Protein AF-A0A7C1B7V6-F1 (afdb_monomer)

Nearest PDB structures (foldseek):
  8ja7-assembly1_A  TM=8.606E-01  e=2.775E-08  Mycobacterium tuberculosis H37Rv
  4jbw-assembly1_F  TM=8.591E-01  e=6.954E-07  Escherichia coli K-12
  2r6g-assembly1_F  TM=8.334E-01  e=4.954E-07  Escherichia coli K-12
  8ja7-assembly1_B  TM=7.993E-01  e=1.719E-04  Mycobacterium tuberculosis H37Rv
  8y5f-assembly1_C  TM=7.591E-01  e=3.201E-03  Escherichia coli

Secondary structure (DSSP, 8-state):
-HHHHHHHHHHHHHHHHIIIIIIHHHHHHHHHTTEE-SSS-EE-TTHHHHHHHS-HHHHHHHHHHHHHHHHHHHHHHHHHHHHHHHHTT-HHHHHHHHHHHHHHHHS-HHHHHHHHHHHHTTBTTBSGGGGGT----TTT-HHHHHHHHHHHHHHHHHHHHHHHHHHHHTTS-HHHHHHHHHTT--HHHHIIIIIHHHHHHHHHHHHHHHHHHHHT--HHHHHHHTT-SEEEEEE-SS-EEETT--HHHHHHHHHHT-S-HHHHHHHHHHHHHHHHHHHHHHHHTTSSS--HHHHHHHHHHHHHSGGGHHHHHHHHHHHHH-TTHHHHHHHHHHHHHHHHHHHH-HHHH--HHHHHHHHHHHHHHHT----------S---THHHHHHHHHHHHHHHHHHHHHHHHHHHHHB---S----SSS-SSB-SHHHHHHHHTS-HHHHHHHHHHHHHHHHHHHHHHHHHHHHHHHH---HHHHHHHHHHHHHHHS-SHHHHHHHHHHHHHTT-TTSSHHHHHHHHHHHHHHHHHHHHHHHTTS-THHHHHHHHTT--HHHHIIIIIHHHTHHHHHHHHHHHHHHHH--

pLDDT: mean 88.02, std 8.91, range [40.81, 97.75]

Foldseek 3Di:
DVVVVLLCVLQVLLVVLCCPQFVVLLVLLVVLLQWKWQPDTDGNGCVLVVVLLVFPLNLLQALLLLVLLLLLLVLLLVLLLLQLLVLVPDVVLVVVLLVLLCLLVVDFPLLQLLLLLLQQAFPQQQHVVVVVPGRHHQQADLVSVSVSLSVSSSSSSNNVLNVLLNVQVVPDDVVVVVVVVVVVDDSVLCSPQPRCLSCVVVSLVSSLVSSLVSSQDDSSSCSNALQTYFDPSQPTPPDGGTSSNHLLSVLVVVVVVSTISNSSSSSLNVSLVLSVLSVVLVVLLVDPQSLSLLQSLLVLLCSFVPPCSPVLSVQSNVCSVPVVSLVVSLVVVVVQLVVQCVVVNPSRSHGSSSVSSVSSVSSVVSSDPDPSPRDRDPDDDCPSVPSSVVSSVCSNCSSVSSVQSVVQVQQEPDPTSRDPDSHHPRGHNVSVVCCCPPVVVVVVVVLLQVLLQLLLVCLCVSQVSVLLSLLVDDDPVSVVVLVSLVSSLSSDHSSSVSSLCVVCVVVVNNPDSVSLSSNLNSNLNNVLSVQLNVVVNVPDCVLVVVCVVVVNDPVNCCVVPVCVVSVVSSNVSSVVSSSSSNSD

Mean predicted aligned error: 7.02 Å

Radius of gyration: 26.06 Å; Cα contacts (8 Å, |Δi|>4): 719; chains: 1; bounding box: 77×65×74 Å

Structure (mmCIF, N/CA/C/O backbone):
data_AF-A0A7C1B7V6-F1
#
_entry.id   AF-A0A7C1B7V6-F1
#
loop_
_atom_site.group_PDB
_atom_site.id
_atom_site.type_symbol
_atom_site.label_atom_id
_atom_site.label_alt_id
_atom_site.label_comp_id
_atom_site.label_asym_id
_atom_site.label_entity_id
_atom_site.label_seq_id
_atom_site.pdbx_PDB_ins_code
_atom_site.Cartn_x
_atom_site.Cartn_y
_atom_site.Cartn_z
_atom_site.occupancy
_atom_site.B_iso_or_equiv
_atom_site.auth_seq_id
_atom_site.auth_comp_id
_atom_site.auth_asym_id
_atom_site.auth_atom_id
_atom_site.pdbx_PDB_model_num
ATOM 1 N N . MET A 1 1 ? -42.565 -13.582 -7.895 1.00 40.81 1 MET A N 1
ATOM 2 C CA . MET A 1 1 ? -41.407 -13.402 -8.807 1.00 40.81 1 MET A CA 1
ATOM 3 C C . MET A 1 1 ? -40.914 -11.949 -8.893 1.00 40.81 1 MET A C 1
ATOM 5 O O . MET A 1 1 ? -39.704 -11.749 -8.882 1.00 40.81 1 MET A O 1
ATOM 9 N N . GLU A 1 2 ? -41.780 -10.927 -8.878 1.00 42.66 2 GLU A N 1
ATOM 10 C CA . GLU A 1 2 ? -41.386 -9.495 -8.905 1.00 42.66 2 GLU A CA 1
ATOM 11 C C . GLU A 1 2 ? -40.444 -9.044 -7.775 1.00 42.66 2 GLU A C 1
ATOM 13 O O . GLU A 1 2 ? -39.434 -8.391 -8.035 1.00 42.66 2 GLU A O 1
ATOM 18 N N . LYS A 1 3 ? -40.696 -9.463 -6.523 1.00 52.75 3 LYS A N 1
ATOM 19 C CA . LYS A 1 3 ? -39.820 -9.141 -5.375 1.00 52.75 3 LYS A CA 1
ATOM 20 C C . LYS A 1 3 ? -38.386 -9.678 -5.520 1.00 52.75 3 LYS A C 1
ATOM 22 O O . LYS A 1 3 ? -37.500 -9.154 -4.849 1.00 52.75 3 LYS A O 1
ATOM 27 N N . MET A 1 4 ? -38.145 -10.701 -6.352 1.00 52.94 4 MET A N 1
ATOM 28 C CA . MET A 1 4 ? -36.788 -11.184 -6.661 1.00 52.94 4 MET A CA 1
ATOM 29 C C . MET A 1 4 ? -36.161 -10.430 -7.838 1.00 52.94 4 MET A C 1
ATOM 31 O O . MET A 1 4 ? -34.996 -10.056 -7.740 1.00 52.94 4 MET A O 1
ATOM 35 N N . ARG A 1 5 ? -36.938 -10.126 -8.890 1.00 59.66 5 ARG A N 1
ATOM 36 C CA . ARG A 1 5 ? -36.483 -9.324 -10.044 1.00 59.66 5 ARG A CA 1
ATOM 37 C C . ARG A 1 5 ? -36.014 -7.921 -9.641 1.00 59.66 5 ARG A C 1
ATOM 39 O O . ARG A 1 5 ? -34.960 -7.477 -10.081 1.00 59.66 5 ARG A O 1
ATOM 46 N N . GLY A 1 6 ? -36.737 -7.250 -8.741 1.00 66.25 6 GLY A N 1
ATOM 47 C CA . GLY A 1 6 ? -36.325 -5.931 -8.242 1.00 66.25 6 GLY A CA 1
ATOM 48 C C . GLY A 1 6 ? -35.009 -5.961 -7.453 1.00 66.25 6 GLY A C 1
ATOM 49 O O . GLY A 1 6 ? -34.230 -5.019 -7.517 1.00 66.25 6 GLY A O 1
ATOM 50 N N . LYS A 1 7 ? -34.719 -7.062 -6.744 1.00 75.19 7 LYS A N 1
ATOM 51 C CA . LYS A 1 7 ? -33.463 -7.223 -5.989 1.00 75.19 7 LYS A CA 1
ATOM 52 C C . LYS A 1 7 ? -32.272 -7.495 -6.906 1.00 75.19 7 LYS A C 1
ATOM 54 O O . LYS A 1 7 ? -31.196 -6.965 -6.654 1.00 75.19 7 LYS A O 1
ATOM 59 N N . SER A 1 8 ? -32.457 -8.298 -7.957 1.00 71.38 8 SER A N 1
ATOM 60 C CA . SER A 1 8 ? -31.387 -8.584 -8.919 1.00 71.38 8 SER A CA 1
ATOM 61 C C . SER A 1 8 ? -30.987 -7.342 -9.714 1.00 71.38 8 SER A C 1
ATOM 63 O O . SER A 1 8 ? -29.798 -7.120 -9.907 1.00 71.38 8 SER A O 1
ATOM 65 N N . LEU A 1 9 ? -31.948 -6.491 -10.091 1.00 82.50 9 LEU A N 1
ATOM 66 C CA . LEU A 1 9 ? -31.687 -5.237 -10.812 1.00 82.50 9 LEU A CA 1
ATOM 67 C C . LEU A 1 9 ? -30.809 -4.255 -10.017 1.00 82.50 9 LEU A C 1
ATOM 69 O O . LEU A 1 9 ? -29.924 -3.634 -10.590 1.00 82.50 9 LEU 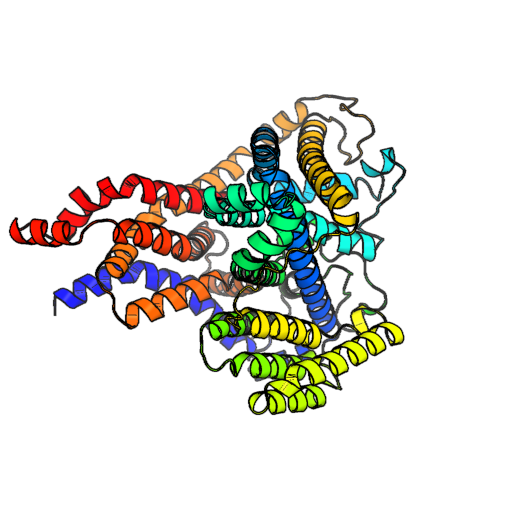A O 1
ATOM 73 N N . MET A 1 10 ? -30.996 -4.151 -8.697 1.00 85.50 10 MET A N 1
ATOM 74 C CA . MET A 1 10 ? -30.201 -3.248 -7.842 1.00 85.50 10 MET A CA 1
ATOM 75 C C . MET A 1 10 ? -28.754 -3.718 -7.631 1.00 85.50 10 MET A C 1
ATOM 77 O O . MET A 1 10 ? -27.879 -2.915 -7.312 1.00 85.50 10 MET A O 1
ATOM 81 N N . LEU A 1 11 ? -28.507 -5.021 -7.773 1.00 88.38 11 LEU A N 1
ATOM 82 C CA . LEU A 1 11 ? -27.180 -5.620 -7.632 1.00 88.38 11 LEU A CA 1
ATOM 83 C C . LEU A 1 11 ? -26.416 -5.656 -8.967 1.00 88.38 11 LEU A C 1
ATOM 85 O O . LEU A 1 11 ? -25.187 -5.696 -8.986 1.00 88.38 11 LEU A O 1
ATOM 89 N N . MET A 1 12 ? -27.151 -5.670 -10.081 1.00 88.56 12 MET A N 1
ATOM 90 C CA . MET A 1 12 ? -26.630 -5.956 -11.414 1.00 88.56 12 MET A CA 1
ATOM 91 C C . MET A 1 12 ? -25.509 -5.004 -11.861 1.00 88.56 12 MET A C 1
ATOM 93 O O . MET A 1 12 ? -24.486 -5.531 -12.285 1.00 88.56 12 MET A O 1
ATOM 97 N N . PRO A 1 13 ? -25.597 -3.664 -11.720 1.00 91.44 13 PRO A N 1
ATOM 98 C CA . PRO A 1 13 ? -24.518 -2.771 -12.154 1.00 91.44 13 PRO A CA 1
ATOM 99 C C . PRO A 1 13 ? -23.196 -3.041 -11.430 1.00 91.44 13 PRO A C 1
ATOM 101 O O . PRO A 1 13 ? -22.153 -3.169 -12.067 1.00 91.44 13 PRO A O 1
ATOM 104 N N . THR A 1 14 ? -23.251 -3.209 -10.105 1.00 91.25 14 THR A N 1
ATOM 105 C CA . THR A 1 14 ? -22.077 -3.515 -9.279 1.00 91.25 14 THR A CA 1
ATOM 106 C C . THR A 1 14 ? -21.464 -4.851 -9.676 1.00 91.25 14 THR A C 1
ATOM 108 O O . THR A 1 14 ? -20.255 -4.943 -9.865 1.00 91.25 14 THR A O 1
ATOM 111 N N . VAL A 1 15 ? -22.292 -5.888 -9.844 1.00 89.38 15 VAL A N 1
ATOM 112 C CA . VAL A 1 15 ? -21.814 -7.223 -10.224 1.00 89.38 15 VAL A CA 1
ATOM 113 C C . VAL A 1 15 ? -21.242 -7.225 -11.632 1.00 89.38 15 VAL A C 1
ATOM 115 O O . VAL A 1 15 ? -20.181 -7.799 -11.824 1.00 89.38 15 VAL A O 1
ATOM 118 N N . ILE A 1 16 ? -21.889 -6.577 -12.602 1.00 90.50 16 ILE A N 1
ATOM 119 C CA . ILE A 1 16 ? -21.366 -6.481 -13.970 1.00 90.50 16 ILE A CA 1
ATOM 120 C C . ILE A 1 16 ? -19.988 -5.840 -13.943 1.00 90.50 16 ILE A C 1
ATOM 122 O O . ILE A 1 16 ? -19.049 -6.450 -14.436 1.00 90.50 16 ILE A O 1
ATOM 126 N N . LEU A 1 17 ? -19.849 -4.675 -13.309 1.00 89.06 17 LEU A N 1
ATOM 127 C CA . LEU A 1 17 ? -18.590 -3.938 -13.311 1.00 89.06 17 LEU A CA 1
ATOM 128 C C . LEU A 1 17 ? -17.463 -4.727 -12.622 1.00 89.06 17 LEU A C 1
ATOM 130 O O . LEU A 1 17 ? -16.358 -4.850 -13.152 1.00 89.06 17 LEU A O 1
ATOM 134 N N . MET A 1 18 ? -17.776 -5.364 -11.490 1.00 87.19 18 MET A N 1
ATOM 135 C CA . MET A 1 18 ? -16.855 -6.276 -10.812 1.00 87.19 18 MET A CA 1
ATOM 136 C C . MET A 1 18 ? -16.482 -7.499 -11.651 1.00 87.19 18 MET A C 1
ATOM 138 O O . MET A 1 18 ? -15.346 -7.963 -11.588 1.00 87.19 18 MET A O 1
ATOM 142 N N . MET A 1 19 ? -17.418 -8.060 -12.413 1.00 85.25 19 MET A N 1
ATOM 143 C CA . MET A 1 19 ? -17.137 -9.218 -13.255 1.00 85.25 19 MET A CA 1
ATOM 144 C C . MET A 1 19 ? -16.286 -8.802 -14.454 1.00 85.25 19 MET A C 1
ATOM 146 O O . MET A 1 19 ? -15.281 -9.452 -14.709 1.00 85.25 19 MET A O 1
ATOM 150 N N . THR A 1 20 ? -16.614 -7.707 -15.142 1.00 83.25 20 THR A N 1
ATOM 151 C CA . THR A 1 20 ? -15.932 -7.285 -16.376 1.00 83.25 20 THR A CA 1
ATOM 152 C C . THR A 1 20 ? -14.511 -6.790 -16.153 1.00 83.25 20 THR A C 1
ATOM 154 O O . THR A 1 20 ? -13.635 -7.094 -16.951 1.00 83.25 20 THR A O 1
ATOM 157 N N . VAL A 1 21 ? -14.265 -6.032 -15.086 1.00 83.44 21 VAL A N 1
ATOM 158 C CA . VAL A 1 21 ? -12.947 -5.420 -14.827 1.00 83.44 21 VAL A CA 1
ATOM 159 C C . VAL A 1 21 ? -12.184 -6.172 -13.742 1.00 83.44 21 VAL A C 1
ATOM 161 O O . VAL A 1 21 ? -10.962 -6.124 -13.678 1.00 83.44 21 VAL A O 1
ATOM 164 N N . GLY A 1 22 ? -12.902 -6.887 -12.882 1.00 80.94 22 GLY A N 1
ATOM 165 C CA . GLY A 1 22 ? -12.311 -7.662 -11.808 1.00 80.94 22 GLY A CA 1
ATOM 166 C C . GLY A 1 22 ? -12.028 -9.107 -12.191 1.00 80.94 22 GLY A C 1
ATOM 167 O O . GLY A 1 22 ? -10.886 -9.544 -12.146 1.00 80.94 22 GLY A O 1
ATOM 168 N N . LEU A 1 23 ? -13.068 -9.873 -12.531 1.00 84.19 23 LEU A N 1
ATOM 169 C CA . LEU A 1 23 ? -12.944 -11.324 -12.712 1.00 84.19 23 LEU A CA 1
ATOM 170 C C . LEU A 1 23 ? -12.511 -11.729 -14.128 1.00 84.19 23 LEU A C 1
ATOM 172 O O . LEU A 1 23 ? -11.671 -12.612 -14.276 1.00 84.19 23 LEU A O 1
ATOM 176 N N . VAL A 1 24 ? -13.065 -11.102 -15.166 1.00 87.50 24 VAL A N 1
ATOM 177 C CA . VAL A 1 24 ? -12.792 -11.443 -16.572 1.00 87.50 24 VAL A CA 1
ATOM 178 C C . VAL A 1 24 ? -11.307 -11.320 -16.929 1.00 87.50 24 VAL A C 1
ATOM 180 O O . VAL A 1 24 ? -10.798 -12.280 -17.499 1.00 87.50 24 VAL A O 1
ATOM 183 N N . PRO A 1 25 ? -10.565 -10.254 -16.566 1.00 86.38 25 PRO A N 1
ATOM 184 C CA . PRO A 1 25 ? -9.141 -10.158 -16.896 1.00 86.38 25 PRO A CA 1
ATOM 185 C C . PRO A 1 25 ? -8.311 -11.229 -16.190 1.00 86.38 25 PRO A C 1
ATOM 187 O O . PRO A 1 25 ? -7.342 -11.730 -16.750 1.00 86.38 25 PRO A O 1
ATOM 190 N N . ILE A 1 26 ? -8.714 -11.624 -14.978 1.00 86.56 26 ILE A N 1
ATOM 191 C CA . ILE A 1 26 ? -8.073 -12.712 -14.236 1.00 86.56 26 ILE A CA 1
ATOM 192 C C . ILE A 1 26 ? -8.304 -14.040 -14.950 1.00 86.56 26 ILE A C 1
ATOM 194 O O . ILE A 1 26 ? -7.359 -14.794 -15.145 1.00 86.56 26 ILE A O 1
ATOM 198 N N . VAL A 1 27 ? -9.543 -14.332 -15.352 1.00 89.44 27 VAL A N 1
ATOM 199 C CA . VAL A 1 27 ? -9.861 -15.559 -16.094 1.00 89.44 27 VAL A CA 1
ATOM 200 C C . VAL A 1 27 ? -9.148 -15.564 -17.443 1.00 89.44 27 VAL A C 1
ATOM 202 O O . VAL A 1 27 ? -8.557 -16.572 -17.806 1.00 89.44 27 VAL A O 1
ATOM 205 N N . TYR A 1 28 ? -9.147 -14.436 -18.153 1.00 88.31 28 TYR A N 1
ATOM 206 C CA . TYR A 1 28 ? -8.440 -14.275 -19.418 1.00 88.31 28 TYR A CA 1
ATOM 207 C C . TYR A 1 28 ? -6.938 -14.528 -19.253 1.00 88.31 28 TYR A C 1
ATOM 209 O O . TYR A 1 28 ? -6.380 -15.354 -19.967 1.00 88.31 28 TYR A O 1
ATOM 217 N N . SER A 1 29 ? -6.300 -13.910 -18.255 1.00 89.19 29 SER A N 1
ATOM 218 C CA . SER A 1 29 ? -4.885 -14.141 -17.943 1.00 89.19 29 SER A CA 1
ATOM 219 C C . SER A 1 29 ? -4.616 -15.581 -17.510 1.00 89.19 29 SER A C 1
ATOM 221 O O . SER A 1 29 ? -3.620 -16.173 -17.905 1.00 89.19 29 SER A O 1
ATOM 223 N N . PHE A 1 30 ? -5.522 -16.185 -16.743 1.00 91.88 30 PHE A N 1
ATOM 224 C CA . PHE A 1 30 ? -5.413 -17.586 -16.357 1.00 91.88 30 PHE A CA 1
ATOM 225 C C . PHE A 1 30 ? -5.508 -18.523 -17.556 1.00 91.88 30 PHE A C 1
ATOM 227 O O . PHE A 1 30 ? -4.820 -19.528 -17.579 1.00 91.88 30 PHE A O 1
ATOM 234 N N . VAL A 1 31 ? -6.332 -18.221 -18.557 1.00 92.25 31 VAL A N 1
ATOM 235 C CA . VAL A 1 31 ? -6.357 -19.009 -19.794 1.00 92.25 31 VAL A CA 1
ATOM 236 C C . VAL A 1 31 ? -5.070 -18.777 -20.578 1.00 92.25 31 VAL A C 1
ATOM 238 O O . VAL A 1 31 ? -4.407 -19.742 -20.946 1.00 92.25 31 VAL A O 1
ATOM 241 N N . LEU A 1 32 ? -4.686 -17.515 -20.778 1.00 90.81 32 LEU A N 1
ATOM 242 C CA . LEU A 1 32 ? -3.518 -17.130 -21.567 1.00 90.81 32 LEU A CA 1
ATOM 243 C C . LEU A 1 32 ? -2.210 -17.676 -20.982 1.00 90.81 32 LEU A C 1
ATOM 245 O O . LEU A 1 32 ? -1.297 -17.993 -21.734 1.00 90.81 32 LEU A O 1
ATOM 249 N N . SER A 1 33 ? -2.133 -17.881 -19.664 1.00 93.25 33 SER A N 1
ATOM 250 C CA . SER A 1 33 ? -0.953 -18.453 -19.009 1.00 93.25 33 SER A CA 1
ATOM 251 C C . SER A 1 33 ? -0.624 -19.889 -19.423 1.00 93.25 33 SER A C 1
ATOM 253 O O . SER A 1 33 ? 0.495 -20.334 -19.166 1.00 93.25 33 SER A O 1
ATOM 255 N N . PHE A 1 34 ? -1.548 -20.605 -20.073 1.00 95.00 34 PHE A N 1
ATOM 256 C CA . PHE A 1 34 ? -1.308 -21.937 -20.642 1.00 95.00 34 PHE A CA 1
ATOM 257 C C . PHE A 1 34 ? -0.896 -21.919 -22.120 1.00 95.00 34 PHE A C 1
ATOM 259 O O . PHE A 1 34 ? -0.623 -22.977 -22.694 1.00 95.00 34 PHE A O 1
ATOM 266 N N . PHE A 1 35 ? -0.871 -20.745 -22.749 1.00 92.81 35 PHE A N 1
ATOM 267 C CA . PHE A 1 35 ? -0.452 -20.559 -24.134 1.00 92.81 35 PHE A CA 1
ATOM 268 C C . PHE A 1 35 ? 0.901 -19.847 -24.178 1.00 92.81 35 PHE A C 1
ATOM 270 O O . PHE A 1 35 ? 1.282 -19.201 -23.214 1.00 92.81 35 PHE A O 1
ATOM 277 N N . GLY A 1 36 ? 1.656 -20.011 -25.255 1.00 89.75 36 GLY A N 1
ATOM 278 C CA . GLY A 1 36 ? 2.884 -19.269 -25.537 1.00 89.75 36 GLY A CA 1
ATOM 279 C C . GLY A 1 36 ? 2.716 -18.419 -26.792 1.00 89.75 36 GLY A C 1
ATOM 280 O O . GLY A 1 36 ? 1.859 -18.715 -27.631 1.00 89.75 36 GLY A O 1
ATOM 281 N N . GLY A 1 37 ? 3.552 -17.393 -26.921 1.00 82.50 37 GLY A N 1
ATOM 282 C CA . GLY A 1 37 ? 3.522 -16.428 -28.018 1.00 82.50 37 GLY A CA 1
ATOM 283 C C . GLY A 1 37 ? 2.639 -15.200 -27.764 1.00 82.50 37 GLY A C 1
ATOM 284 O O . GLY A 1 37 ? 1.957 -15.068 -26.742 1.00 82.50 37 GLY A O 1
ATOM 285 N N . TYR A 1 38 ? 2.688 -14.258 -28.707 1.00 74.00 38 TYR A N 1
ATOM 286 C CA . TYR A 1 38 ? 1.918 -13.011 -28.675 1.00 74.00 38 TYR A CA 1
ATOM 287 C C . TYR A 1 38 ? 0.788 -13.016 -29.715 1.00 74.00 38 TYR A C 1
ATOM 289 O O . TYR A 1 38 ? -0.382 -12.990 -29.344 1.00 74.00 38 TYR A O 1
ATOM 297 N N . GLU A 1 39 ? 1.120 -13.123 -31.007 1.00 75.12 39 GLU A N 1
ATOM 298 C CA . GLU A 1 39 ? 0.119 -13.142 -32.091 1.00 75.12 39 GLU A CA 1
ATOM 299 C C . GLU A 1 39 ? -0.414 -14.551 -32.385 1.00 75.12 39 GLU A C 1
ATOM 301 O O . GLU A 1 39 ? -1.617 -14.749 -32.540 1.00 75.12 39 GLU A O 1
ATOM 306 N N . ASN A 1 40 ? 0.477 -15.546 -32.419 1.00 80.75 40 ASN A N 1
ATOM 307 C CA . ASN A 1 40 ? 0.133 -16.943 -32.675 1.00 80.75 40 ASN A CA 1
ATOM 308 C C . ASN A 1 40 ? 0.212 -17.745 -31.377 1.00 80.75 40 ASN A C 1
ATOM 310 O O . ASN A 1 40 ? 1.283 -18.209 -30.984 1.00 80.75 40 ASN A O 1
ATOM 314 N N . LEU A 1 41 ? -0.937 -17.886 -30.715 1.00 85.06 41 LEU A N 1
ATOM 315 C CA . LEU A 1 41 ? -1.047 -18.592 -29.442 1.00 85.06 41 LEU A CA 1
ATOM 316 C C . LEU A 1 41 ? -0.937 -20.107 -29.638 1.00 85.06 41 LEU A C 1
ATOM 318 O O . LEU A 1 41 ? -1.806 -20.729 -30.246 1.00 85.06 41 LEU A O 1
ATOM 322 N N . ASN A 1 42 ? 0.094 -20.710 -29.047 1.00 90.69 42 ASN A N 1
ATOM 323 C CA . ASN A 1 42 ? 0.287 -22.161 -29.026 1.00 90.69 42 ASN A CA 1
ATOM 324 C C . ASN A 1 42 ? 0.074 -22.701 -27.614 1.00 90.69 42 ASN A C 1
ATOM 326 O O . ASN A 1 42 ? 0.609 -22.146 -26.663 1.00 90.69 42 ASN A O 1
ATOM 330 N N . PHE A 1 43 ? -0.681 -23.788 -27.446 1.00 95.06 43 PHE A N 1
ATOM 331 C CA . PHE A 1 43 ? -0.882 -24.379 -26.120 1.00 95.06 43 PHE A CA 1
ATOM 332 C C . PHE A 1 43 ? 0.414 -25.032 -25.614 1.00 95.06 43 PHE A C 1
ATOM 334 O O . PHE A 1 43 ? 0.890 -26.005 -26.197 1.00 95.06 43 PHE A O 1
ATOM 341 N N . VAL A 1 44 ? 0.962 -24.516 -24.512 1.00 95.12 44 VAL A N 1
ATOM 342 C CA . VAL A 1 44 ? 2.211 -24.990 -23.879 1.00 95.12 44 VAL A CA 1
ATOM 343 C C . VAL A 1 44 ? 1.976 -25.621 -22.499 1.00 95.12 44 VAL A C 1
ATOM 345 O O . VAL A 1 44 ? 2.915 -26.053 -21.826 1.00 95.12 44 VAL A O 1
ATOM 348 N N . GLY A 1 45 ? 0.719 -25.698 -22.050 1.00 95.06 45 GLY A N 1
ATOM 349 C CA . GLY A 1 45 ? 0.351 -26.282 -20.763 1.00 95.06 45 GLY A CA 1
ATOM 350 C C . GLY A 1 45 ? 0.990 -25.534 -19.589 1.00 95.06 45 GLY A C 1
ATOM 351 O O . GLY A 1 45 ? 0.900 -24.317 -19.494 1.00 95.06 45 GLY A O 1
ATOM 352 N N . LEU A 1 46 ? 1.641 -26.256 -18.671 1.00 95.44 46 LEU A N 1
ATOM 353 C CA . LEU A 1 46 ? 2.282 -25.660 -17.487 1.00 95.44 46 LEU A CA 1
ATOM 354 C C . LEU A 1 46 ? 3.707 -25.143 -17.741 1.00 95.44 46 LEU A C 1
ATOM 356 O O . LEU A 1 46 ? 4.376 -24.728 -16.792 1.00 95.44 46 LEU A O 1
ATOM 360 N N . ARG A 1 47 ? 4.185 -25.163 -18.993 1.00 94.56 47 ARG A N 1
ATOM 361 C CA . ARG A 1 47 ? 5.573 -24.821 -19.323 1.00 94.56 47 ARG A CA 1
ATOM 362 C C . ARG A 1 47 ? 5.948 -23.407 -18.876 1.00 94.56 47 ARG A C 1
ATOM 364 O O . ARG A 1 47 ? 6.976 -23.260 -18.231 1.00 94.56 47 ARG A O 1
ATOM 371 N N . ASN A 1 48 ? 5.066 -22.425 -19.070 1.00 93.69 48 ASN A N 1
ATOM 372 C CA . ASN A 1 48 ? 5.282 -21.047 -18.615 1.00 93.69 48 ASN A CA 1
ATOM 373 C C . ASN A 1 48 ? 5.551 -20.945 -17.106 1.00 93.69 48 ASN A C 1
ATOM 375 O O . ASN A 1 48 ? 6.393 -20.164 -16.676 1.00 93.69 48 ASN A O 1
ATOM 379 N N . TYR A 1 49 ? 4.855 -21.737 -16.285 1.00 93.81 49 TYR A N 1
ATOM 380 C CA . TYR A 1 49 ? 5.073 -21.745 -14.838 1.00 93.81 49 TYR A CA 1
ATOM 381 C C . TYR A 1 49 ? 6.408 -22.394 -14.474 1.00 93.81 49 TYR A C 1
ATOM 383 O O . TYR A 1 49 ? 7.134 -21.856 -13.642 1.00 93.81 49 TYR A O 1
ATOM 391 N N . LEU A 1 50 ? 6.742 -23.525 -15.102 1.00 92.50 50 LEU A N 1
ATOM 392 C CA . LEU A 1 50 ? 8.032 -24.194 -14.903 1.00 92.50 50 LEU A CA 1
ATOM 393 C C . LEU A 1 50 ? 9.188 -23.273 -15.305 1.00 92.50 50 LEU A C 1
ATOM 395 O O . LEU A 1 50 ? 10.106 -23.073 -14.515 1.00 92.50 50 LEU A O 1
ATOM 399 N N . ASP A 1 51 ? 9.074 -22.624 -16.465 1.00 91.00 51 ASP A N 1
ATOM 400 C CA . ASP A 1 51 ? 10.063 -21.676 -16.968 1.00 91.00 51 ASP A CA 1
ATOM 401 C C . ASP A 1 51 ? 10.246 -20.469 -16.052 1.00 91.00 51 ASP A C 1
ATOM 403 O O . ASP A 1 51 ? 11.340 -19.916 -16.049 1.00 91.00 51 ASP A O 1
ATOM 407 N N . LEU A 1 52 ? 9.216 -20.044 -15.307 1.00 91.12 52 LEU A N 1
ATOM 408 C CA . LEU A 1 52 ? 9.322 -18.987 -14.294 1.00 91.12 52 LEU A CA 1
ATOM 409 C C . LEU A 1 52 ? 10.021 -19.480 -13.023 1.00 91.12 52 LEU A C 1
ATOM 411 O O . LEU A 1 52 ? 10.837 -18.756 -12.466 1.00 91.12 52 LEU A O 1
ATOM 415 N N . PHE A 1 53 ? 9.725 -20.692 -12.547 1.00 90.81 53 PHE A N 1
ATOM 416 C CA . PHE A 1 53 ? 10.389 -21.243 -11.358 1.00 90.81 53 PHE A CA 1
ATOM 417 C C . PHE A 1 53 ? 11.861 -21.604 -11.602 1.00 90.81 53 PHE A C 1
ATOM 419 O O . PHE A 1 53 ? 12.655 -21.557 -10.664 1.00 90.81 53 PHE A O 1
ATOM 426 N N . GLU A 1 54 ? 12.221 -21.934 -12.842 1.00 90.06 54 GLU A N 1
ATOM 427 C CA . GLU A 1 54 ? 13.606 -22.133 -13.288 1.00 90.06 54 GLU A CA 1
ATOM 428 C C . GLU A 1 54 ? 14.341 -20.804 -13.549 1.00 90.06 54 GLU A C 1
ATOM 430 O O . GLU A 1 54 ? 15.568 -20.776 -13.626 1.00 90.06 54 GLU A O 1
ATOM 435 N N . ASP A 1 55 ? 13.610 -19.691 -13.656 1.00 90.75 55 ASP A N 1
ATOM 436 C CA . ASP A 1 55 ? 14.171 -18.369 -13.908 1.00 90.75 55 ASP A CA 1
ATOM 437 C C . ASP A 1 55 ? 14.734 -17.754 -12.618 1.00 90.75 55 ASP A C 1
ATOM 439 O O . ASP A 1 55 ? 14.008 -17.280 -11.736 1.00 90.75 55 ASP A O 1
ATOM 443 N N . GLU A 1 56 ? 16.063 -17.740 -12.506 1.00 90.12 56 GLU A N 1
ATOM 444 C CA . GLU A 1 56 ? 16.761 -17.101 -11.387 1.00 90.12 56 GLU A CA 1
ATOM 445 C C . GLU A 1 56 ? 16.382 -15.617 -11.256 1.00 90.12 56 GLU A C 1
ATOM 447 O O . GLU A 1 56 ? 16.289 -15.105 -10.137 1.00 90.12 56 GLU A O 1
ATOM 452 N N . GLY A 1 57 ? 16.105 -14.930 -12.372 1.00 91.44 57 GLY A N 1
ATOM 453 C CA . GLY A 1 57 ? 15.734 -13.519 -12.368 1.00 91.44 57 GLY A CA 1
ATOM 454 C C . GLY A 1 57 ? 14.409 -13.306 -11.642 1.00 91.44 57 GLY A C 1
ATOM 455 O O . GLY A 1 57 ? 14.319 -12.519 -10.694 1.00 91.44 57 GLY A O 1
ATOM 456 N N . PHE A 1 58 ? 13.415 -14.120 -11.997 1.00 91.69 58 PHE A N 1
ATOM 457 C CA . PHE A 1 58 ? 12.119 -14.149 -11.326 1.00 91.69 58 PHE A CA 1
ATOM 458 C C . PHE A 1 58 ? 12.255 -14.481 -9.828 1.00 91.69 58 PHE A C 1
ATOM 460 O O . PHE A 1 58 ? 11.670 -13.796 -8.981 1.00 91.69 58 PHE A O 1
ATOM 467 N N . MET A 1 59 ? 13.067 -15.484 -9.468 1.00 91.44 59 MET A N 1
ATOM 468 C CA . MET A 1 59 ? 13.312 -15.855 -8.066 1.00 91.44 59 MET A CA 1
ATOM 469 C C . MET A 1 59 ? 13.959 -14.721 -7.260 1.00 91.44 59 MET A C 1
ATOM 471 O O . MET A 1 59 ? 13.550 -14.465 -6.120 1.00 91.44 59 MET A O 1
ATOM 475 N N . PHE A 1 60 ? 14.936 -14.005 -7.827 1.00 92.44 60 PHE A N 1
ATOM 476 C CA . PHE A 1 60 ? 15.522 -12.833 -7.176 1.00 92.44 60 PHE A CA 1
ATOM 477 C C . PHE A 1 60 ? 14.500 -11.716 -7.000 1.00 92.44 60 PHE A C 1
ATOM 479 O O . PHE A 1 60 ? 14.359 -11.202 -5.888 1.00 92.44 60 PHE A O 1
ATOM 486 N N . SER A 1 61 ? 13.746 -11.377 -8.045 1.00 93.44 61 SER A N 1
ATOM 487 C CA . SER A 1 61 ? 12.708 -10.349 -7.969 1.00 93.44 61 SER A CA 1
ATOM 488 C C . SER A 1 61 ? 11.627 -10.685 -6.944 1.00 93.44 61 SER A C 1
ATOM 490 O O . SER A 1 61 ? 11.186 -9.804 -6.198 1.00 93.44 61 SER A O 1
ATOM 492 N N . PHE A 1 62 ? 11.254 -11.959 -6.808 1.00 93.38 62 PHE A N 1
ATOM 493 C CA . PHE A 1 62 ? 10.355 -12.414 -5.749 1.00 93.38 62 PHE A CA 1
ATOM 494 C C . PHE A 1 62 ? 10.940 -12.196 -4.349 1.00 93.38 62 PHE A C 1
ATOM 496 O O . PHE A 1 62 ? 10.271 -11.622 -3.485 1.00 93.38 62 PHE A O 1
ATOM 503 N N . ARG A 1 63 ? 12.205 -12.573 -4.122 1.00 94.12 63 ARG A N 1
ATOM 504 C CA . ARG A 1 63 ? 12.892 -12.355 -2.835 1.00 94.12 63 ARG A CA 1
ATOM 505 C C . ARG A 1 63 ? 13.022 -10.873 -2.490 1.00 94.12 63 ARG A C 1
ATOM 507 O O . ARG A 1 63 ? 12.757 -10.506 -1.347 1.00 94.12 63 ARG A O 1
ATOM 514 N N . ILE A 1 64 ? 13.370 -10.028 -3.463 1.00 95.25 64 ILE A N 1
ATOM 515 C CA . ILE A 1 64 ? 13.456 -8.568 -3.299 1.00 95.25 64 ILE A CA 1
ATOM 516 C C . ILE A 1 64 ? 12.086 -8.002 -2.915 1.00 95.25 64 ILE A C 1
ATOM 518 O O . ILE A 1 64 ? 11.992 -7.255 -1.946 1.00 95.25 64 ILE A O 1
ATOM 522 N N . THR A 1 65 ? 11.019 -8.407 -3.609 1.00 95.19 65 THR A N 1
ATOM 523 C CA . THR A 1 65 ? 9.639 -7.970 -3.316 1.00 95.19 65 THR A CA 1
ATOM 524 C C . THR A 1 65 ? 9.226 -8.329 -1.895 1.00 95.19 65 THR A C 1
ATOM 526 O O . THR A 1 65 ? 8.694 -7.495 -1.168 1.00 95.19 65 THR A O 1
ATOM 529 N N . PHE A 1 66 ? 9.505 -9.562 -1.468 1.00 95.19 66 PHE A N 1
ATOM 530 C CA . PHE A 1 66 ? 9.143 -10.027 -0.133 1.00 95.19 66 PHE A CA 1
ATOM 531 C C . PHE A 1 66 ? 9.968 -9.331 0.957 1.00 95.19 66 PHE A C 1
ATOM 533 O O . PHE A 1 66 ? 9.413 -8.903 1.967 1.00 95.19 66 PHE A O 1
ATOM 540 N N . ALA A 1 67 ? 11.280 -9.175 0.749 1.00 95.19 67 ALA A N 1
ATOM 541 C CA . ALA A 1 67 ? 12.153 -8.447 1.667 1.00 95.19 67 ALA A CA 1
ATOM 542 C C . ALA A 1 67 ? 11.710 -6.984 1.807 1.00 95.19 67 ALA A C 1
ATOM 544 O O . ALA A 1 67 ? 11.630 -6.466 2.922 1.00 95.19 67 ALA A O 1
ATOM 545 N N . TRP A 1 68 ? 11.369 -6.346 0.685 1.00 96.56 68 TRP A N 1
ATOM 546 C CA . TRP A 1 68 ? 10.865 -4.978 0.652 1.00 96.56 68 TRP A CA 1
ATOM 547 C C . TRP A 1 68 ? 9.547 -4.864 1.418 1.00 96.56 68 TRP A C 1
ATOM 549 O O . TRP A 1 68 ? 9.441 -4.036 2.319 1.00 96.56 68 TRP A O 1
ATOM 559 N N . ALA A 1 69 ? 8.584 -5.752 1.148 1.00 96.31 69 ALA A N 1
ATOM 560 C CA . ALA A 1 69 ? 7.276 -5.739 1.794 1.00 96.31 69 ALA A CA 1
ATOM 561 C C . ALA A 1 69 ? 7.344 -5.984 3.308 1.00 96.31 69 ALA A C 1
ATOM 563 O O . ALA A 1 69 ? 6.684 -5.278 4.070 1.00 96.31 69 ALA A O 1
ATOM 564 N N . VAL A 1 70 ? 8.161 -6.943 3.767 1.00 95.56 70 VAL A N 1
ATOM 565 C CA . VAL A 1 70 ? 8.359 -7.192 5.207 1.00 95.56 70 VAL A CA 1
ATOM 566 C C . VAL A 1 70 ? 8.997 -5.979 5.880 1.00 95.56 70 VAL A C 1
ATOM 568 O O . VAL A 1 70 ? 8.526 -5.552 6.938 1.00 95.56 70 VAL A O 1
ATOM 571 N N . LEU A 1 71 ? 10.060 -5.420 5.293 1.00 96.62 71 LEU A N 1
ATOM 572 C CA . LEU A 1 71 ? 10.786 -4.305 5.897 1.00 96.62 71 LEU A CA 1
ATOM 573 C C . LEU A 1 71 ? 9.927 -3.038 5.935 1.00 96.62 71 LEU A C 1
ATOM 575 O O . LEU A 1 71 ? 9.837 -2.399 6.982 1.00 96.62 71 LEU A O 1
ATOM 579 N N . HIS A 1 72 ? 9.245 -2.721 4.835 1.00 97.75 72 HIS A N 1
ATOM 580 C CA . HIS A 1 72 ? 8.315 -1.598 4.737 1.00 97.75 72 HIS A CA 1
ATOM 581 C C . HIS A 1 72 ? 7.169 -1.706 5.753 1.00 97.75 72 HIS A C 1
ATOM 583 O O . HIS A 1 72 ? 6.967 -0.779 6.541 1.00 97.75 72 HIS A O 1
ATOM 589 N N . ALA A 1 73 ? 6.469 -2.846 5.817 1.00 97.00 73 ALA A N 1
ATOM 590 C CA . ALA A 1 73 ? 5.359 -3.029 6.754 1.00 97.00 73 ALA A CA 1
ATOM 591 C C . ALA A 1 73 ? 5.835 -2.960 8.214 1.00 97.00 73 ALA A C 1
ATOM 593 O O . ALA A 1 73 ? 5.210 -2.318 9.058 1.00 97.00 73 ALA A O 1
ATOM 594 N N . THR A 1 74 ? 6.987 -3.566 8.519 1.00 96.44 74 THR A N 1
ATOM 595 C CA . THR A 1 74 ? 7.570 -3.528 9.868 1.00 96.44 74 THR A CA 1
ATOM 596 C C . THR A 1 74 ? 7.942 -2.102 10.274 1.00 96.44 74 THR A C 1
ATOM 598 O O . THR A 1 74 ? 7.572 -1.661 11.362 1.00 96.44 74 THR A O 1
ATOM 601 N N . LEU A 1 75 ? 8.641 -1.359 9.410 1.00 97.31 75 LEU A N 1
ATOM 602 C CA . LEU A 1 75 ? 9.043 0.020 9.693 1.00 97.31 75 LEU A CA 1
ATOM 603 C C . LEU A 1 75 ? 7.835 0.947 9.842 1.00 97.31 75 LEU A C 1
ATOM 605 O O . LEU A 1 75 ? 7.806 1.746 10.779 1.00 97.31 75 LEU A O 1
ATOM 609 N N . THR A 1 76 ? 6.817 0.791 8.993 1.00 97.44 76 THR A N 1
ATOM 610 C CA . THR A 1 76 ? 5.571 1.566 9.075 1.00 97.44 76 THR A CA 1
ATOM 611 C C . THR A 1 76 ? 4.897 1.376 10.431 1.00 97.44 76 THR A C 1
ATOM 613 O O . THR A 1 76 ? 4.546 2.360 11.085 1.00 97.44 76 THR A O 1
ATOM 616 N N . ILE A 1 77 ? 4.792 0.136 10.919 1.00 96.88 77 ILE A N 1
ATOM 617 C CA . ILE A 1 77 ? 4.206 -0.162 12.233 1.00 96.88 77 ILE A CA 1
ATOM 618 C C . ILE A 1 77 ? 5.049 0.416 13.372 1.00 96.88 77 ILE A C 1
ATOM 620 O O . ILE A 1 77 ? 4.501 1.062 14.265 1.00 96.88 77 ILE A O 1
ATOM 624 N N . LEU A 1 78 ? 6.371 0.219 13.351 1.00 95.62 78 LEU A N 1
ATOM 625 C CA . LEU A 1 78 ? 7.261 0.696 14.416 1.00 95.62 78 LEU A CA 1
ATOM 626 C C . LEU A 1 78 ? 7.243 2.223 14.543 1.00 95.62 78 LEU A C 1
ATOM 628 O O . LEU A 1 78 ? 7.088 2.750 15.648 1.00 95.62 78 LEU A O 1
ATOM 632 N N . LEU A 1 79 ? 7.352 2.934 13.421 1.00 95.94 79 LEU A N 1
ATOM 633 C CA . LEU A 1 79 ? 7.289 4.393 13.402 1.00 95.94 79 LEU A CA 1
ATOM 634 C C . LEU A 1 79 ? 5.895 4.896 13.789 1.00 95.94 79 LEU A C 1
ATOM 636 O O . LEU A 1 79 ? 5.793 5.835 14.577 1.00 95.94 79 LEU A O 1
ATOM 640 N N . SER A 1 80 ? 4.827 4.238 13.328 1.00 96.12 80 SER A N 1
ATOM 641 C CA . SER A 1 80 ? 3.457 4.626 13.682 1.00 96.12 80 SER A CA 1
ATOM 642 C C . SER A 1 80 ? 3.162 4.444 15.169 1.00 96.12 80 SER A C 1
ATOM 644 O O . SER A 1 80 ? 2.526 5.304 15.778 1.00 96.12 80 SER A O 1
ATOM 646 N N . LEU A 1 81 ? 3.651 3.363 15.788 1.00 95.00 81 LEU A N 1
ATOM 647 C CA . LEU A 1 81 ? 3.550 3.149 17.236 1.00 95.00 81 LEU A CA 1
ATOM 648 C C . LEU A 1 81 ? 4.337 4.200 18.019 1.00 95.00 81 LEU A C 1
ATOM 650 O O . LEU A 1 81 ? 3.840 4.714 19.019 1.00 95.00 81 LEU A O 1
ATOM 654 N N . SER A 1 82 ? 5.538 4.543 17.549 1.00 94.00 82 SER A N 1
ATOM 655 C CA . SER A 1 82 ? 6.367 5.586 18.154 1.00 94.00 82 SER A CA 1
ATOM 656 C C . SER A 1 82 ? 5.684 6.958 18.110 1.00 94.00 82 SER A C 1
ATOM 658 O O . SER A 1 82 ? 5.593 7.642 19.129 1.00 94.00 82 SER A O 1
ATOM 660 N N . LEU A 1 83 ? 5.133 7.338 16.951 1.00 94.62 83 LEU A N 1
ATOM 661 C CA . LEU A 1 83 ? 4.378 8.580 16.781 1.00 94.62 83 LEU A CA 1
ATOM 662 C C . LEU A 1 83 ? 3.105 8.585 17.631 1.00 94.62 83 LEU A C 1
ATOM 664 O O . LEU A 1 83 ? 2.853 9.559 18.336 1.00 94.62 83 LEU A O 1
ATOM 668 N N . THR A 1 84 ? 2.352 7.482 17.643 1.00 94.31 84 THR A N 1
ATOM 669 C CA . THR A 1 84 ? 1.149 7.340 18.479 1.00 94.31 84 THR A CA 1
ATOM 670 C C . THR A 1 84 ? 1.486 7.529 19.959 1.00 94.31 84 THR A C 1
ATOM 672 O O . THR A 1 84 ? 0.806 8.285 20.646 1.00 94.31 84 THR A O 1
ATOM 675 N N . PHE A 1 85 ? 2.572 6.917 20.445 1.00 93.06 85 PHE A N 1
ATOM 676 C CA . PHE A 1 85 ? 3.039 7.109 21.818 1.00 93.06 85 PHE A CA 1
ATOM 677 C C . PHE A 1 85 ? 3.375 8.574 22.126 1.00 93.06 85 PHE A C 1
ATOM 679 O O . PHE A 1 85 ? 3.003 9.071 23.186 1.00 93.06 85 PHE A O 1
ATOM 686 N N . THR A 1 86 ? 4.048 9.287 21.217 1.00 92.12 86 THR A N 1
ATOM 687 C CA . THR A 1 86 ? 4.320 10.723 21.394 1.00 92.12 86 THR A CA 1
ATOM 688 C C . THR A 1 86 ? 3.032 11.541 21.449 1.00 92.12 86 THR A C 1
ATOM 690 O O . THR A 1 86 ? 2.880 12.389 22.327 1.00 92.12 86 THR A O 1
ATOM 693 N N . MET A 1 87 ? 2.092 11.271 20.541 1.00 91.88 87 MET A N 1
ATOM 694 C CA . MET A 1 87 ? 0.822 11.996 20.427 1.00 91.88 87 MET A CA 1
ATOM 695 C C . MET A 1 87 ? -0.109 11.775 21.627 1.00 91.88 87 MET A C 1
ATOM 697 O O . MET A 1 87 ? -0.994 12.589 21.860 1.00 91.88 87 MET A O 1
ATOM 701 N N . MET A 1 88 ? 0.091 10.715 22.413 1.00 90.06 88 MET A N 1
ATOM 702 C CA . MET A 1 88 ? -0.660 10.479 23.651 1.00 90.06 88 MET A CA 1
ATOM 703 C C . MET A 1 88 ? -0.257 11.395 24.811 1.00 90.06 88 MET A C 1
ATOM 705 O O . MET A 1 88 ? -1.022 11.532 25.762 1.00 90.06 88 MET A O 1
ATOM 709 N N . LYS A 1 89 ? 0.954 11.963 24.782 1.00 86.50 89 LYS A N 1
ATOM 710 C CA . LYS A 1 89 ? 1.517 12.689 25.930 1.00 86.50 89 LYS A CA 1
ATOM 711 C C . LYS A 1 89 ? 0.921 14.080 26.103 1.00 86.50 89 LYS A C 1
ATOM 713 O O . LYS A 1 89 ? 0.742 14.530 27.228 1.00 86.50 89 LYS A O 1
ATOM 718 N N . ASP A 1 90 ? 0.662 14.765 24.991 1.00 86.69 90 ASP A N 1
ATOM 719 C CA . ASP A 1 90 ? 0.232 16.160 24.982 1.00 86.69 90 ASP A CA 1
ATOM 720 C C . ASP A 1 90 ? -0.662 16.459 23.769 1.00 86.69 90 ASP A C 1
ATOM 722 O O . ASP A 1 90 ? -0.329 16.140 22.626 1.00 86.69 90 ASP A O 1
ATOM 726 N N . GLU A 1 91 ? -1.798 17.113 24.019 1.00 88.75 91 GLU A N 1
ATOM 727 C CA . GLU A 1 91 ? -2.796 17.440 22.994 1.00 88.75 91 GLU A CA 1
ATOM 728 C C . GLU A 1 91 ? -2.326 18.514 21.998 1.00 88.75 91 GLU A C 1
ATOM 730 O O . GLU A 1 91 ? -2.715 18.487 20.828 1.00 88.75 91 GLU A O 1
ATOM 735 N N . LYS A 1 92 ? -1.477 19.469 22.407 1.00 90.88 92 LYS A N 1
ATOM 736 C CA . LYS A 1 92 ? -0.915 20.469 21.480 1.00 90.88 92 LYS A CA 1
ATOM 737 C C . LYS A 1 92 ? 0.077 19.804 20.529 1.00 90.88 92 LYS A C 1
ATOM 739 O O . LYS A 1 92 ? 0.007 20.040 19.324 1.00 90.88 92 LYS A O 1
ATOM 744 N N . LEU A 1 93 ? 0.949 18.942 21.052 1.00 89.12 93 LEU A N 1
ATOM 745 C CA . LEU A 1 93 ? 1.881 18.143 20.258 1.00 89.12 93 LEU A CA 1
ATOM 746 C C . LEU A 1 93 ? 1.134 17.189 19.320 1.00 89.12 93 LEU A C 1
ATOM 748 O O . LEU A 1 93 ? 1.489 17.084 18.150 1.00 89.12 93 LEU A O 1
ATOM 752 N N . CYS A 1 94 ? 0.063 16.555 19.805 1.00 92.50 94 CYS A N 1
ATOM 753 C CA . CYS A 1 94 ? -0.832 15.732 18.998 1.00 92.50 94 CYS A CA 1
ATOM 754 C C . CYS A 1 94 ? -1.388 16.514 17.804 1.00 92.50 94 CYS A C 1
ATOM 756 O O . CYS A 1 94 ? -1.233 16.073 16.667 1.00 92.50 94 CYS A O 1
ATOM 758 N N . ARG A 1 95 ? -1.956 17.708 18.033 1.00 92.12 95 ARG A N 1
ATOM 759 C CA . ARG A 1 95 ? -2.463 18.571 16.952 1.00 92.12 95 ARG A CA 1
ATOM 760 C C . ARG A 1 95 ? -1.375 18.979 15.961 1.00 92.12 95 ARG A C 1
ATOM 762 O O . ARG A 1 95 ? -1.620 18.943 14.761 1.00 92.12 95 ARG A O 1
ATOM 769 N N . ALA A 1 96 ? -0.183 19.333 16.440 1.00 91.69 96 ALA A N 1
ATOM 770 C CA . ALA A 1 96 ? 0.930 19.704 15.570 1.00 91.69 96 ALA A CA 1
ATOM 771 C C . ALA A 1 96 ? 1.375 18.529 14.682 1.00 91.69 96 ALA A C 1
ATOM 773 O O . ALA A 1 96 ? 1.420 18.663 13.460 1.00 91.69 96 ALA A O 1
ATOM 774 N N . LEU A 1 97 ? 1.651 17.362 15.277 1.00 93.44 97 LEU A N 1
ATOM 775 C CA . LEU A 1 97 ? 2.072 16.168 14.538 1.00 93.44 97 LEU A CA 1
ATOM 776 C C . LEU A 1 97 ? 0.986 15.683 13.577 1.00 93.44 97 LEU A C 1
ATOM 778 O O . LEU A 1 97 ? 1.307 15.288 12.462 1.00 93.44 97 LEU A O 1
ATOM 782 N N . TYR A 1 98 ? -0.288 15.772 13.967 1.00 91.75 98 TYR A N 1
ATOM 783 C CA . TYR A 1 98 ? -1.418 15.429 13.106 1.00 91.75 98 TYR A CA 1
ATOM 784 C C . TYR A 1 98 ? -1.391 16.214 11.785 1.00 91.75 98 TYR A C 1
ATOM 786 O O . TYR A 1 98 ? -1.548 15.622 10.720 1.00 91.75 98 TYR A O 1
ATOM 794 N N . THR A 1 99 ? -1.102 17.519 11.828 1.00 91.06 99 THR A N 1
ATOM 795 C CA . THR A 1 99 ? -0.955 18.345 10.619 1.00 91.06 99 THR A CA 1
ATOM 796 C C . THR A 1 99 ? 0.189 17.856 9.728 1.00 91.06 99 THR A C 1
ATOM 798 O O . THR A 1 99 ? -0.007 17.676 8.528 1.00 91.06 99 THR A O 1
ATOM 801 N N . PHE A 1 100 ? 1.367 17.573 10.298 1.00 92.88 100 PHE A N 1
ATOM 802 C CA . PHE A 1 100 ? 2.517 17.069 9.531 1.00 92.88 100 PHE A CA 1
ATOM 803 C C . PHE A 1 100 ? 2.295 15.674 8.940 1.00 92.88 100 PHE A C 1
ATOM 805 O O . PHE A 1 100 ? 2.852 15.364 7.888 1.00 92.88 100 PHE A O 1
ATOM 812 N N . ILE A 1 101 ? 1.486 14.843 9.599 1.00 91.69 101 ILE A N 1
ATOM 813 C CA . ILE A 1 101 ? 1.127 13.502 9.133 1.00 91.69 101 ILE A CA 1
ATOM 814 C C . ILE A 1 101 ? 0.191 13.563 7.924 1.00 91.69 101 ILE A C 1
ATOM 816 O O . ILE A 1 101 ? 0.286 12.715 7.046 1.00 91.69 101 ILE A O 1
ATOM 820 N N . LEU A 1 102 ? -0.714 14.539 7.846 1.00 88.00 102 LEU A N 1
ATOM 821 C CA . LEU A 1 102 ? -1.679 14.599 6.743 1.00 88.00 102 LEU A CA 1
ATOM 822 C C . LEU A 1 102 ? -1.090 15.130 5.432 1.00 88.00 102 LEU A C 1
ATOM 824 O O . LEU A 1 102 ? -1.569 14.762 4.362 1.00 88.00 102 LEU A O 1
ATOM 828 N N . ILE A 1 103 ? -0.046 15.956 5.497 1.00 86.56 103 ILE A N 1
ATOM 829 C CA . ILE A 1 103 ? 0.597 16.546 4.313 1.00 86.56 103 ILE A CA 1
ATOM 830 C C . ILE A 1 103 ? 1.062 15.493 3.283 1.00 86.56 103 ILE A C 1
ATOM 832 O O . ILE A 1 103 ? 0.712 15.662 2.114 1.00 86.56 103 ILE A O 1
ATOM 836 N N . PRO A 1 104 ? 1.783 14.408 3.653 1.00 81.31 104 PRO A N 1
ATOM 837 C CA . PRO A 1 104 ? 2.173 13.353 2.713 1.00 81.31 104 PRO A CA 1
ATOM 838 C C . PRO A 1 104 ? 1.014 12.789 1.885 1.00 81.31 104 PRO A C 1
ATOM 840 O O . PRO A 1 104 ? 1.209 12.411 0.737 1.00 81.31 104 PRO A O 1
ATOM 843 N N . TRP A 1 105 ? -0.193 12.739 2.457 1.00 77.69 105 TRP A N 1
ATOM 844 C CA . TRP A 1 105 ? -1.380 12.223 1.776 1.00 77.69 105 TRP A CA 1
ATOM 845 C C . TRP A 1 105 ? -2.013 13.243 0.819 1.00 77.69 105 TRP A C 1
ATOM 847 O O . TRP A 1 105 ? -2.685 12.857 -0.134 1.00 77.69 105 TRP A O 1
ATOM 857 N N . GLY A 1 106 ? -1.785 14.539 1.050 1.00 79.06 106 GLY A N 1
ATOM 858 C CA . GLY A 1 106 ? -2.262 15.612 0.179 1.00 79.06 106 GLY A CA 1
ATOM 859 C C . GLY A 1 106 ? -1.434 15.798 -1.096 1.00 79.06 106 GLY A C 1
ATOM 860 O O . GLY A 1 106 ? -1.950 16.342 -2.069 1.00 79.06 106 GLY A O 1
ATOM 861 N N . ILE A 1 107 ? -0.172 15.355 -1.112 1.00 84.88 107 ILE A N 1
ATOM 862 C CA . ILE A 1 107 ? 0.705 15.444 -2.287 1.00 84.88 107 ILE A CA 1
ATOM 863 C C . ILE A 1 107 ? 0.635 14.116 -3.058 1.00 84.88 107 ILE A C 1
ATOM 865 O O . ILE A 1 107 ? 1.054 13.088 -2.518 1.00 84.88 107 ILE A O 1
ATOM 869 N N . PRO A 1 108 ? 0.168 14.107 -4.322 1.00 86.31 108 PRO A N 1
ATOM 870 C CA . PRO A 1 108 ? 0.097 12.889 -5.121 1.00 86.31 108 PRO A CA 1
ATOM 871 C C . PRO A 1 108 ? 1.436 12.145 -5.185 1.00 86.31 108 PRO A C 1
ATOM 873 O O . PRO A 1 108 ? 2.506 12.757 -5.254 1.00 86.31 108 PRO A O 1
ATOM 876 N N . MET A 1 109 ? 1.397 10.810 -5.185 1.00 87.75 109 MET A N 1
ATOM 877 C CA . MET A 1 109 ? 2.618 9.999 -5.089 1.00 87.75 109 MET A CA 1
ATOM 878 C C . MET A 1 109 ? 3.582 10.222 -6.264 1.00 87.75 109 MET A C 1
ATOM 880 O O . MET A 1 109 ? 4.793 10.250 -6.059 1.00 87.75 109 MET A O 1
ATOM 884 N N . TYR A 1 110 ? 3.048 10.448 -7.470 1.00 86.88 110 TYR A N 1
ATOM 885 C CA . TYR A 1 110 ? 3.829 10.718 -8.680 1.00 86.88 110 TYR A CA 1
ATOM 886 C C . TYR A 1 110 ? 4.555 12.070 -8.641 1.00 86.88 110 TYR A C 1
ATOM 888 O O . TYR A 1 110 ? 5.468 12.294 -9.426 1.00 86.88 110 TYR A O 1
ATOM 896 N N . ILE A 1 111 ? 4.183 12.955 -7.711 1.00 89.56 111 ILE A N 1
ATOM 897 C CA . ILE A 1 111 ? 4.917 14.182 -7.390 1.00 89.56 111 ILE A CA 1
ATOM 898 C C . ILE A 1 111 ? 5.905 13.885 -6.258 1.00 89.56 111 ILE A C 1
ATOM 900 O O . ILE A 1 111 ? 7.108 14.100 -6.407 1.00 89.56 111 ILE A O 1
ATOM 904 N N . SER A 1 112 ? 5.412 13.324 -5.149 1.00 91.50 112 SER A N 1
ATOM 905 C CA . SER A 1 112 ? 6.191 13.042 -3.937 1.00 91.50 112 SER A CA 1
ATOM 906 C C . SER A 1 112 ? 7.449 12.206 -4.193 1.00 91.50 112 SER A C 1
ATOM 908 O O . SER A 1 112 ? 8.517 12.525 -3.672 1.00 91.50 112 SER A O 1
ATOM 910 N N . VAL A 1 113 ? 7.351 11.136 -4.988 1.00 94.19 113 VAL A N 1
ATOM 911 C CA . VAL A 1 113 ? 8.462 10.194 -5.196 1.00 94.19 113 VAL A CA 1
ATOM 912 C C . VAL A 1 113 ? 9.605 10.814 -6.017 1.00 94.19 113 VAL A C 1
ATOM 914 O O . VAL A 1 113 ? 10.744 10.760 -5.546 1.00 94.19 113 VAL A O 1
ATOM 917 N N . PRO A 1 114 ? 9.370 11.465 -7.177 1.00 92.50 114 PRO A N 1
ATOM 918 C CA . PRO A 1 114 ? 10.425 12.194 -7.882 1.00 92.50 114 PRO A CA 1
ATOM 919 C C . PRO A 1 114 ? 11.096 13.292 -7.053 1.00 92.50 114 PRO A C 1
ATOM 921 O O . PRO A 1 114 ? 12.310 13.459 -7.149 1.00 92.50 114 PRO A O 1
ATOM 924 N N . ILE A 1 115 ? 10.355 14.003 -6.196 1.00 92.56 115 ILE A N 1
ATOM 925 C CA . ILE A 1 115 ? 10.954 14.996 -5.288 1.00 92.56 115 ILE A CA 1
ATOM 926 C C . ILE A 1 115 ? 11.877 14.316 -4.284 1.00 92.56 115 ILE A C 1
ATOM 928 O O . ILE A 1 115 ? 12.999 14.767 -4.075 1.00 92.56 115 ILE A O 1
ATOM 932 N N . TRP A 1 116 ? 11.441 13.209 -3.682 1.00 94.25 116 TRP A N 1
ATOM 933 C CA . TRP A 1 116 ? 12.298 12.422 -2.801 1.00 94.25 116 TRP A CA 1
ATOM 934 C C . TRP A 1 116 ? 13.551 11.924 -3.514 1.00 94.25 116 TRP A C 1
ATOM 936 O O . TRP A 1 116 ? 14.649 12.004 -2.961 1.00 94.25 116 TRP A O 1
ATOM 946 N N . ARG A 1 117 ? 13.413 11.475 -4.764 1.00 92.75 117 ARG A N 1
ATOM 947 C CA . ARG A 1 117 ? 14.554 11.123 -5.608 1.00 92.75 117 ARG A CA 1
ATOM 948 C C . ARG A 1 117 ? 15.473 12.330 -5.805 1.00 92.75 117 ARG A C 1
ATOM 950 O O . ARG A 1 117 ? 16.670 12.179 -5.606 1.00 92.75 117 ARG A O 1
ATOM 957 N N . ALA A 1 118 ? 14.958 13.521 -6.099 1.00 90.94 118 ALA A N 1
ATOM 958 C CA . ALA A 1 118 ? 15.766 14.738 -6.212 1.00 90.94 118 ALA A CA 1
ATOM 959 C C . ALA A 1 118 ? 16.486 15.097 -4.896 1.00 90.94 118 ALA A C 1
ATOM 961 O O . ALA A 1 118 ? 17.664 15.438 -4.908 1.00 90.94 118 ALA A O 1
ATOM 962 N N . ILE A 1 119 ? 15.819 14.954 -3.747 1.00 91.62 119 ILE A N 1
ATOM 963 C CA . ILE A 1 119 ? 16.399 15.222 -2.421 1.00 91.62 119 ILE A CA 1
ATOM 964 C C . ILE A 1 119 ? 17.546 14.260 -2.101 1.00 91.62 119 ILE A C 1
ATOM 966 O O . ILE A 1 119 ? 18.556 14.678 -1.538 1.00 91.62 119 ILE A O 1
ATOM 970 N N . ILE A 1 120 ? 17.381 12.974 -2.425 1.00 92.44 120 ILE A N 1
ATOM 971 C CA . ILE A 1 120 ? 18.319 11.913 -2.040 1.00 92.44 120 ILE A CA 1
ATOM 972 C C . ILE A 1 120 ? 19.431 11.750 -3.080 1.00 92.44 120 ILE A C 1
ATOM 974 O O . ILE A 1 120 ? 20.605 11.729 -2.718 1.00 92.44 120 ILE A O 1
ATOM 978 N N . HIS A 1 121 ? 19.063 11.629 -4.357 1.00 90.81 121 HIS A N 1
ATOM 979 C CA . HIS A 1 121 ? 19.966 11.385 -5.482 1.00 90.81 121 HIS A CA 1
ATOM 980 C C . HIS A 1 121 ? 20.507 12.670 -6.108 1.00 90.81 121 HIS A C 1
ATOM 982 O O . HIS A 1 121 ? 21.678 12.698 -6.475 1.00 90.81 121 HIS A O 1
ATOM 988 N N . GLY A 1 122 ? 19.680 13.711 -6.233 1.00 88.06 122 GLY A N 1
ATOM 989 C CA . GLY A 1 122 ? 20.029 14.929 -6.969 1.00 88.06 122 GLY A CA 1
ATOM 990 C C . GLY A 1 122 ? 20.566 14.619 -8.368 1.00 88.06 122 GLY A C 1
ATOM 991 O O . GLY A 1 122 ? 19.999 13.787 -9.080 1.00 88.06 122 GLY A O 1
ATOM 992 N N . GLU A 1 123 ? 21.694 15.227 -8.730 1.00 85.44 123 GLU A N 1
ATOM 993 C CA . GLU A 1 123 ? 22.443 14.902 -9.950 1.00 85.44 123 GLU A CA 1
ATOM 994 C C . GLU A 1 123 ? 23.586 13.924 -9.647 1.00 85.44 123 GLU A C 1
ATOM 996 O O . GLU A 1 123 ? 24.714 14.312 -9.352 1.00 85.44 123 GLU A O 1
ATOM 1001 N N . GLY A 1 124 ? 23.309 12.616 -9.670 1.00 78.38 124 GLY A N 1
ATOM 1002 C CA . GLY A 1 124 ? 24.370 11.609 -9.517 1.00 78.38 124 GLY A CA 1
ATOM 1003 C C . GLY A 1 124 ? 25.004 11.542 -8.117 1.00 78.38 124 GLY A C 1
ATOM 1004 O O . GLY A 1 124 ? 26.110 11.017 -7.957 1.00 78.38 124 GLY A O 1
ATOM 1005 N N . GLY A 1 125 ? 24.304 12.029 -7.093 1.00 81.69 125 GLY A N 1
ATOM 1006 C CA . GLY A 1 125 ? 24.733 12.086 -5.693 1.00 81.69 125 GLY A CA 1
ATOM 1007 C C . GLY A 1 125 ? 25.003 13.496 -5.173 1.00 81.69 125 GLY A C 1
ATOM 1008 O O . GLY A 1 125 ? 25.170 13.661 -3.965 1.00 81.69 125 GLY A O 1
ATOM 1009 N N . GLU A 1 126 ? 25.014 14.494 -6.055 1.00 83.81 126 GLU A N 1
ATOM 1010 C CA . GLU A 1 126 ? 25.031 15.910 -5.690 1.00 83.81 126 GLU A CA 1
ATOM 1011 C C . GLU A 1 126 ? 23.602 16.344 -5.332 1.00 83.81 126 GLU A C 1
ATOM 1013 O O . GLU A 1 126 ? 22.834 16.807 -6.174 1.00 83.81 126 GLU A O 1
ATOM 1018 N N . SER A 1 127 ? 23.205 16.083 -4.084 1.00 86.62 127 SER A N 1
ATOM 1019 C CA . SER A 1 127 ? 21.832 16.249 -3.591 1.00 86.62 127 SER A CA 1
ATOM 1020 C C . SER A 1 127 ? 21.766 17.119 -2.334 1.00 86.62 127 SER A C 1
ATOM 1022 O O . SER A 1 127 ? 22.784 17.601 -1.843 1.00 86.62 127 SER A O 1
ATOM 1024 N N . VAL A 1 128 ? 20.572 17.294 -1.756 1.00 84.81 128 VAL A N 1
ATOM 1025 C CA . VAL A 1 128 ? 20.401 18.006 -0.470 1.00 84.81 128 VAL A CA 1
ATOM 1026 C C . VAL A 1 128 ? 21.247 17.357 0.630 1.00 84.81 128 VAL A C 1
ATOM 1028 O O . VAL A 1 128 ? 21.760 18.039 1.513 1.00 84.81 128 VAL A O 1
ATOM 1031 N N . LEU A 1 129 ? 21.440 16.036 0.557 1.00 85.31 129 LEU A N 1
ATOM 1032 C CA . LEU A 1 129 ? 22.268 15.290 1.502 1.00 85.31 129 LEU A CA 1
ATOM 1033 C C . LEU A 1 129 ? 23.759 15.653 1.395 1.00 85.31 129 LEU A C 1
ATOM 1035 O O . LEU A 1 129 ? 24.486 15.526 2.381 1.00 85.31 129 LEU A O 1
ATOM 1039 N N . HIS A 1 130 ? 24.213 16.170 0.250 1.00 82.31 130 HIS A N 1
ATOM 1040 C CA . HIS A 1 130 ? 25.586 16.644 0.091 1.00 82.31 130 HIS A CA 1
ATOM 1041 C C . HIS A 1 130 ? 25.886 17.828 1.025 1.00 82.31 130 HIS A C 1
ATOM 1043 O O . HIS A 1 130 ? 26.981 17.910 1.576 1.00 82.31 130 HIS A O 1
ATOM 1049 N N . LEU A 1 131 ? 24.892 18.686 1.303 1.00 76.94 131 LEU A N 1
ATOM 1050 C CA . LEU A 1 131 ? 25.024 19.830 2.220 1.00 76.94 131 LEU A CA 1
ATOM 1051 C C . LEU A 1 131 ? 25.366 19.413 3.659 1.00 76.94 131 LEU A C 1
ATOM 1053 O O . LEU A 1 131 ? 25.933 20.199 4.412 1.00 76.94 131 LEU A O 1
ATOM 1057 N N . ILE A 1 132 ? 25.026 18.178 4.038 1.00 82.69 132 ILE A N 1
ATOM 1058 C CA . ILE A 1 132 ? 25.325 17.581 5.347 1.00 82.69 132 ILE A CA 1
ATOM 1059 C C . ILE A 1 132 ? 26.421 16.502 5.263 1.00 82.69 132 ILE A C 1
ATOM 1061 O O . ILE A 1 132 ? 26.590 15.721 6.197 1.00 82.69 132 ILE A O 1
ATOM 1065 N N . GLY A 1 133 ? 27.169 16.448 4.154 1.00 82.50 133 GLY A N 1
ATOM 1066 C CA . GLY A 1 133 ? 28.337 15.579 3.972 1.00 82.50 133 GLY A CA 1
ATOM 1067 C C . GLY A 1 133 ? 28.047 14.166 3.453 1.00 82.50 133 GLY A C 1
ATOM 1068 O O . GLY A 1 133 ? 28.956 13.337 3.410 1.00 82.50 133 GLY A O 1
ATOM 1069 N N . PHE A 1 134 ? 26.814 13.860 3.038 1.00 85.81 134 PHE A N 1
ATOM 1070 C CA . PHE A 1 134 ? 26.443 12.542 2.515 1.00 85.81 134 PHE A CA 1
ATOM 1071 C C . PHE A 1 134 ? 26.240 12.576 0.996 1.00 85.81 134 PHE A C 1
ATOM 1073 O O . PHE A 1 134 ? 25.283 13.159 0.498 1.00 85.81 134 PHE A O 1
ATOM 1080 N N . LYS A 1 135 ? 27.087 11.864 0.245 1.00 88.19 135 LYS A N 1
ATOM 1081 C CA . LYS A 1 135 ? 26.909 11.660 -1.202 1.00 88.19 135 LYS A CA 1
ATOM 1082 C C . LYS A 1 135 ? 26.183 10.348 -1.466 1.00 88.19 135 LYS A C 1
ATOM 1084 O O . LYS A 1 135 ? 26.769 9.288 -1.251 1.00 88.19 135 LYS A O 1
ATOM 1089 N N . VAL A 1 136 ? 24.932 10.395 -1.927 1.00 89.88 136 VAL A N 1
ATOM 1090 C CA . VAL A 1 136 ? 24.094 9.203 -2.163 1.00 89.88 136 VAL A CA 1
ATOM 1091 C C . VAL A 1 136 ? 23.704 9.086 -3.631 1.00 89.88 136 VAL A C 1
ATOM 1093 O O . VAL A 1 136 ? 22.850 9.815 -4.119 1.00 89.88 136 VAL A O 1
ATOM 1096 N N . ASN A 1 137 ? 24.277 8.113 -4.340 1.00 91.31 137 ASN A N 1
ATOM 1097 C CA . ASN A 1 137 ? 23.896 7.824 -5.717 1.00 91.31 137 ASN A CA 1
ATOM 1098 C C . ASN A 1 137 ? 23.043 6.545 -5.785 1.00 91.31 137 ASN A C 1
ATOM 1100 O O . ASN A 1 137 ? 23.548 5.430 -5.681 1.00 91.31 137 ASN A O 1
ATOM 1104 N N . LEU A 1 138 ? 21.732 6.721 -5.970 1.00 92.62 138 LEU A N 1
ATOM 1105 C CA . LEU A 1 138 ? 20.768 5.621 -6.053 1.00 92.62 138 LEU A CA 1
ATOM 1106 C C . LEU A 1 138 ? 20.920 4.747 -7.306 1.00 92.62 138 LEU A C 1
ATOM 1108 O O . LEU A 1 138 ? 20.329 3.674 -7.337 1.00 92.62 138 LEU A O 1
ATOM 1112 N N . LEU A 1 139 ? 21.673 5.192 -8.318 1.00 90.31 139 LEU A N 1
ATOM 1113 C CA . LEU A 1 139 ? 21.920 4.453 -9.559 1.00 90.31 139 LEU A CA 1
ATOM 1114 C C . LEU A 1 139 ? 23.176 3.583 -9.495 1.00 90.31 139 LEU A C 1
ATOM 1116 O O . LEU A 1 139 ? 23.385 2.779 -10.395 1.00 90.31 139 LEU A O 1
ATOM 1120 N N . THR A 1 140 ? 24.013 3.742 -8.466 1.00 91.94 140 THR A N 1
ATOM 1121 C CA . THR A 1 140 ? 25.265 2.982 -8.321 1.00 91.94 140 THR A CA 1
ATOM 1122 C C . THR A 1 140 ? 25.382 2.234 -6.997 1.00 91.94 140 THR A C 1
ATOM 1124 O O . THR A 1 140 ? 26.169 1.297 -6.919 1.00 91.94 140 THR A O 1
ATOM 1127 N N . ASP A 1 141 ? 24.601 2.592 -5.970 1.00 93.12 141 ASP A N 1
ATOM 1128 C CA . ASP A 1 141 ? 24.610 1.927 -4.661 1.00 93.12 141 ASP A CA 1
ATOM 1129 C C . ASP A 1 141 ? 23.341 1.068 -4.444 1.00 93.12 141 ASP A C 1
ATOM 1131 O O . ASP A 1 141 ? 22.266 1.607 -4.144 1.00 93.12 141 ASP A O 1
ATOM 1135 N N . PRO A 1 142 ? 23.446 -0.274 -4.554 1.00 93.38 142 PRO A N 1
ATOM 1136 C CA . PRO A 1 142 ? 22.350 -1.216 -4.326 1.00 93.38 142 PRO A CA 1
ATOM 1137 C C . PRO A 1 142 ? 21.630 -1.076 -2.990 1.00 93.38 142 PRO A C 1
ATOM 1139 O O . PRO A 1 142 ? 20.399 -1.158 -2.949 1.00 93.38 142 PRO A O 1
ATOM 1142 N N . ILE A 1 143 ? 22.383 -0.877 -1.907 1.00 92.62 143 ILE A N 1
ATOM 1143 C CA . ILE A 1 143 ? 21.844 -0.866 -0.547 1.00 92.62 143 ILE A CA 1
ATOM 1144 C C . ILE A 1 143 ? 21.091 0.437 -0.329 1.00 92.62 143 ILE A C 1
ATOM 1146 O O . ILE A 1 143 ? 19.950 0.420 0.130 1.00 92.62 143 ILE A O 1
ATOM 1150 N N . ARG A 1 144 ? 21.695 1.570 -0.702 1.00 93.62 144 ARG A N 1
ATOM 1151 C CA . ARG A 1 144 ? 21.052 2.881 -0.557 1.00 93.62 144 ARG A CA 1
ATOM 1152 C C . ARG A 1 144 ? 19.837 3.014 -1.463 1.00 93.62 144 ARG A C 1
ATOM 1154 O O . ARG A 1 144 ? 18.843 3.575 -1.021 1.00 93.62 144 ARG A O 1
ATOM 1161 N N . SER A 1 145 ? 19.882 2.447 -2.670 1.00 95.38 145 SER A N 1
ATOM 1162 C CA . SER A 1 145 ? 18.719 2.318 -3.556 1.00 95.38 145 SER A CA 1
ATOM 1163 C C . SER A 1 145 ? 17.566 1.586 -2.862 1.00 95.38 145 SER A C 1
ATOM 1165 O O . SER A 1 145 ? 16.471 2.136 -2.724 1.00 95.38 145 SER A O 1
ATOM 1167 N N . PHE A 1 146 ? 17.827 0.389 -2.326 1.00 96.06 146 PHE A N 1
ATOM 1168 C CA . PHE A 1 146 ? 16.811 -0.402 -1.635 1.00 96.06 146 PHE A CA 1
ATOM 1169 C C . PHE A 1 146 ? 16.263 0.313 -0.396 1.00 96.06 146 PHE A C 1
ATOM 1171 O O . PHE A 1 146 ? 15.052 0.485 -0.266 1.00 96.06 146 PHE A O 1
ATOM 1178 N N . VAL A 1 147 ? 17.140 0.811 0.478 1.00 95.88 147 VAL A N 1
ATOM 1179 C CA . VAL A 1 147 ? 16.747 1.526 1.700 1.00 95.88 147 VAL A CA 1
ATOM 1180 C C . VAL A 1 147 ? 15.950 2.793 1.378 1.00 95.88 147 VAL A C 1
ATOM 1182 O O . VAL A 1 147 ? 14.930 3.033 2.019 1.00 95.88 147 VAL A O 1
ATOM 1185 N N . ALA A 1 148 ? 16.349 3.574 0.370 1.00 95.81 148 ALA A N 1
ATOM 1186 C CA . ALA A 1 148 ? 15.625 4.780 -0.026 1.00 95.81 148 ALA A CA 1
ATOM 1187 C C . ALA A 1 148 ? 14.186 4.461 -0.450 1.00 95.81 148 ALA A C 1
ATOM 1189 O O . ALA A 1 148 ? 13.258 5.090 0.053 1.00 95.81 148 ALA A O 1
ATOM 1190 N N . THR A 1 149 ? 13.976 3.444 -1.297 1.00 97.06 149 THR A N 1
ATOM 1191 C CA . THR A 1 149 ? 12.614 3.057 -1.718 1.00 97.06 149 THR A CA 1
ATOM 1192 C C . THR A 1 149 ? 11.740 2.624 -0.541 1.00 97.06 149 THR A C 1
ATOM 1194 O O . THR A 1 149 ? 10.569 2.996 -0.474 1.00 97.06 149 THR A O 1
ATOM 1197 N N . VAL A 1 150 ? 12.305 1.887 0.421 1.00 97.75 150 VAL A N 1
ATOM 1198 C CA . VAL A 1 150 ? 11.595 1.465 1.636 1.00 97.75 150 VAL A CA 1
ATOM 1199 C C . VAL A 1 150 ? 11.215 2.671 2.494 1.00 97.75 150 VAL A C 1
ATOM 1201 O O . VAL A 1 150 ? 10.077 2.751 2.955 1.00 97.75 150 VAL A O 1
ATOM 1204 N N . LEU A 1 151 ? 12.133 3.619 2.703 1.00 96.62 151 LEU A N 1
ATOM 1205 C CA . LEU A 1 151 ? 11.882 4.812 3.518 1.00 96.62 151 LEU A CA 1
ATOM 1206 C C . LEU A 1 151 ? 10.834 5.733 2.884 1.00 96.62 151 LEU A C 1
ATOM 1208 O O . LEU A 1 151 ? 9.927 6.177 3.587 1.00 96.62 151 LEU A O 1
ATOM 1212 N N . ILE A 1 152 ? 10.907 5.963 1.569 1.00 95.94 152 ILE A N 1
ATOM 1213 C CA . ILE A 1 152 ? 9.910 6.754 0.830 1.00 95.94 152 ILE A CA 1
ATOM 1214 C C . ILE A 1 152 ? 8.536 6.081 0.920 1.00 95.94 152 ILE A C 1
ATOM 1216 O O . ILE A 1 152 ? 7.549 6.727 1.274 1.00 95.94 152 ILE A O 1
ATOM 1220 N N . GLY A 1 153 ? 8.468 4.769 0.670 1.00 95.31 153 GLY A N 1
ATOM 1221 C CA . GLY A 1 153 ? 7.222 4.013 0.795 1.00 95.31 153 GLY A CA 1
ATOM 1222 C C . GLY A 1 153 ? 6.659 4.044 2.217 1.00 95.31 153 GLY A C 1
ATOM 1223 O O . GLY A 1 153 ? 5.445 4.152 2.403 1.00 95.31 153 GLY A O 1
ATOM 1224 N N . THR A 1 154 ? 7.529 3.973 3.229 1.00 96.12 154 THR A N 1
ATOM 1225 C CA . THR A 1 154 ? 7.140 4.041 4.645 1.00 96.12 154 THR A CA 1
ATOM 1226 C C . THR A 1 154 ? 6.533 5.406 4.951 1.00 96.12 154 THR A C 1
ATOM 1228 O O . THR A 1 154 ? 5.436 5.471 5.499 1.00 96.12 154 THR A O 1
ATOM 1231 N N . TRP A 1 155 ? 7.187 6.494 4.531 1.00 95.00 155 TRP A N 1
ATOM 1232 C CA . TRP A 1 155 ? 6.702 7.866 4.710 1.00 95.00 155 TRP A CA 1
ATOM 1233 C C . TRP A 1 155 ? 5.308 8.083 4.105 1.00 95.00 155 TRP A C 1
ATOM 1235 O O . TRP A 1 155 ? 4.437 8.636 4.774 1.00 95.00 155 TRP A O 1
ATOM 1245 N N . LEU A 1 156 ? 5.061 7.561 2.898 1.00 93.00 156 LEU A N 1
ATOM 1246 C CA . LEU A 1 156 ? 3.742 7.613 2.250 1.00 93.00 156 LEU A CA 1
ATOM 1247 C C . LEU A 1 156 ? 2.663 6.805 2.996 1.00 93.00 156 LEU A C 1
ATOM 1249 O O . LEU A 1 156 ? 1.480 7.121 2.892 1.00 93.00 156 LEU A O 1
ATOM 1253 N N . SER A 1 157 ? 3.051 5.771 3.749 1.00 92.94 157 SER A N 1
ATOM 1254 C CA . SER A 1 157 ? 2.120 4.856 4.435 1.00 92.94 157 SER A CA 1
ATOM 1255 C C . SER A 1 157 ? 1.815 5.258 5.883 1.00 92.94 157 SER A C 1
ATOM 1257 O O . SER A 1 157 ? 0.753 4.913 6.407 1.00 92.94 157 SER A O 1
ATOM 1259 N N . LEU A 1 158 ? 2.702 6.033 6.524 1.00 93.75 158 LEU A N 1
ATOM 1260 C CA . LEU A 1 158 ? 2.538 6.517 7.901 1.00 93.75 158 LEU A CA 1
ATOM 1261 C C . LEU A 1 158 ? 1.163 7.138 8.210 1.00 93.75 158 LEU A C 1
ATOM 1263 O O . LEU A 1 158 ? 0.630 6.833 9.282 1.00 93.75 158 LEU A O 1
ATOM 1267 N N . PRO A 1 159 ? 0.556 7.976 7.341 1.00 92.88 159 PRO A N 1
ATOM 1268 C CA . PRO A 1 159 ? -0.659 8.694 7.710 1.00 92.88 159 PRO A CA 1
ATOM 1269 C C . PRO A 1 159 ? -1.821 7.774 8.058 1.00 92.88 159 PRO A C 1
ATOM 1271 O O . PRO A 1 159 ? -2.437 7.919 9.113 1.00 92.88 159 PRO A O 1
ATOM 1274 N N . MET A 1 160 ? -2.077 6.769 7.223 1.00 90.38 160 MET A N 1
ATOM 1275 C CA . MET A 1 160 ? -3.174 5.831 7.445 1.00 90.38 160 MET A CA 1
ATOM 1276 C C . MET A 1 160 ? -2.970 5.017 8.731 1.00 90.38 160 MET A C 1
ATOM 1278 O O . MET A 1 160 ? -3.903 4.862 9.525 1.00 90.38 160 MET A O 1
ATOM 1282 N N . THR A 1 161 ? -1.749 4.531 8.961 1.00 94.75 161 THR A N 1
ATOM 1283 C CA . THR A 1 161 ? -1.438 3.653 10.095 1.00 94.75 161 THR A CA 1
ATOM 1284 C C . THR A 1 161 ? -1.459 4.403 11.428 1.00 94.75 161 THR A C 1
ATOM 1286 O O . THR A 1 161 ? -2.066 3.915 12.385 1.00 94.75 161 THR A O 1
ATOM 1289 N N . VAL A 1 162 ? -0.921 5.629 11.491 1.00 95.25 162 VAL A N 1
ATOM 1290 C CA . VAL A 1 162 ? -1.003 6.466 12.701 1.00 95.25 162 VAL A CA 1
ATOM 1291 C C . VAL A 1 162 ? -2.447 6.848 13.026 1.00 95.25 162 VAL A C 1
ATOM 1293 O O . VAL A 1 162 ? -2.836 6.782 14.190 1.00 95.25 162 VAL A O 1
ATOM 1296 N N . LEU A 1 163 ? -3.270 7.204 12.034 1.00 91.38 163 LEU A N 1
ATOM 1297 C CA . LEU A 1 163 ? -4.667 7.585 12.275 1.00 91.38 163 LEU A CA 1
ATOM 1298 C C . LEU A 1 163 ? -5.489 6.442 12.876 1.00 91.38 163 LEU A C 1
ATOM 1300 O O . LEU A 1 163 ? -6.240 6.653 13.831 1.00 91.38 163 LEU A O 1
ATOM 1304 N N . ILE A 1 164 ? -5.320 5.223 12.361 1.00 92.25 164 ILE A N 1
ATOM 1305 C CA . ILE A 1 164 ? -6.013 4.039 12.885 1.00 92.25 164 ILE A CA 1
ATOM 1306 C C . ILE A 1 164 ? -5.541 3.721 14.305 1.00 92.25 164 ILE A C 1
ATOM 1308 O O . ILE A 1 164 ? -6.356 3.416 15.182 1.00 92.25 164 ILE A O 1
ATOM 1312 N N . PHE A 1 165 ? -4.242 3.843 14.569 1.00 94.88 165 PHE A N 1
ATOM 1313 C CA . PHE A 1 165 ? -3.692 3.654 15.906 1.00 94.88 165 PHE A CA 1
ATOM 1314 C C . PHE A 1 165 ? -4.193 4.710 16.893 1.00 94.88 165 PHE A C 1
ATOM 1316 O O . PHE A 1 165 ? -4.716 4.348 17.945 1.00 94.88 165 PHE A O 1
ATOM 1323 N N . LEU A 1 166 ? -4.154 5.991 16.534 1.00 92.94 166 LEU A N 1
ATOM 1324 C CA . LEU A 1 166 ? -4.660 7.084 17.361 1.00 92.94 166 LEU A CA 1
ATOM 1325 C C . LEU A 1 166 ? -6.164 6.947 17.636 1.00 92.94 166 LEU A C 1
ATOM 1327 O O . LEU A 1 166 ? -6.598 7.106 18.777 1.00 92.94 166 LEU A O 1
ATOM 1331 N N . SER A 1 167 ? -6.957 6.590 16.620 1.00 88.75 167 SER A N 1
ATOM 1332 C CA . SER A 1 167 ? -8.387 6.306 16.787 1.00 88.75 167 SER A CA 1
ATOM 1333 C C . SER A 1 167 ? -8.629 5.142 17.746 1.00 88.75 167 SER A C 1
ATOM 1335 O O . SER A 1 167 ? -9.601 5.165 18.494 1.00 88.75 167 SER A O 1
ATOM 1337 N N . SER A 1 168 ? -7.754 4.135 17.742 1.00 90.69 168 SER A N 1
ATOM 1338 C CA . SER A 1 168 ? -7.851 2.991 18.652 1.00 90.69 168 SER A CA 1
ATOM 1339 C C . SER A 1 168 ? -7.538 3.390 20.093 1.00 90.69 168 SER A C 1
ATOM 1341 O O . SER A 1 168 ? -8.264 3.002 21.004 1.00 90.69 168 SER A O 1
ATOM 1343 N N . VAL A 1 169 ? -6.489 4.194 20.304 1.00 91.19 169 VAL A N 1
ATOM 1344 C CA . VAL A 1 169 ? -6.104 4.684 21.637 1.00 91.19 169 VAL A CA 1
ATOM 1345 C C . VAL A 1 169 ? -7.197 5.558 22.247 1.00 91.19 169 VAL A C 1
ATOM 1347 O O . VAL A 1 169 ? -7.508 5.411 23.426 1.00 91.19 169 VAL A O 1
ATOM 1350 N N . ARG A 1 170 ? -7.823 6.430 21.448 1.00 89.50 170 ARG A N 1
ATOM 1351 C CA . ARG A 1 170 ? -8.890 7.338 21.908 1.00 89.50 170 ARG A CA 1
ATOM 1352 C C . ARG A 1 170 ? -10.154 6.622 22.398 1.00 89.50 170 ARG A C 1
ATOM 1354 O O . ARG A 1 170 ? -10.943 7.232 23.109 1.00 89.50 170 ARG A O 1
ATOM 1361 N N . ASN A 1 171 ? -10.334 5.342 22.070 1.00 88.25 171 ASN A N 1
ATOM 1362 C CA . ASN A 1 171 ? -11.448 4.533 22.574 1.00 88.25 171 ASN A CA 1
ATOM 1363 C C . ASN A 1 171 ? -11.216 3.990 24.000 1.00 88.25 171 ASN A C 1
ATOM 1365 O O . ASN A 1 171 ? -12.132 3.417 24.594 1.00 88.25 171 ASN A O 1
ATOM 1369 N N . ILE A 1 172 ? -10.009 4.131 24.561 1.00 89.00 172 ILE A N 1
ATOM 1370 C CA . ILE A 1 172 ? -9.698 3.693 25.928 1.00 89.00 172 ILE A CA 1
ATOM 1371 C C . ILE A 1 172 ? -10.332 4.672 26.925 1.00 89.00 172 ILE A C 1
ATOM 1373 O O . ILE A 1 172 ? -10.142 5.883 26.828 1.00 89.00 172 ILE A O 1
ATOM 1377 N N . ARG A 1 173 ? -11.079 4.152 27.910 1.00 86.62 173 ARG A N 1
ATOM 1378 C CA . ARG A 1 173 ? -11.743 4.980 28.932 1.00 86.62 173 ARG A CA 1
ATOM 1379 C C . ARG A 1 173 ? -10.714 5.771 29.743 1.00 86.62 173 ARG A C 1
ATOM 1381 O O . ARG A 1 173 ? -9.815 5.178 30.338 1.00 86.62 173 ARG A O 1
ATOM 1388 N N . VAL A 1 174 ? -10.912 7.088 29.829 1.00 87.06 174 VAL A N 1
ATOM 1389 C CA . VAL A 1 174 ? -10.032 8.018 30.562 1.00 87.06 174 VAL A CA 1
ATOM 1390 C C . VAL A 1 174 ? -9.856 7.603 32.027 1.00 87.06 174 VAL A C 1
ATOM 1392 O O . VAL A 1 174 ? -8.738 7.622 32.529 1.00 87.06 174 VAL A O 1
ATOM 1395 N N . SER A 1 175 ? -10.912 7.096 32.671 1.00 91.69 175 SER A N 1
ATOM 1396 C CA . SER A 1 175 ? -10.869 6.640 34.067 1.00 91.69 175 SER A CA 1
ATOM 1397 C C . SER A 1 175 ? -9.842 5.531 34.334 1.00 91.69 175 SER A C 1
ATOM 1399 O O . SER A 1 175 ? -9.272 5.468 35.418 1.00 91.69 175 SER A O 1
ATOM 1401 N N . ILE A 1 176 ? -9.571 4.660 33.353 1.00 88.88 176 ILE A N 1
ATOM 1402 C CA . ILE A 1 176 ? -8.550 3.606 33.476 1.00 88.88 176 ILE A CA 1
ATOM 1403 C C . ILE A 1 176 ? -7.151 4.232 33.458 1.00 88.88 176 ILE A C 1
ATOM 1405 O O . ILE A 1 176 ? -6.278 3.828 34.222 1.00 88.88 176 ILE A O 1
ATOM 1409 N N . LEU A 1 177 ? -6.942 5.232 32.597 1.00 88.50 177 LEU A N 1
ATOM 1410 C CA . LEU A 1 177 ? -5.672 5.948 32.493 1.00 88.50 177 LEU A CA 1
ATOM 1411 C C . LEU A 1 177 ? -5.386 6.741 33.773 1.00 88.50 177 LEU A C 1
ATOM 1413 O O . LEU A 1 177 ? -4.260 6.715 34.262 1.00 88.50 177 LEU A O 1
ATOM 1417 N N . GLU A 1 178 ? -6.399 7.404 34.332 1.00 89.12 178 GLU A N 1
ATOM 1418 C CA . GLU A 1 178 ? -6.298 8.136 35.599 1.00 89.12 178 GLU A CA 1
ATOM 1419 C C . GLU A 1 178 ? -6.012 7.203 36.778 1.00 89.12 178 GLU A C 1
ATOM 1421 O O . GLU A 1 178 ? -5.112 7.493 37.560 1.00 89.12 178 GLU A O 1
ATOM 1426 N N . ALA A 1 179 ? -6.689 6.051 36.864 1.00 90.00 179 ALA A N 1
ATOM 1427 C CA . ALA A 1 179 ? -6.413 5.041 37.887 1.00 90.00 179 ALA A CA 1
ATOM 1428 C C . ALA A 1 179 ? -4.960 4.542 37.829 1.00 90.00 179 ALA A C 1
ATOM 1430 O O . ALA A 1 179 ? -4.262 4.555 38.837 1.00 90.00 179 ALA A O 1
ATOM 1431 N N . MET A 1 180 ? -4.454 4.207 36.637 1.00 88.69 180 MET A N 1
ATOM 1432 C CA . MET A 1 180 ? -3.055 3.795 36.483 1.00 88.69 180 MET A CA 1
ATOM 1433 C C . MET A 1 180 ? -2.064 4.907 36.853 1.00 88.69 180 MET A C 1
ATOM 1435 O O . MET A 1 180 ? -1.012 4.621 37.425 1.00 88.69 180 MET A O 1
ATOM 1439 N N . LYS A 1 181 ? -2.375 6.170 36.533 1.00 88.00 181 LYS A N 1
ATOM 1440 C CA . LYS A 1 181 ? -1.544 7.317 36.931 1.00 88.00 181 LYS A CA 1
ATOM 1441 C C . LYS A 1 181 ? -1.560 7.529 38.448 1.00 88.00 181 LYS A C 1
ATOM 1443 O O . LYS A 1 181 ? -0.509 7.829 39.007 1.00 88.00 181 LYS A O 1
ATOM 1448 N N . MET A 1 182 ? -2.703 7.320 39.109 1.00 89.12 182 MET A N 1
ATOM 1449 C CA . MET A 1 182 ? -2.808 7.319 40.575 1.00 89.12 182 MET A CA 1
ATOM 1450 C C . MET A 1 182 ? -1.972 6.193 41.209 1.00 89.12 182 MET A C 1
ATOM 1452 O O . MET A 1 182 ? -1.325 6.425 42.226 1.00 89.12 182 MET A O 1
ATOM 1456 N N . ASP A 1 183 ? -1.873 5.033 40.551 1.00 86.62 183 ASP A N 1
ATOM 1457 C CA . ASP A 1 183 ? -0.990 3.918 40.943 1.00 86.62 183 ASP A CA 1
ATOM 1458 C C . ASP A 1 183 ? 0.507 4.156 40.617 1.00 86.62 183 ASP A C 1
ATOM 1460 O O . ASP A 1 183 ? 1.348 3.271 40.801 1.00 86.62 183 ASP A O 1
ATOM 1464 N N . GLY A 1 184 ? 0.871 5.341 40.112 1.00 84.69 184 GLY A N 1
ATOM 1465 C CA . GLY A 1 184 ? 2.251 5.724 39.799 1.00 84.69 184 GLY A CA 1
ATOM 1466 C C . GLY A 1 184 ? 2.772 5.232 38.443 1.00 84.69 184 GLY A C 1
ATOM 1467 O O . GLY A 1 184 ? 3.979 5.280 38.191 1.00 84.69 184 GLY A O 1
ATOM 1468 N N . ALA A 1 185 ? 1.903 4.755 37.545 1.00 85.81 185 ALA A N 1
ATOM 1469 C CA . ALA A 1 185 ? 2.310 4.378 36.196 1.00 85.81 185 ALA A CA 1
ATOM 1470 C C . ALA A 1 185 ? 2.645 5.620 35.352 1.00 85.81 185 ALA A C 1
ATOM 1472 O O . ALA A 1 185 ? 1.829 6.526 35.188 1.00 85.81 185 ALA A O 1
ATOM 1473 N N . ASN A 1 186 ? 3.836 5.633 34.749 1.00 85.94 186 ASN A N 1
ATOM 1474 C CA . ASN A 1 186 ? 4.196 6.641 33.751 1.00 85.94 186 ASN A CA 1
ATOM 1475 C C . ASN A 1 186 ? 3.622 6.293 32.361 1.00 85.94 186 ASN A C 1
ATOM 1477 O O . ASN A 1 186 ? 3.180 5.167 32.115 1.00 85.94 186 ASN A O 1
ATOM 1481 N N . ASP A 1 187 ? 3.683 7.238 31.417 1.00 86.88 187 ASP A N 1
ATOM 1482 C CA . ASP A 1 187 ? 3.110 7.052 30.075 1.00 86.88 187 ASP A CA 1
ATOM 1483 C C . ASP A 1 187 ? 3.686 5.837 29.336 1.00 86.88 187 ASP A C 1
ATOM 1485 O O . ASP A 1 187 ? 2.972 5.180 28.583 1.00 86.88 187 ASP A O 1
ATOM 1489 N N . TRP A 1 188 ? 4.964 5.499 29.546 1.00 86.19 188 TRP A N 1
ATOM 1490 C CA . TRP A 1 188 ? 5.573 4.320 28.924 1.00 86.19 188 TRP A CA 1
ATOM 1491 C C . TRP A 1 188 ? 5.017 3.013 29.491 1.00 86.19 188 TRP A C 1
ATOM 1493 O O . TRP A 1 188 ? 4.758 2.076 28.737 1.00 86.19 188 TRP A O 1
ATOM 1503 N N . VAL A 1 189 ? 4.815 2.942 30.808 1.00 85.88 189 VAL A N 1
ATOM 1504 C CA . VAL A 1 189 ? 4.177 1.795 31.460 1.00 85.88 189 VAL A CA 1
ATOM 1505 C C . VAL A 1 189 ? 2.752 1.636 30.934 1.00 85.88 189 VAL A C 1
ATOM 1507 O O . VAL A 1 189 ? 2.384 0.543 30.507 1.00 85.88 189 VAL A O 1
ATOM 1510 N N . ILE A 1 190 ? 1.984 2.725 30.874 1.00 88.75 190 ILE A N 1
ATOM 1511 C CA . ILE A 1 190 ? 0.635 2.728 30.295 1.00 88.75 190 ILE A CA 1
ATOM 1512 C C . ILE A 1 190 ? 0.688 2.256 28.836 1.00 88.75 190 ILE A C 1
ATOM 1514 O O . ILE A 1 190 ? -0.034 1.339 28.447 1.00 88.75 190 ILE A O 1
ATOM 1518 N N . PHE A 1 191 ? 1.593 2.804 28.025 1.00 89.69 191 PHE A N 1
ATOM 1519 C CA . PHE A 1 191 ? 1.713 2.430 26.621 1.00 89.69 191 PHE A CA 1
ATOM 1520 C C . PHE A 1 191 ? 2.060 0.946 26.443 1.00 89.69 191 PHE A C 1
ATOM 1522 O O . PHE A 1 191 ? 1.413 0.227 25.684 1.00 89.69 191 PHE A O 1
ATOM 1529 N N . ARG A 1 192 ? 3.061 0.450 27.175 1.00 86.62 192 ARG A N 1
ATOM 1530 C CA . ARG A 1 192 ? 3.572 -0.915 27.023 1.00 86.62 192 ARG A CA 1
ATOM 1531 C C . ARG A 1 192 ? 2.625 -1.982 27.563 1.00 86.62 192 ARG A C 1
ATOM 1533 O O . ARG A 1 192 ? 2.562 -3.058 26.962 1.00 86.62 192 ARG A O 1
ATOM 1540 N N . TYR A 1 193 ? 1.959 -1.712 28.687 1.00 85.62 193 TYR A N 1
ATOM 1541 C CA . TYR A 1 193 ? 1.186 -2.706 29.439 1.00 85.62 193 TYR A CA 1
ATOM 1542 C C . TYR A 1 193 ? -0.328 -2.564 29.292 1.00 85.62 193 TYR A C 1
ATOM 1544 O O . TYR A 1 193 ? -1.017 -3.568 29.434 1.00 85.62 193 TYR A O 1
ATOM 1552 N N . LEU A 1 194 ? -0.849 -1.380 28.960 1.00 87.81 194 LEU A N 1
ATOM 1553 C CA . LEU A 1 194 ? -2.271 -1.187 28.663 1.00 87.81 194 LEU A CA 1
ATOM 1554 C C . LEU A 1 194 ? -2.499 -1.053 27.155 1.00 87.81 194 LEU A C 1
ATOM 1556 O O . LEU A 1 194 ? -3.221 -1.853 26.563 1.00 87.81 194 LEU A O 1
ATOM 1560 N N . VAL A 1 195 ? -1.855 -0.077 26.515 1.00 90.38 195 VAL A N 1
ATOM 1561 C CA . VAL A 1 195 ? -2.177 0.297 25.129 1.00 90.38 195 VAL A CA 1
ATOM 1562 C C . VAL A 1 195 ? -1.751 -0.766 24.121 1.00 90.38 195 VAL A C 1
ATOM 1564 O O . VAL A 1 195 ? -2.590 -1.243 23.363 1.00 90.38 195 VAL A O 1
ATOM 1567 N N . LEU A 1 196 ? -0.484 -1.195 24.118 1.00 90.19 196 LEU A N 1
ATOM 1568 C CA . LEU A 1 196 ? 0.001 -2.203 23.166 1.00 90.19 196 LEU A CA 1
ATOM 1569 C C . LEU A 1 196 ? -0.778 -3.532 23.254 1.00 90.19 196 LEU A C 1
ATOM 1571 O O . LEU A 1 196 ? -1.122 -4.067 22.199 1.00 90.19 196 LEU A O 1
ATOM 1575 N N . PRO A 1 197 ? -1.105 -4.075 24.447 1.00 87.44 197 PRO A N 1
ATOM 1576 C CA . PRO A 1 197 ? -1.941 -5.271 24.546 1.00 87.44 197 PRO A CA 1
ATOM 1577 C C . PRO A 1 197 ? -3.367 -5.072 24.029 1.00 87.44 197 PRO A C 1
ATOM 1579 O O . PRO A 1 197 ? -3.864 -5.951 23.328 1.00 87.44 197 PRO A O 1
ATOM 1582 N N . LEU A 1 198 ? -4.006 -3.932 24.320 1.00 86.69 198 LEU A N 1
ATOM 1583 C CA . LEU A 1 198 ? -5.347 -3.617 23.807 1.00 86.69 198 LEU A CA 1
ATOM 1584 C C . LEU A 1 198 ? -5.352 -3.393 22.289 1.00 86.69 198 LEU A C 1
ATOM 1586 O O . LEU A 1 198 ? -6.325 -3.716 21.617 1.00 86.69 198 LEU A O 1
ATOM 1590 N N . MET A 1 199 ? -4.256 -2.874 21.737 1.00 89.81 199 MET A N 1
ATOM 1591 C CA . MET A 1 199 ? -4.106 -2.606 20.308 1.00 89.81 199 MET A CA 1
ATOM 1592 C C . MET A 1 199 ? -3.532 -3.777 19.511 1.00 89.81 199 MET A C 1
ATOM 1594 O O . MET A 1 199 ? -3.401 -3.649 18.296 1.00 89.81 199 MET A O 1
ATOM 1598 N N . LYS A 1 200 ? -3.182 -4.907 20.141 1.00 87.06 200 LYS A N 1
ATOM 1599 C CA . LYS A 1 200 ? -2.462 -6.013 19.481 1.00 87.06 200 LYS A CA 1
ATOM 1600 C C . LYS A 1 200 ? -3.135 -6.475 18.179 1.00 87.06 200 LYS A C 1
ATOM 1602 O O . LYS A 1 200 ? -2.443 -6.745 17.200 1.00 87.06 200 LYS A O 1
ATOM 1607 N N . ASP A 1 201 ? -4.468 -6.504 18.156 1.00 84.00 201 ASP A N 1
ATOM 1608 C CA . ASP A 1 201 ? -5.246 -6.966 17.006 1.00 84.00 201 ASP A CA 1
ATOM 1609 C C . ASP A 1 201 ? -5.263 -5.916 15.888 1.00 84.00 201 ASP A C 1
ATOM 1611 O O . ASP A 1 201 ? -5.136 -6.268 14.718 1.00 84.00 201 ASP A O 1
ATOM 1615 N N . ASN A 1 202 ? -5.313 -4.626 16.237 1.00 88.94 202 ASN A N 1
ATOM 1616 C CA . ASN A 1 202 ? -5.208 -3.528 15.271 1.00 88.94 202 ASN A CA 1
ATOM 1617 C C . ASN A 1 202 ? -3.784 -3.407 14.712 1.00 88.94 202 ASN A C 1
ATOM 1619 O O . ASN A 1 202 ? -3.615 -3.143 13.526 1.00 88.94 202 ASN A O 1
ATOM 1623 N N . ILE A 1 203 ? -2.757 -3.655 15.531 1.00 92.94 203 ILE A N 1
ATOM 1624 C CA . ILE A 1 203 ? -1.355 -3.699 15.091 1.00 92.94 203 ILE A CA 1
ATOM 1625 C C . ILE A 1 203 ? -1.155 -4.835 14.090 1.00 92.94 203 ILE A C 1
ATOM 1627 O O . ILE A 1 203 ? -0.599 -4.614 13.016 1.00 92.94 203 ILE A O 1
ATOM 1631 N N . LEU A 1 204 ? -1.636 -6.040 14.416 1.00 89.62 204 LEU A N 1
ATOM 1632 C CA . LEU A 1 204 ? -1.556 -7.183 13.512 1.00 89.62 204 LEU A CA 1
ATOM 1633 C C . LEU A 1 204 ? -2.336 -6.923 12.218 1.00 89.62 204 LEU A C 1
ATOM 1635 O O . LEU A 1 204 ? -1.832 -7.207 11.135 1.00 89.62 204 LEU A O 1
ATOM 1639 N N . LEU A 1 205 ? -3.544 -6.368 12.326 1.00 88.00 205 LEU A N 1
ATOM 1640 C CA . LEU A 1 205 ? -4.370 -6.017 11.177 1.00 88.00 205 LEU A CA 1
ATOM 1641 C C . LEU A 1 205 ? -3.641 -5.047 10.240 1.00 88.00 205 LEU A C 1
ATOM 1643 O O . LEU A 1 205 ? -3.564 -5.315 9.044 1.00 88.00 205 LEU A O 1
ATOM 1647 N N . MET A 1 206 ? -3.078 -3.962 10.777 1.00 92.75 206 MET A N 1
ATOM 1648 C CA . MET A 1 206 ? -2.369 -2.972 9.965 1.00 92.75 206 MET A CA 1
ATOM 1649 C C . MET A 1 206 ? -1.082 -3.532 9.369 1.00 92.75 206 MET A C 1
ATOM 1651 O O . MET A 1 206 ? -0.829 -3.302 8.194 1.00 92.75 206 MET A O 1
ATOM 1655 N N . PHE A 1 207 ? -0.331 -4.356 10.109 1.00 94.56 207 PHE A N 1
ATOM 1656 C CA . PHE A 1 207 ? 0.847 -5.029 9.559 1.00 94.56 207 PHE A CA 1
ATOM 1657 C C . PHE A 1 207 ? 0.492 -5.887 8.337 1.00 94.56 207 PHE A C 1
ATOM 1659 O O . PHE A 1 207 ? 1.180 -5.833 7.324 1.00 94.56 207 PHE A O 1
ATOM 1666 N N . ILE A 1 208 ? -0.593 -6.666 8.414 1.00 90.31 208 ILE A N 1
ATOM 1667 C CA . ILE A 1 208 ? -1.047 -7.519 7.307 1.00 90.31 208 ILE A CA 1
ATOM 1668 C C . ILE A 1 208 ? -1.491 -6.673 6.112 1.00 90.31 208 ILE A C 1
ATOM 1670 O O . ILE A 1 208 ? -1.148 -7.000 4.977 1.00 90.31 208 ILE A O 1
ATOM 1674 N N . ILE A 1 209 ? -2.260 -5.608 6.356 1.00 89.44 209 ILE A N 1
ATOM 1675 C CA . ILE A 1 209 ? -2.745 -4.714 5.298 1.00 89.44 209 ILE A CA 1
ATOM 1676 C C . ILE A 1 209 ? -1.568 -4.043 4.588 1.00 89.44 209 ILE A C 1
ATOM 1678 O O . ILE A 1 209 ? -1.513 -4.086 3.359 1.00 89.44 209 ILE A O 1
ATOM 1682 N N . ASP A 1 210 ? -0.627 -3.473 5.342 1.00 93.50 210 ASP A N 1
ATOM 1683 C CA . ASP A 1 210 ? 0.556 -2.817 4.785 1.00 93.50 210 ASP A CA 1
ATOM 1684 C C . ASP A 1 210 ? 1.425 -3.832 4.040 1.00 93.50 210 ASP A C 1
ATOM 1686 O O . ASP A 1 210 ? 1.797 -3.591 2.900 1.00 93.50 210 ASP A O 1
ATOM 1690 N N . PHE A 1 211 ? 1.640 -5.028 4.593 1.00 94.19 211 PHE A N 1
ATOM 1691 C CA . PHE A 1 211 ? 2.379 -6.093 3.913 1.00 94.19 211 PHE A CA 1
ATOM 1692 C C . PHE A 1 211 ? 1.755 -6.490 2.562 1.00 94.19 211 PHE A C 1
ATOM 1694 O O . PHE A 1 211 ? 2.463 -6.591 1.561 1.00 94.19 211 PHE A O 1
ATOM 1701 N N . ILE A 1 212 ? 0.430 -6.680 2.503 1.00 90.31 212 ILE A N 1
ATOM 1702 C CA . ILE A 1 212 ? -0.280 -7.020 1.258 1.00 90.31 212 ILE A CA 1
ATOM 1703 C C . ILE A 1 212 ? -0.176 -5.884 0.235 1.00 90.31 212 ILE A C 1
ATOM 1705 O O . ILE A 1 212 ? 0.065 -6.151 -0.943 1.00 90.31 212 ILE A O 1
ATOM 1709 N N . LYS A 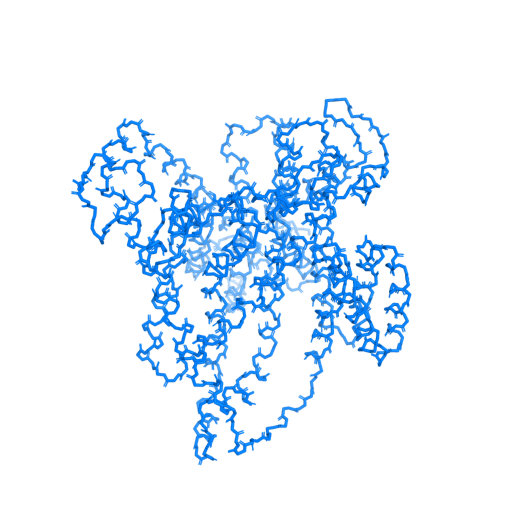1 213 ? -0.354 -4.628 0.666 1.00 89.81 213 LYS A N 1
ATOM 1710 C CA . LYS A 1 213 ? -0.187 -3.459 -0.210 1.00 89.81 213 LYS A CA 1
ATOM 1711 C C . LYS A 1 213 ? 1.235 -3.397 -0.761 1.00 89.81 213 LYS A C 1
ATOM 1713 O O . LYS A 1 213 ? 1.412 -3.215 -1.960 1.00 89.81 213 LYS A O 1
ATOM 1718 N N . SER A 1 214 ? 2.221 -3.654 0.087 1.00 93.12 214 SER A N 1
ATOM 1719 C CA . SER A 1 214 ? 3.634 -3.554 -0.255 1.00 93.12 214 SER A CA 1
ATOM 1720 C C . SER A 1 214 ? 4.129 -4.652 -1.184 1.00 93.12 214 SER A C 1
ATOM 1722 O O . SER A 1 214 ? 4.990 -4.395 -2.018 1.00 93.12 214 SER A O 1
ATOM 1724 N N . LEU A 1 215 ? 3.545 -5.853 -1.126 1.00 90.75 215 LEU A N 1
ATOM 1725 C CA . LEU A 1 215 ? 3.792 -6.878 -2.145 1.00 90.75 215 LEU A CA 1
ATOM 1726 C C . LEU A 1 215 ? 3.400 -6.389 -3.546 1.00 90.75 215 LEU A C 1
ATOM 1728 O O . LEU A 1 215 ? 4.030 -6.764 -4.529 1.00 90.75 215 LEU A O 1
ATOM 1732 N N . ARG A 1 216 ? 2.359 -5.557 -3.639 1.00 87.00 216 ARG A N 1
ATOM 1733 C CA . ARG A 1 216 ? 1.799 -5.061 -4.900 1.00 87.00 216 ARG A CA 1
ATOM 1734 C C . ARG A 1 216 ? 2.355 -3.698 -5.319 1.00 87.00 216 ARG A C 1
ATOM 1736 O O . ARG A 1 216 ? 1.926 -3.178 -6.350 1.00 87.00 216 ARG A O 1
ATOM 1743 N N . GLU A 1 217 ? 3.259 -3.120 -4.532 1.00 91.50 217 GLU A N 1
ATOM 1744 C CA . GLU A 1 217 ? 3.794 -1.787 -4.781 1.00 91.50 217 GLU A CA 1
ATOM 1745 C C . GLU A 1 217 ? 4.690 -1.785 -6.025 1.00 91.50 217 GLU A C 1
ATOM 1747 O O . GLU A 1 217 ? 5.575 -2.627 -6.193 1.00 91.50 217 GLU A O 1
ATOM 1752 N N . PHE A 1 218 ? 4.452 -0.811 -6.899 1.00 92.31 218 PHE A N 1
ATOM 1753 C CA . PHE A 1 218 ? 5.190 -0.635 -8.148 1.00 92.31 218 PHE A CA 1
ATOM 1754 C C . PHE A 1 218 ? 5.657 0.807 -8.293 1.00 92.31 218 PHE A C 1
ATOM 1756 O O . PHE A 1 218 ? 6.842 1.046 -8.505 1.00 92.31 218 PHE A O 1
ATOM 1763 N N . ASN A 1 219 ? 4.738 1.759 -8.133 1.00 91.62 219 ASN A N 1
ATOM 1764 C CA . ASN A 1 219 ? 4.949 3.173 -8.416 1.00 91.62 219 ASN A CA 1
ATOM 1765 C C . ASN A 1 219 ? 6.108 3.755 -7.604 1.00 91.62 219 ASN A C 1
ATOM 1767 O O . ASN A 1 219 ? 7.004 4.372 -8.176 1.00 91.62 219 ASN A O 1
ATOM 1771 N N . VAL A 1 220 ? 6.137 3.520 -6.287 1.00 94.50 220 VAL A N 1
ATOM 1772 C CA . VAL A 1 220 ? 7.196 4.061 -5.418 1.00 94.50 220 VAL A CA 1
ATOM 1773 C C . VAL A 1 220 ? 8.569 3.574 -5.866 1.00 94.50 220 VAL A C 1
ATOM 1775 O O . VAL A 1 220 ? 9.514 4.354 -5.969 1.00 94.50 220 VAL A O 1
ATOM 1778 N N . ILE A 1 221 ? 8.688 2.284 -6.159 1.00 95.69 221 ILE A N 1
ATOM 1779 C CA . ILE A 1 221 ? 9.968 1.661 -6.490 1.00 95.69 221 ILE A CA 1
ATOM 1780 C C . ILE A 1 221 ? 10.395 2.060 -7.909 1.00 95.69 221 ILE A C 1
ATOM 1782 O O . ILE A 1 221 ? 11.525 2.503 -8.121 1.00 95.69 221 ILE A O 1
ATOM 1786 N N . PHE A 1 222 ? 9.476 1.983 -8.873 1.00 94.75 222 PHE A N 1
ATOM 1787 C CA . PHE A 1 222 ? 9.738 2.304 -10.272 1.00 94.75 222 PHE A CA 1
ATOM 1788 C C . PHE A 1 222 ? 10.122 3.775 -10.470 1.00 94.75 222 PHE A C 1
ATOM 1790 O O . PHE A 1 222 ? 11.099 4.057 -11.160 1.00 94.75 222 PHE A O 1
ATOM 1797 N N . MET A 1 223 ? 9.424 4.710 -9.817 1.00 94.25 223 MET A N 1
ATOM 1798 C CA . MET A 1 223 ? 9.707 6.147 -9.932 1.00 94.25 223 MET A CA 1
ATOM 1799 C C . MET A 1 223 ? 10.963 6.585 -9.167 1.00 94.25 223 MET A C 1
ATOM 1801 O O . MET A 1 223 ? 11.548 7.620 -9.486 1.00 94.25 223 MET A O 1
ATOM 1805 N N . THR A 1 224 ? 11.401 5.816 -8.165 1.00 95.19 224 THR A N 1
ATOM 1806 C CA . THR A 1 224 ? 12.639 6.123 -7.433 1.00 95.19 224 THR A CA 1
ATOM 1807 C C . THR A 1 224 ? 13.871 5.643 -8.202 1.00 95.19 224 THR A C 1
ATOM 1809 O O . THR A 1 224 ? 14.845 6.387 -8.335 1.00 95.19 224 THR A O 1
ATOM 1812 N N . THR A 1 225 ? 13.856 4.394 -8.680 1.00 95.31 225 THR A N 1
ATOM 1813 C CA . THR A 1 225 ? 15.059 3.713 -9.197 1.00 95.31 225 THR A CA 1
ATOM 1814 C C . THR A 1 225 ? 14.836 2.858 -10.442 1.00 95.31 225 THR A C 1
ATOM 1816 O O . THR A 1 225 ? 15.816 2.361 -10.992 1.00 95.31 225 THR A O 1
ATOM 1819 N N . SER A 1 226 ? 13.593 2.637 -10.877 1.00 93.38 226 SER A N 1
ATOM 1820 C CA . SER A 1 226 ? 13.254 1.829 -12.067 1.00 93.38 226 SER A CA 1
ATOM 1821 C C . SER A 1 226 ? 13.858 0.409 -12.062 1.00 93.38 226 SER A C 1
ATOM 1823 O O . SER A 1 226 ? 14.186 -0.166 -13.101 1.00 93.38 226 SER A O 1
ATOM 1825 N N . GLY A 1 227 ? 14.017 -0.171 -10.867 1.00 91.75 227 GLY A N 1
ATOM 1826 C CA . GLY A 1 227 ? 14.637 -1.484 -10.641 1.00 91.75 227 GLY A CA 1
ATOM 1827 C C . GLY A 1 227 ? 16.040 -1.425 -10.024 1.00 91.75 227 GLY A C 1
ATOM 1828 O O . GLY A 1 227 ? 16.529 -2.446 -9.533 1.00 91.75 227 GLY A O 1
ATOM 1829 N N . GLY A 1 228 ? 16.638 -0.231 -9.948 1.00 90.56 228 GLY A N 1
ATOM 1830 C CA . GLY A 1 228 ? 17.884 0.038 -9.227 1.00 90.56 228 GLY A CA 1
ATOM 1831 C C . GLY A 1 228 ? 19.134 -0.495 -9.914 1.00 90.56 228 GLY A C 1
ATOM 1832 O O . GLY A 1 228 ? 19.044 -1.148 -10.953 1.00 90.56 228 GLY A O 1
ATOM 1833 N N . PRO A 1 229 ? 20.315 -0.208 -9.341 1.00 93.38 229 PRO A N 1
ATOM 1834 C CA . PRO A 1 229 ? 21.578 -0.690 -9.872 1.00 93.38 229 PRO A CA 1
ATOM 1835 C C . PRO A 1 229 ? 21.584 -2.220 -9.926 1.00 93.38 229 PRO A C 1
ATOM 1837 O O . PRO A 1 229 ? 21.088 -2.860 -8.985 1.00 93.38 229 PRO A O 1
ATOM 1840 N N . PRO A 1 230 ? 22.183 -2.805 -10.978 1.00 89.44 230 PRO A N 1
ATOM 1841 C CA . PRO A 1 230 ? 22.442 -4.233 -11.049 1.00 89.44 230 PRO A CA 1
ATOM 1842 C C . PRO A 1 230 ? 23.139 -4.733 -9.786 1.00 89.44 230 PRO A C 1
ATOM 1844 O O . PRO A 1 230 ? 24.065 -4.105 -9.268 1.00 89.44 230 PRO A O 1
ATOM 1847 N N . ILE A 1 231 ? 22.708 -5.890 -9.299 1.00 88.12 231 ILE A N 1
ATOM 1848 C CA . ILE A 1 231 ? 23.433 -6.627 -8.264 1.00 88.12 231 ILE A CA 1
ATOM 1849 C C . ILE A 1 231 ? 24.248 -7.728 -8.936 1.00 88.12 231 ILE A C 1
ATOM 1851 O O . ILE A 1 231 ? 23.779 -8.366 -9.871 1.00 88.12 231 ILE A O 1
ATOM 1855 N N . LEU A 1 232 ? 25.456 -7.998 -8.433 1.00 83.00 232 LEU A N 1
ATOM 1856 C CA . LEU A 1 232 ? 26.342 -9.045 -8.970 1.00 83.00 232 LEU A CA 1
ATOM 1857 C C . LEU A 1 232 ? 25.647 -10.408 -9.093 1.00 83.00 232 LEU A C 1
ATOM 1859 O O . LEU A 1 232 ? 25.854 -11.136 -10.054 1.00 83.00 232 LEU A O 1
ATOM 1863 N N . SER A 1 233 ? 24.793 -10.753 -8.128 1.00 82.00 233 SER A N 1
ATOM 1864 C CA . SER A 1 233 ? 24.041 -12.008 -8.161 1.00 82.00 233 SER A CA 1
ATOM 1865 C C . SER A 1 233 ? 22.870 -12.012 -9.145 1.00 82.00 233 SER A C 1
ATOM 1867 O O . SER A 1 233 ? 22.340 -13.086 -9.392 1.00 82.00 233 SER A O 1
ATOM 1869 N N . GLY A 1 234 ? 22.448 -10.841 -9.626 1.00 81.62 234 GLY A N 1
ATOM 1870 C CA . GLY A 1 234 ? 21.275 -10.632 -10.474 1.00 81.62 234 GLY A CA 1
ATOM 1871 C C . GLY A 1 234 ? 21.580 -10.597 -11.968 1.00 81.62 234 GLY A C 1
ATOM 1872 O O . GLY A 1 234 ? 20.661 -10.389 -12.749 1.00 81.62 234 GLY A O 1
ATOM 1873 N N . PHE A 1 235 ? 22.832 -10.813 -12.380 1.00 82.38 235 PHE A N 1
ATOM 1874 C CA . PHE A 1 235 ? 23.141 -11.150 -13.768 1.00 82.38 235 PHE A CA 1
ATOM 1875 C C . PHE A 1 235 ? 22.684 -12.586 -14.018 1.00 82.38 235 PHE A C 1
ATOM 1877 O O . PHE A 1 235 ? 23.328 -13.535 -13.568 1.00 82.38 235 PHE A O 1
ATOM 1884 N N . THR A 1 236 ? 21.535 -12.728 -14.671 1.00 83.44 236 THR A N 1
ATOM 1885 C CA . THR A 1 236 ? 20.957 -14.027 -15.024 1.00 83.44 236 THR A CA 1
ATOM 1886 C C . THR A 1 236 ? 21.010 -14.227 -16.532 1.00 83.44 236 THR A C 1
ATOM 1888 O O . THR A 1 236 ? 21.300 -13.292 -17.275 1.00 83.44 236 THR A O 1
ATOM 1891 N N . GLU A 1 237 ? 20.738 -15.446 -16.995 1.00 76.19 237 GLU A N 1
ATOM 1892 C CA . GLU A 1 237 ? 20.760 -15.766 -18.429 1.00 76.19 237 GLU A CA 1
ATOM 1893 C C . GLU A 1 237 ? 19.716 -14.981 -19.233 1.00 76.19 237 GLU A C 1
ATOM 1895 O O . GLU A 1 237 ? 19.891 -14.781 -20.431 1.00 76.19 237 GLU A O 1
ATOM 1900 N N . ARG A 1 238 ? 18.633 -14.542 -18.579 1.00 76.31 238 ARG A N 1
ATOM 1901 C CA . ARG A 1 238 ? 17.469 -13.929 -19.231 1.00 76.31 238 ARG A CA 1
ATOM 1902 C C . ARG A 1 238 ? 17.316 -12.440 -18.942 1.00 76.31 238 ARG A C 1
ATOM 1904 O O . ARG A 1 238 ? 16.821 -11.713 -19.792 1.00 76.31 238 ARG A O 1
ATOM 1911 N N . GLU A 1 239 ? 17.729 -11.975 -17.764 1.00 81.75 239 GLU A N 1
ATOM 1912 C CA . GLU A 1 239 ? 17.585 -10.566 -17.387 1.00 81.75 239 GLU A CA 1
ATOM 1913 C C . GLU A 1 239 ? 18.657 -10.108 -16.387 1.00 81.75 239 GLU A C 1
ATOM 1915 O O . GLU A 1 239 ? 19.242 -10.900 -15.640 1.00 81.75 239 GLU A O 1
ATOM 1920 N N . ILE A 1 240 ? 18.879 -8.794 -16.327 1.00 87.31 240 ILE A N 1
ATOM 1921 C CA . ILE A 1 240 ? 19.675 -8.149 -15.285 1.00 87.31 240 ILE A CA 1
ATOM 1922 C C . ILE A 1 240 ? 18.738 -7.638 -14.185 1.00 87.31 240 ILE A C 1
ATOM 1924 O O . ILE A 1 240 ? 18.054 -6.618 -14.322 1.00 87.31 240 ILE A O 1
ATOM 1928 N N . VAL A 1 241 ? 18.757 -8.336 -13.053 1.00 92.19 241 VAL A N 1
ATOM 1929 C CA . VAL A 1 241 ? 18.024 -7.962 -11.844 1.00 92.19 241 VAL A CA 1
ATOM 1930 C C . VAL A 1 241 ? 18.841 -6.953 -11.043 1.00 92.19 241 VAL A C 1
ATOM 1932 O O . VAL A 1 241 ? 19.979 -7.208 -10.639 1.00 92.19 241 VAL A O 1
ATOM 1935 N N . GLY A 1 242 ? 18.244 -5.790 -10.796 1.00 93.81 242 GLY A N 1
ATOM 1936 C CA . GLY A 1 242 ? 18.783 -4.769 -9.903 1.00 93.81 242 GLY A CA 1
ATOM 1937 C C . GLY A 1 242 ? 18.288 -4.918 -8.467 1.00 93.81 242 GLY A C 1
ATOM 1938 O O . GLY A 1 242 ? 17.360 -5.673 -8.177 1.00 93.81 242 GLY A O 1
ATOM 1939 N N . SER A 1 243 ? 18.883 -4.162 -7.544 1.00 93.56 243 SER A N 1
ATOM 1940 C CA . SER A 1 243 ? 18.595 -4.268 -6.104 1.00 93.56 243 SER A CA 1
ATOM 1941 C C . SER A 1 243 ? 17.156 -3.943 -5.709 1.00 93.56 243 SER A C 1
ATOM 1943 O O . SER A 1 243 ? 16.717 -4.331 -4.630 1.00 93.56 243 SER A O 1
ATOM 1945 N N . THR A 1 244 ? 16.422 -3.239 -6.571 1.00 95.56 244 THR A N 1
ATOM 1946 C CA . THR A 1 244 ? 15.023 -2.846 -6.363 1.00 95.56 244 THR A CA 1
ATOM 1947 C C . THR A 1 244 ? 14.108 -3.376 -7.465 1.00 95.56 244 THR A C 1
ATOM 1949 O O . THR A 1 244 ? 12.986 -2.908 -7.610 1.00 95.56 244 THR A O 1
ATOM 1952 N N . THR A 1 245 ? 14.547 -4.371 -8.242 1.00 95.38 245 THR A N 1
ATOM 1953 C CA . THR A 1 245 ? 13.720 -4.997 -9.284 1.00 95.38 245 THR A CA 1
ATOM 1954 C C . THR A 1 245 ? 12.711 -5.942 -8.631 1.00 95.38 245 THR A C 1
ATOM 1956 O O . THR A 1 245 ? 12.935 -7.147 -8.531 1.00 95.38 245 THR A O 1
ATOM 1959 N N . THR A 1 246 ? 11.609 -5.388 -8.120 1.00 94.94 246 THR A N 1
ATOM 1960 C CA . THR A 1 246 ? 10.485 -6.164 -7.578 1.00 94.94 246 THR A CA 1
ATOM 1961 C C . THR A 1 246 ? 9.731 -6.897 -8.683 1.00 94.94 246 THR A C 1
ATOM 1963 O O . THR A 1 246 ? 9.895 -6.601 -9.864 1.00 94.94 246 THR A O 1
ATOM 1966 N N . LEU A 1 247 ? 8.862 -7.837 -8.313 1.00 91.94 247 LEU A N 1
ATOM 1967 C CA . LEU A 1 247 ? 8.047 -8.603 -9.252 1.00 91.94 247 LEU A CA 1
ATOM 1968 C C . LEU A 1 247 ? 7.185 -7.709 -10.137 1.00 91.94 247 LEU A C 1
ATOM 1970 O O . LEU A 1 247 ? 7.023 -8.010 -11.311 1.00 91.94 247 LEU A O 1
ATOM 1974 N N . GLY A 1 248 ? 6.665 -6.597 -9.610 1.00 90.38 248 GLY A N 1
ATOM 1975 C CA . GLY A 1 248 ? 5.935 -5.630 -10.431 1.00 90.38 248 GLY A CA 1
ATOM 1976 C C . GLY A 1 248 ? 6.801 -5.053 -11.556 1.00 90.38 248 GLY A C 1
ATOM 1977 O O . GLY A 1 248 ? 6.333 -4.939 -12.683 1.00 90.38 248 GLY A O 1
ATOM 1978 N N . ILE A 1 249 ? 8.068 -4.739 -11.265 1.00 92.56 249 ILE A N 1
ATOM 1979 C CA . ILE A 1 249 ? 9.025 -4.207 -12.247 1.00 92.56 249 ILE A CA 1
ATOM 1980 C C . ILE A 1 249 ? 9.482 -5.294 -13.218 1.00 92.56 249 ILE A C 1
ATOM 1982 O O . ILE A 1 249 ? 9.536 -5.038 -14.415 1.00 92.56 249 ILE A O 1
ATOM 1986 N N . PHE A 1 250 ? 9.754 -6.499 -12.721 1.00 91.12 250 PHE A N 1
ATOM 1987 C CA . PHE A 1 250 ? 10.089 -7.661 -13.546 1.00 91.12 250 PHE A CA 1
ATOM 1988 C C . PHE A 1 250 ? 8.991 -7.934 -14.585 1.00 91.12 250 PHE A C 1
ATOM 1990 O O . PHE A 1 250 ? 9.248 -7.985 -15.782 1.00 91.12 250 PHE A O 1
ATOM 1997 N N . VAL A 1 251 ? 7.732 -8.004 -14.138 1.00 88.94 251 VAL A N 1
ATOM 1998 C CA . VAL A 1 251 ? 6.576 -8.207 -15.022 1.00 88.94 251 VAL A CA 1
ATOM 1999 C C . VAL A 1 251 ? 6.413 -7.051 -16.011 1.00 88.94 251 VAL A C 1
ATOM 2001 O O . VAL A 1 251 ? 6.108 -7.296 -17.173 1.00 88.94 251 VAL A O 1
ATOM 2004 N N . TYR A 1 252 ? 6.626 -5.805 -15.575 1.00 88.94 252 TYR A N 1
ATOM 2005 C CA . TYR A 1 252 ? 6.571 -4.637 -16.456 1.00 88.94 252 TYR A CA 1
ATOM 2006 C C . TYR A 1 252 ? 7.624 -4.699 -17.571 1.00 88.94 252 TYR A C 1
ATOM 2008 O O . TYR A 1 252 ? 7.288 -4.471 -18.725 1.00 88.94 252 TYR A O 1
ATOM 2016 N N . ARG A 1 253 ? 8.874 -5.056 -17.255 1.00 88.31 253 ARG A N 1
ATOM 2017 C CA . ARG A 1 253 ? 9.944 -5.198 -18.259 1.00 88.31 253 ARG A CA 1
ATOM 2018 C C . ARG A 1 253 ? 9.663 -6.327 -19.242 1.00 88.31 253 ARG A C 1
ATOM 2020 O O . ARG A 1 253 ? 9.878 -6.165 -20.435 1.00 88.31 253 ARG A O 1
ATOM 2027 N N . MET A 1 254 ? 9.131 -7.440 -18.742 1.00 86.00 254 MET A N 1
ATOM 2028 C CA . MET A 1 254 ? 8.721 -8.564 -19.582 1.00 86.00 254 MET A CA 1
ATOM 2029 C C . MET A 1 254 ? 7.525 -8.208 -20.479 1.00 86.00 254 MET A C 1
ATOM 2031 O O . MET A 1 254 ? 7.386 -8.756 -21.564 1.00 86.00 254 MET A O 1
ATOM 2035 N N . PHE A 1 255 ? 6.660 -7.292 -20.038 1.00 85.12 255 PHE A N 1
ATOM 2036 C CA . PHE A 1 255 ? 5.583 -6.741 -20.858 1.00 85.12 255 PHE A CA 1
ATOM 2037 C C . PHE A 1 255 ? 6.095 -5.778 -21.931 1.00 85.12 255 PHE A C 1
ATOM 2039 O O . PHE A 1 255 ? 5.656 -5.871 -23.072 1.00 85.12 255 PHE A O 1
ATOM 2046 N N . ASP A 1 256 ? 7.042 -4.906 -21.586 1.00 82.31 256 ASP A N 1
ATOM 2047 C CA . ASP A 1 256 ? 7.628 -3.915 -22.497 1.00 82.31 256 ASP A CA 1
ATOM 2048 C C . ASP A 1 256 ? 8.374 -4.555 -23.683 1.00 82.31 256 ASP A C 1
ATOM 2050 O O . ASP A 1 256 ? 8.428 -3.976 -24.764 1.00 82.31 256 ASP A O 1
ATOM 2054 N N . SER A 1 257 ? 8.895 -5.779 -23.525 1.00 77.38 257 SER A N 1
ATOM 2055 C CA . SER A 1 257 ? 9.523 -6.521 -24.626 1.00 77.38 257 SER A CA 1
ATOM 2056 C C . SER A 1 257 ? 8.527 -7.165 -25.604 1.00 77.38 257 SER A C 1
ATOM 2058 O O . SER A 1 257 ? 8.932 -7.568 -26.690 1.00 77.38 257 SER A O 1
ATOM 2060 N N . PHE A 1 258 ? 7.235 -7.263 -25.253 1.00 69.44 258 PHE A N 1
ATOM 2061 C CA . PHE A 1 258 ? 6.159 -7.894 -26.045 1.00 69.44 258 PHE A CA 1
ATOM 2062 C C . PHE A 1 258 ? 6.459 -9.318 -26.566 1.00 69.44 258 PHE A C 1
ATOM 2064 O O . PHE A 1 258 ? 5.811 -9.787 -27.501 1.00 69.44 258 PHE A O 1
ATOM 2071 N N . GLU A 1 259 ? 7.403 -10.038 -25.955 1.00 68.12 259 GLU A N 1
ATOM 2072 C CA . GLU A 1 259 ? 7.884 -11.314 -26.503 1.00 68.12 259 GLU A CA 1
ATOM 2073 C C . GLU A 1 259 ? 6.893 -12.476 -26.310 1.00 68.12 259 GLU A C 1
ATOM 2075 O O . GLU A 1 259 ? 6.711 -13.286 -27.219 1.00 68.12 259 GLU A O 1
ATOM 2080 N N . ASP A 1 260 ? 6.227 -12.573 -25.149 1.00 81.31 260 ASP A N 1
ATOM 2081 C CA . ASP A 1 260 ? 5.312 -13.686 -24.846 1.00 81.31 260 ASP A CA 1
ATOM 2082 C C . ASP A 1 260 ? 4.188 -13.291 -23.868 1.00 81.31 260 ASP A C 1
ATOM 2084 O O . ASP A 1 260 ? 4.400 -13.095 -22.666 1.00 81.31 260 ASP A O 1
ATOM 2088 N N . SER A 1 261 ? 2.953 -13.221 -24.375 1.00 85.75 261 SER A N 1
ATOM 2089 C CA . SER A 1 261 ? 1.769 -12.840 -23.588 1.00 85.75 261 SER A CA 1
ATOM 2090 C C . SER A 1 261 ? 1.384 -13.870 -22.516 1.00 85.75 261 SER A C 1
ATOM 2092 O O . SER A 1 261 ? 0.820 -13.524 -21.465 1.00 85.75 261 SER A O 1
ATOM 2094 N N . GLY A 1 262 ? 1.721 -15.136 -22.749 1.00 89.69 262 GLY A N 1
ATOM 2095 C CA . GLY A 1 262 ? 1.421 -16.247 -21.868 1.00 89.69 262 GLY A CA 1
ATOM 2096 C C . GLY A 1 262 ? 2.333 -16.306 -20.656 1.00 89.69 262 GLY A C 1
ATOM 2097 O O . GLY A 1 262 ? 1.849 -16.423 -19.527 1.00 89.69 262 GLY A O 1
ATOM 2098 N N . LYS A 1 263 ? 3.642 -16.112 -20.843 1.00 88.81 263 LYS A N 1
ATOM 2099 C CA . LYS A 1 263 ? 4.596 -16.031 -19.725 1.00 88.81 263 LYS A CA 1
ATOM 2100 C C . LYS A 1 263 ? 4.289 -14.840 -18.805 1.00 88.81 263 LYS A C 1
ATOM 2102 O O . LYS A 1 263 ? 4.303 -14.987 -17.579 1.00 88.81 263 LYS A O 1
ATOM 2107 N N . ILE A 1 264 ? 3.914 -13.686 -19.371 1.00 89.44 264 ILE A N 1
ATOM 2108 C CA . ILE A 1 264 ? 3.475 -12.497 -18.608 1.00 89.44 264 ILE A CA 1
ATOM 2109 C C . ILE A 1 264 ? 2.214 -12.792 -17.793 1.00 89.44 264 ILE A C 1
ATOM 2111 O O . ILE A 1 264 ? 2.112 -12.431 -16.612 1.00 89.44 264 ILE A O 1
ATOM 2115 N N . SER A 1 265 ? 1.271 -13.505 -18.402 1.00 90.06 265 SER A N 1
ATOM 2116 C CA . SER A 1 265 ? 0.039 -13.916 -17.742 1.00 90.06 265 SER A CA 1
ATOM 2117 C C . SER A 1 265 ? 0.290 -14.925 -16.619 1.00 90.06 265 SER A C 1
ATOM 2119 O O . SER A 1 265 ? -0.246 -14.771 -15.522 1.00 90.06 265 SER A O 1
ATOM 2121 N N . ALA A 1 266 ? 1.178 -15.901 -16.826 1.00 92.12 266 ALA A N 1
ATOM 2122 C CA . ALA A 1 266 ? 1.574 -16.859 -15.795 1.00 92.12 266 ALA A CA 1
ATOM 2123 C C . ALA A 1 266 ? 2.167 -16.160 -14.562 1.00 92.12 266 ALA A C 1
ATOM 2125 O O . ALA A 1 266 ? 1.781 -16.466 -13.430 1.00 92.12 266 ALA A O 1
ATOM 2126 N N . CYS A 1 267 ? 3.031 -15.164 -14.775 1.00 89.94 267 CYS A N 1
ATOM 2127 C CA . CYS A 1 267 ? 3.618 -14.382 -13.691 1.00 89.94 267 CYS A CA 1
ATOM 2128 C C . CYS A 1 267 ? 2.564 -13.552 -12.935 1.00 89.94 267 CYS A C 1
ATOM 2130 O O . CYS A 1 267 ? 2.562 -13.506 -11.701 1.00 89.94 267 CYS A O 1
ATOM 2132 N N . SER A 1 268 ? 1.622 -12.947 -13.662 1.00 87.94 268 SER A N 1
ATOM 2133 C CA . SER A 1 268 ? 0.512 -12.178 -13.086 1.00 87.94 268 SER A CA 1
ATOM 2134 C C . SER A 1 268 ? -0.408 -13.044 -12.216 1.00 87.94 268 SER A C 1
ATOM 2136 O O . SER A 1 268 ? -0.745 -12.667 -11.089 1.00 87.94 268 SER A O 1
ATOM 2138 N N . ILE A 1 269 ? -0.748 -14.249 -12.689 1.00 90.88 269 ILE A N 1
ATOM 2139 C CA . ILE A 1 269 ? -1.521 -15.236 -11.925 1.00 90.88 269 ILE A CA 1
ATOM 2140 C C . ILE A 1 269 ? -0.761 -15.707 -10.687 1.00 90.88 269 ILE A C 1
ATOM 2142 O O . ILE A 1 269 ? -1.346 -15.782 -9.606 1.00 90.88 269 ILE A O 1
ATOM 2146 N N . LEU A 1 270 ? 0.537 -1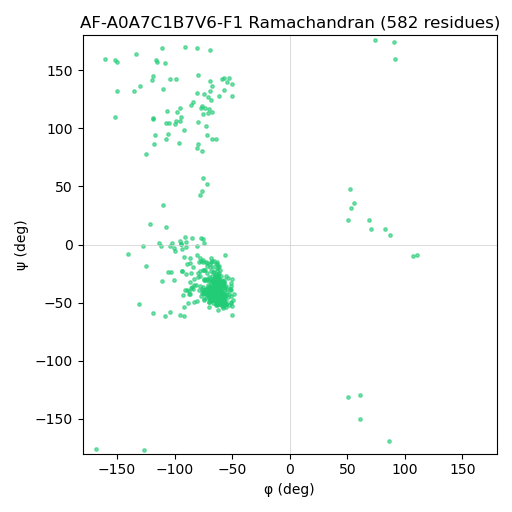5.993 -10.803 1.00 90.50 270 LEU A N 1
ATOM 2147 C CA . LEU A 1 270 ? 1.340 -16.428 -9.662 1.00 90.50 270 LEU A CA 1
ATOM 2148 C C . LEU A 1 270 ? 1.379 -15.356 -8.562 1.00 90.50 270 LEU A C 1
ATOM 2150 O O . LEU A 1 270 ? 1.196 -15.671 -7.384 1.00 90.50 270 LEU A O 1
ATOM 2154 N N . MET A 1 271 ? 1.519 -14.083 -8.943 1.00 87.19 271 MET A N 1
ATOM 2155 C CA . MET A 1 271 ? 1.463 -12.955 -8.010 1.00 87.19 271 MET A CA 1
ATOM 2156 C C . MET A 1 271 ? 0.104 -12.851 -7.306 1.00 87.19 271 MET A C 1
ATOM 2158 O O . MET A 1 271 ? 0.037 -12.697 -6.083 1.00 87.19 271 MET A O 1
ATOM 2162 N N . MET A 1 272 ? -0.989 -13.001 -8.057 1.00 86.31 272 MET A N 1
ATOM 2163 C CA . MET A 1 272 ? -2.337 -13.035 -7.491 1.00 86.31 272 MET A CA 1
ATOM 2164 C C . MET A 1 272 ? -2.495 -14.189 -6.490 1.00 86.31 272 MET A C 1
ATOM 2166 O O . MET A 1 272 ? -3.038 -13.986 -5.403 1.00 86.31 272 MET A O 1
ATOM 2170 N N . VAL A 1 273 ? -1.998 -15.387 -6.814 1.00 89.25 273 VAL A N 1
ATOM 2171 C CA . VAL A 1 273 ? -2.041 -16.553 -5.918 1.00 89.25 273 VAL A CA 1
ATOM 2172 C C . VAL A 1 273 ? -1.279 -16.276 -4.621 1.00 89.25 273 VAL A C 1
ATOM 2174 O O . VAL A 1 273 ? -1.806 -16.560 -3.546 1.00 89.25 273 VAL A O 1
ATOM 2177 N N . ILE A 1 274 ? -0.091 -15.667 -4.688 1.00 88.94 274 ILE A N 1
ATOM 2178 C CA . ILE A 1 274 ? 0.694 -15.281 -3.502 1.00 88.94 274 ILE A CA 1
ATOM 2179 C C . ILE A 1 274 ? -0.118 -14.348 -2.593 1.00 88.94 274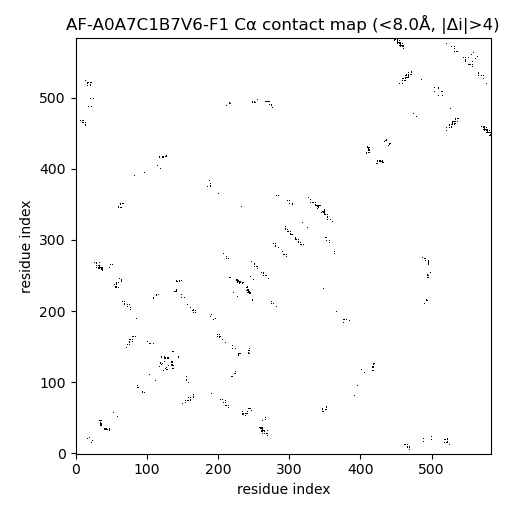 ILE A C 1
ATOM 2181 O O . ILE A 1 274 ? -0.258 -14.622 -1.399 1.00 88.94 274 ILE A O 1
ATOM 2185 N N . VAL A 1 275 ? -0.701 -13.280 -3.149 1.00 87.81 275 VAL A N 1
ATOM 2186 C CA . VAL A 1 275 ? -1.537 -12.336 -2.388 1.00 87.81 275 VAL A CA 1
ATOM 2187 C C . VAL A 1 275 ? -2.749 -13.050 -1.782 1.00 87.81 275 VAL A C 1
ATOM 2189 O O . VAL A 1 275 ? -3.037 -12.893 -0.594 1.00 87.81 275 VAL A O 1
ATOM 2192 N N . MET A 1 276 ? -3.425 -13.897 -2.560 1.00 85.88 276 MET A N 1
ATOM 2193 C CA . MET A 1 276 ? -4.584 -14.666 -2.105 1.00 85.88 276 MET A CA 1
ATOM 2194 C C . MET A 1 276 ? -4.245 -15.621 -0.959 1.00 85.88 276 MET A C 1
ATOM 2196 O O . MET A 1 276 ? -5.031 -15.737 -0.019 1.00 85.88 276 MET A O 1
ATOM 2200 N N . LEU A 1 277 ? -3.080 -16.271 -0.977 1.00 87.62 277 LEU A N 1
ATOM 2201 C CA . LEU A 1 277 ? -2.640 -17.132 0.120 1.00 87.62 277 LEU A CA 1
ATOM 2202 C C . LEU A 1 277 ? -2.444 -16.342 1.424 1.00 87.62 277 LEU A C 1
ATOM 2204 O O . LEU A 1 277 ? -2.871 -16.804 2.485 1.00 87.62 277 LEU A O 1
ATOM 2208 N N . VAL A 1 278 ? -1.873 -15.133 1.357 1.00 86.62 278 VAL A N 1
ATOM 2209 C CA . VAL A 1 278 ? -1.732 -14.238 2.522 1.00 86.62 278 VAL A CA 1
ATOM 2210 C C . VAL A 1 278 ? -3.105 -13.802 3.046 1.00 86.62 278 VAL A C 1
ATOM 2212 O O . VAL A 1 278 ? -3.349 -13.832 4.254 1.00 86.62 278 VAL A O 1
ATOM 2215 N N . VAL A 1 279 ? -4.039 -13.466 2.151 1.00 84.50 279 VAL A N 1
ATOM 2216 C CA . VAL A 1 279 ? -5.415 -13.094 2.519 1.00 84.50 279 VAL A CA 1
ATOM 2217 C C . VAL A 1 279 ? -6.164 -14.263 3.160 1.00 84.50 279 VAL A C 1
ATOM 2219 O O . VAL A 1 279 ? -6.815 -14.087 4.189 1.00 84.50 279 VAL A O 1
ATOM 2222 N N . VAL A 1 280 ? -6.058 -15.474 2.608 1.00 83.81 280 VAL A N 1
ATOM 2223 C CA . VAL A 1 280 ? -6.651 -16.687 3.195 1.00 83.81 280 VAL A CA 1
ATOM 2224 C C . VAL A 1 280 ? -6.064 -16.954 4.580 1.00 83.81 280 VAL A C 1
ATOM 2226 O O . VAL A 1 280 ? -6.814 -17.263 5.510 1.00 83.81 280 VAL A O 1
ATOM 2229 N N . MET A 1 281 ? -4.749 -16.781 4.743 1.00 84.88 281 MET A N 1
ATOM 2230 C CA . MET A 1 281 ? -4.084 -16.895 6.039 1.00 84.88 281 MET A CA 1
ATOM 2231 C C . MET A 1 281 ? -4.669 -15.898 7.051 1.00 84.88 281 MET A C 1
ATOM 2233 O O . MET A 1 281 ? -5.051 -16.302 8.150 1.00 84.88 281 MET A O 1
ATOM 2237 N N . TRP A 1 282 ? -4.856 -14.635 6.658 1.00 83.25 282 TRP A N 1
ATOM 2238 C CA . TRP A 1 282 ? -5.491 -13.607 7.490 1.00 83.25 282 TRP A CA 1
ATOM 2239 C C . TRP A 1 282 ? -6.948 -13.931 7.845 1.00 83.25 282 TRP A C 1
ATOM 2241 O O . TRP A 1 282 ? -7.316 -13.908 9.018 1.00 83.25 282 TRP A O 1
ATOM 2251 N N . LEU A 1 283 ? -7.785 -14.294 6.869 1.00 80.94 283 LEU A N 1
ATOM 2252 C CA . LEU A 1 283 ? -9.194 -14.635 7.111 1.00 80.94 283 LEU A CA 1
ATOM 2253 C C . LEU A 1 283 ? -9.351 -15.871 8.006 1.00 80.94 283 LEU A C 1
ATOM 2255 O O . LEU A 1 283 ? -10.352 -16.000 8.717 1.00 80.94 283 LEU A O 1
ATOM 2259 N N . SER A 1 284 ? -8.365 -16.771 7.994 1.00 79.31 284 SER A N 1
ATOM 2260 C CA . SER A 1 284 ? -8.377 -17.968 8.830 1.00 79.31 284 SER A CA 1
ATOM 2261 C C . SER A 1 284 ? -8.220 -17.681 10.324 1.00 79.31 284 SER A C 1
ATOM 2263 O O . SER A 1 284 ? -8.734 -18.467 11.113 1.00 79.31 284 SER A O 1
ATOM 2265 N N . LEU A 1 285 ? -7.643 -16.531 10.711 1.00 74.06 285 LEU A N 1
ATOM 2266 C CA . LEU A 1 285 ? -7.486 -16.108 12.114 1.00 74.06 285 LEU A CA 1
ATOM 2267 C C . LEU A 1 285 ? -8.802 -16.067 12.895 1.00 74.06 285 LEU A C 1
ATOM 2269 O O . LEU A 1 285 ? -8.806 -16.201 14.115 1.00 74.06 285 LEU A O 1
ATOM 2273 N N . LYS A 1 286 ? -9.924 -15.863 12.198 1.00 67.62 286 LYS A N 1
ATOM 2274 C CA . LYS A 1 286 ? -11.258 -15.782 12.805 1.00 67.62 286 LYS A CA 1
ATOM 2275 C C . LYS A 1 286 ? -11.873 -17.157 13.106 1.00 67.62 286 LYS A C 1
ATOM 2277 O O . LYS A 1 286 ? -12.998 -17.213 13.593 1.00 67.62 286 LYS A O 1
ATOM 2282 N N . ARG A 1 287 ? -11.195 -18.268 12.783 1.00 66.88 287 ARG A N 1
ATOM 2283 C CA . ARG A 1 287 ? -11.707 -19.638 12.967 1.00 66.88 287 ARG A CA 1
ATOM 2284 C C . ARG A 1 287 ? -11.060 -20.309 14.185 1.00 66.88 287 ARG A C 1
ATOM 2286 O O . ARG A 1 287 ? -9.869 -20.179 14.415 1.00 66.88 287 ARG A O 1
ATOM 2293 N N . ALA A 1 288 ? -11.834 -21.096 14.937 1.00 54.66 288 ALA A N 1
ATOM 2294 C CA . ALA A 1 288 ? -11.356 -21.777 16.151 1.00 54.66 288 ALA A CA 1
ATOM 2295 C C . ALA A 1 288 ? -10.243 -22.822 15.884 1.00 54.66 288 ALA A C 1
ATOM 2297 O O . ALA A 1 288 ? -9.384 -23.076 16.733 1.00 54.66 288 ALA A O 1
ATOM 2298 N N . GLU A 1 289 ? -10.217 -23.410 14.684 1.00 65.31 289 GLU A N 1
ATOM 2299 C CA . GLU A 1 289 ? -9.167 -24.325 14.239 1.00 65.31 289 GLU A CA 1
ATOM 2300 C C . GLU A 1 289 ? -8.262 -23.663 13.188 1.00 65.31 289 GLU A C 1
ATOM 2302 O O . GLU A 1 289 ? -8.494 -23.770 11.984 1.00 65.31 289 GLU A O 1
ATOM 2307 N N . ASN A 1 290 ? -7.186 -23.010 13.636 1.00 74.75 290 ASN A N 1
ATOM 2308 C CA . ASN A 1 290 ? -6.184 -22.366 12.771 1.00 74.75 290 ASN A CA 1
ATOM 2309 C C . ASN A 1 290 ? -5.277 -23.374 12.017 1.00 74.75 290 ASN A C 1
ATOM 2311 O O . ASN A 1 290 ? -4.052 -23.292 12.085 1.00 74.75 290 ASN A O 1
ATOM 2315 N N . ARG A 1 291 ? -5.859 -24.354 11.308 1.00 85.44 291 ARG A N 1
ATOM 2316 C CA . ARG A 1 291 ? -5.129 -25.336 10.472 1.00 85.44 291 ARG A CA 1
ATOM 2317 C C . ARG A 1 291 ? -4.637 -24.744 9.149 1.00 85.44 291 ARG A C 1
ATOM 2319 O O . ARG A 1 291 ? -3.706 -25.275 8.555 1.00 85.44 291 ARG A O 1
ATOM 2326 N N . ALA A 1 292 ? -5.249 -23.650 8.697 1.00 87.62 292 ALA A N 1
ATOM 2327 C CA . ALA A 1 292 ? -4.897 -23.005 7.436 1.00 87.62 292 ALA A CA 1
ATOM 2328 C C . ALA A 1 292 ? -3.509 -22.349 7.473 1.00 87.62 292 ALA A C 1
ATOM 2330 O O . ALA A 1 292 ? -2.814 -22.383 6.468 1.00 87.62 292 ALA A O 1
ATOM 2331 N N . ILE A 1 293 ? -3.075 -21.808 8.620 1.00 90.44 293 ILE A N 1
ATOM 2332 C CA . ILE A 1 293 ? -1.788 -21.101 8.723 1.00 90.44 293 ILE A CA 1
ATOM 2333 C C . ILE A 1 293 ? -0.604 -22.035 8.416 1.00 90.44 293 ILE A C 1
ATOM 2335 O O . ILE A 1 293 ? 0.118 -21.754 7.461 1.00 90.44 293 ILE A O 1
ATOM 2339 N N . PRO A 1 294 ? -0.411 -23.179 9.112 1.00 93.00 294 PRO A N 1
ATOM 2340 C CA . PRO A 1 294 ? 0.694 -24.075 8.774 1.00 93.00 294 PRO A CA 1
ATOM 2341 C C . PRO A 1 294 ? 0.580 -24.685 7.374 1.00 93.00 294 PRO A C 1
ATOM 2343 O O . PRO A 1 294 ? 1.597 -24.994 6.764 1.00 93.00 294 PRO A O 1
ATOM 2346 N N . PHE A 1 295 ? -0.640 -24.844 6.855 1.00 93.56 295 PHE A N 1
ATOM 2347 C CA . PHE A 1 295 ? -0.866 -25.331 5.496 1.00 93.56 295 PHE A CA 1
ATOM 2348 C C . PHE A 1 295 ? -0.397 -24.326 4.436 1.00 93.56 295 PHE A C 1
ATOM 2350 O O . PHE A 1 295 ? 0.336 -24.698 3.526 1.00 93.56 295 PHE A O 1
ATOM 2357 N N . VAL A 1 296 ? -0.756 -23.046 4.581 1.00 92.81 296 VAL A N 1
ATOM 2358 C CA . VAL A 1 296 ? -0.282 -21.979 3.688 1.00 92.81 296 VAL A CA 1
ATOM 2359 C C . VAL A 1 296 ? 1.241 -21.862 3.759 1.00 92.81 296 VAL A C 1
ATOM 2361 O O . VAL A 1 296 ? 1.893 -21.800 2.723 1.00 92.81 296 VAL A O 1
ATOM 2364 N N . VAL A 1 297 ? 1.823 -21.905 4.959 1.00 94.88 297 VAL A N 1
ATOM 2365 C CA . VAL A 1 297 ? 3.284 -21.877 5.141 1.00 94.88 297 VAL A CA 1
ATOM 2366 C C . VAL A 1 297 ? 3.959 -23.066 4.451 1.00 94.88 297 VAL A C 1
ATOM 2368 O O . VAL A 1 297 ? 4.957 -22.883 3.759 1.00 94.88 297 VAL A O 1
ATOM 2371 N N . ALA A 1 298 ? 3.391 -24.269 4.564 1.00 95.50 298 ALA A N 1
ATOM 2372 C CA . ALA A 1 298 ? 3.900 -25.442 3.862 1.00 95.50 298 ALA A CA 1
ATOM 2373 C C . ALA A 1 298 ? 3.865 -25.266 2.332 1.00 95.50 298 ALA A C 1
ATOM 2375 O O . ALA A 1 298 ? 4.848 -25.578 1.670 1.00 95.50 298 ALA A O 1
ATOM 2376 N N . ILE A 1 299 ? 2.786 -24.703 1.771 1.00 94.50 299 ILE A N 1
ATOM 2377 C CA . ILE A 1 299 ? 2.711 -24.378 0.334 1.00 94.50 299 ILE A CA 1
ATOM 2378 C C . ILE A 1 299 ? 3.811 -23.386 -0.062 1.00 94.50 299 ILE A C 1
ATOM 2380 O O . ILE A 1 299 ? 4.473 -23.580 -1.078 1.00 94.50 299 ILE A O 1
ATOM 2384 N N . PHE A 1 300 ? 4.046 -22.346 0.742 1.00 94.12 300 PHE A N 1
ATOM 2385 C CA . PHE A 1 300 ? 5.121 -21.388 0.477 1.00 94.12 300 PHE A CA 1
ATOM 2386 C C . PHE A 1 300 ? 6.501 -22.051 0.477 1.00 94.12 300 PHE A C 1
ATOM 2388 O O . PHE A 1 300 ? 7.311 -21.745 -0.393 1.00 94.12 300 PHE A O 1
ATOM 2395 N N . HIS A 1 301 ? 6.771 -22.978 1.400 1.00 95.75 301 HIS A N 1
ATOM 2396 C CA . HIS A 1 301 ? 8.024 -23.736 1.388 1.00 95.75 301 HIS A CA 1
ATOM 2397 C C . HIS A 1 301 ? 8.142 -24.637 0.163 1.00 95.75 301 HIS A C 1
ATOM 2399 O O . HIS A 1 301 ? 9.223 -24.720 -0.411 1.00 95.75 301 HIS A O 1
ATOM 2405 N N . LEU A 1 302 ? 7.050 -25.273 -0.259 1.00 94.56 302 LEU A N 1
ATOM 2406 C CA . LEU A 1 302 ? 7.047 -26.132 -1.437 1.00 94.56 302 LEU A CA 1
ATOM 2407 C C . LEU A 1 302 ? 7.389 -25.349 -2.710 1.00 94.56 302 LEU A C 1
ATOM 2409 O O . LEU A 1 302 ? 8.167 -25.831 -3.524 1.00 94.56 302 LEU A O 1
ATOM 2413 N N . LEU A 1 303 ? 6.823 -24.149 -2.860 1.00 91.50 303 LEU A N 1
ATOM 2414 C CA . LEU A 1 303 ? 6.983 -23.328 -4.062 1.00 91.50 303 LEU A CA 1
ATOM 2415 C C . LEU A 1 303 ? 8.261 -22.483 -4.053 1.00 91.50 303 LEU A C 1
ATOM 2417 O O . LEU A 1 303 ? 8.892 -22.311 -5.089 1.00 91.50 303 LEU A O 1
ATOM 2421 N N . PHE A 1 304 ? 8.642 -21.940 -2.895 1.00 91.88 304 PHE A N 1
ATOM 2422 C CA . PHE A 1 304 ? 9.666 -20.895 -2.801 1.00 91.88 304 PHE A CA 1
ATOM 2423 C C . PHE A 1 304 ? 10.794 -21.196 -1.809 1.00 91.88 304 PHE A C 1
ATOM 2425 O O . PHE A 1 304 ? 11.734 -20.412 -1.690 1.00 91.88 304 PHE A O 1
ATOM 2432 N N . GLY A 1 305 ? 10.749 -22.338 -1.116 1.00 89.25 305 GLY A N 1
ATOM 2433 C CA . GLY A 1 305 ? 11.787 -22.758 -0.167 1.00 89.25 305 GLY A CA 1
ATOM 2434 C C . GLY A 1 305 ? 13.065 -23.307 -0.819 1.00 89.25 305 GLY A C 1
ATOM 2435 O O . GLY A 1 305 ? 13.947 -23.805 -0.117 1.00 89.25 305 GLY A O 1
ATOM 2436 N N . GLY A 1 306 ? 13.168 -23.257 -2.151 1.00 88.12 306 GLY A N 1
ATOM 2437 C CA . GLY A 1 306 ? 14.296 -23.789 -2.915 1.00 88.12 306 GLY A CA 1
ATOM 2438 C C . GLY A 1 306 ? 14.484 -25.297 -2.722 1.00 88.12 306 GLY A C 1
ATOM 2439 O O . GLY A 1 306 ? 13.540 -26.030 -2.432 1.00 88.12 306 GLY A O 1
ATOM 2440 N N . LYS A 1 307 ? 15.732 -25.774 -2.831 1.00 89.25 307 LYS A N 1
ATOM 2441 C CA . LYS A 1 307 ? 16.067 -27.213 -2.749 1.00 89.25 307 LYS A CA 1
ATOM 2442 C C . LYS A 1 307 ? 15.617 -27.887 -1.443 1.00 89.25 307 LYS A C 1
ATOM 2444 O O . LYS A 1 307 ? 15.304 -29.071 -1.446 1.00 89.25 307 LYS A O 1
ATOM 2449 N N . PHE A 1 308 ? 15.569 -27.144 -0.336 1.00 91.62 308 PHE A N 1
ATOM 2450 C CA . PHE A 1 308 ? 15.148 -27.654 0.977 1.00 91.62 308 PHE A CA 1
ATOM 2451 C C . PHE A 1 308 ? 13.661 -27.410 1.276 1.00 91.62 308 PHE A C 1
ATOM 2453 O O . PHE A 1 308 ? 13.165 -27.804 2.332 1.00 91.62 308 PHE A O 1
ATOM 2460 N N . GLY A 1 309 ? 12.929 -26.799 0.343 1.00 92.81 309 GLY A N 1
ATOM 2461 C CA . GLY A 1 309 ? 11.499 -26.529 0.448 1.00 92.81 309 GLY A CA 1
ATOM 2462 C C . GLY A 1 309 ? 10.656 -27.751 0.833 1.00 92.81 309 GLY A C 1
ATOM 2463 O O . GLY A 1 309 ? 9.908 -27.671 1.812 1.00 92.81 309 GLY A O 1
ATOM 2464 N N . PRO A 1 310 ? 10.803 -28.913 0.164 1.00 96.12 310 PRO A N 1
ATOM 2465 C CA . PRO A 1 310 ? 10.035 -30.117 0.494 1.00 96.12 310 PRO A CA 1
ATOM 2466 C C . PRO A 1 310 ? 10.237 -30.618 1.933 1.00 96.12 310 PRO A C 1
ATOM 2468 O O . PRO A 1 310 ? 9.286 -31.071 2.573 1.00 96.12 310 PRO A O 1
ATOM 2471 N N . PHE A 1 311 ? 11.449 -30.484 2.480 1.00 96.44 311 PHE A N 1
ATOM 2472 C CA . PHE A 1 311 ? 11.752 -30.877 3.859 1.00 96.44 311 PHE A CA 1
ATOM 2473 C C . PHE A 1 311 ? 10.964 -30.030 4.867 1.00 96.44 311 PHE A C 1
ATOM 2475 O O . PHE A 1 311 ? 10.228 -30.565 5.700 1.00 96.44 311 PHE A O 1
ATOM 2482 N N . PHE A 1 312 ? 11.040 -28.702 4.752 1.00 96.62 312 PHE A N 1
ATOM 2483 C CA . PHE A 1 312 ? 10.284 -27.802 5.627 1.00 96.62 312 PHE A CA 1
ATOM 2484 C C . PHE A 1 312 ? 8.772 -27.890 5.395 1.00 96.62 312 PHE A C 1
ATOM 2486 O O . PHE A 1 312 ? 8.002 -27.792 6.350 1.00 96.62 312 PHE A O 1
ATOM 2493 N N . THR A 1 313 ? 8.335 -28.170 4.165 1.00 97.06 313 THR A N 1
ATOM 2494 C CA . THR A 1 313 ? 6.927 -28.453 3.840 1.00 97.06 313 THR A CA 1
ATOM 2495 C C . THR A 1 313 ? 6.393 -29.597 4.702 1.00 97.06 313 THR A C 1
ATOM 2497 O O . THR A 1 313 ? 5.376 -29.439 5.378 1.00 97.06 313 THR A O 1
ATOM 2500 N N . ALA A 1 314 ? 7.104 -30.729 4.750 1.00 96.44 314 ALA A N 1
ATOM 2501 C CA . ALA A 1 314 ? 6.711 -31.873 5.570 1.00 96.44 314 ALA A CA 1
ATOM 2502 C C . ALA A 1 314 ? 6.662 -31.524 7.070 1.00 96.44 314 ALA A C 1
ATOM 2504 O O . ALA A 1 314 ? 5.707 -31.890 7.767 1.00 96.44 314 ALA A O 1
ATOM 2505 N N . LEU A 1 315 ? 7.641 -30.757 7.565 1.00 96.12 315 LEU A N 1
ATOM 2506 C CA . LEU A 1 315 ? 7.672 -30.307 8.959 1.00 96.12 315 LEU A CA 1
ATOM 2507 C C . LEU A 1 315 ? 6.481 -29.400 9.307 1.00 96.12 315 LEU A C 1
ATOM 2509 O O . LEU A 1 315 ? 5.808 -29.640 10.315 1.00 96.12 315 LEU A O 1
ATOM 2513 N N . TYR A 1 316 ? 6.153 -28.410 8.475 1.00 96.06 316 TYR A N 1
ATOM 2514 C CA . TYR A 1 316 ? 5.004 -27.532 8.716 1.00 96.06 316 TYR A CA 1
ATOM 2515 C C . TYR A 1 316 ? 3.663 -28.261 8.583 1.00 96.06 316 TYR A C 1
ATOM 2517 O O . TYR A 1 316 ? 2.781 -28.041 9.418 1.00 96.06 316 TYR A O 1
ATOM 2525 N N . LEU A 1 317 ? 3.519 -29.206 7.647 1.00 95.31 317 LEU A N 1
ATOM 2526 C CA . LEU A 1 317 ? 2.333 -30.069 7.577 1.00 95.31 317 LEU A CA 1
ATOM 2527 C C . LEU A 1 317 ? 2.165 -30.914 8.849 1.00 95.31 317 LEU A C 1
ATOM 2529 O O . LEU A 1 317 ? 1.053 -31.041 9.366 1.00 95.31 317 LEU A O 1
ATOM 2533 N N . SER A 1 318 ? 3.258 -31.428 9.424 1.00 93.25 318 SER A N 1
ATOM 2534 C CA . SER A 1 318 ? 3.208 -32.176 10.691 1.00 93.25 318 SER A CA 1
ATOM 2535 C C . SER A 1 318 ? 2.705 -31.319 11.868 1.00 93.25 318 SER A C 1
ATOM 2537 O O . SER A 1 318 ? 2.009 -31.811 12.767 1.00 93.25 318 SER A O 1
ATOM 2539 N N . SER A 1 319 ? 2.967 -30.007 11.826 1.00 92.38 319 SER A N 1
ATOM 2540 C CA . SER A 1 319 ? 2.525 -29.055 12.849 1.00 92.38 319 SER A CA 1
ATOM 2541 C C . SER A 1 319 ? 1.014 -28.774 12.827 1.00 92.38 319 SER A C 1
ATOM 2543 O O . SER A 1 319 ? 0.473 -28.322 13.839 1.00 92.38 319 SER A O 1
ATOM 2545 N N . ILE A 1 320 ? 0.301 -29.129 11.742 1.00 90.56 320 ILE A N 1
ATOM 2546 C CA . ILE A 1 320 ? -1.169 -29.020 11.651 1.00 90.56 320 ILE A CA 1
ATOM 2547 C C . ILE A 1 320 ? -1.838 -29.873 12.735 1.00 90.56 320 ILE A C 1
ATOM 2549 O O . ILE A 1 320 ? -2.776 -29.421 13.394 1.00 90.56 320 ILE A O 1
ATOM 2553 N N . ARG A 1 321 ? -1.347 -31.105 12.943 1.00 87.81 321 ARG A N 1
ATOM 2554 C CA . ARG A 1 321 ? -1.867 -32.021 13.974 1.00 87.81 321 ARG A CA 1
ATOM 2555 C C . ARG A 1 321 ? -1.299 -31.705 15.357 1.00 87.81 321 ARG A C 1
ATOM 2557 O O . ARG A 1 321 ? -1.997 -31.844 16.357 1.00 87.81 321 ARG A O 1
ATOM 2564 N N . ARG A 1 322 ? -0.037 -31.268 15.431 1.00 89.06 322 ARG A N 1
ATOM 2565 C CA . ARG A 1 322 ? 0.672 -30.988 16.689 1.00 89.06 322 ARG A CA 1
ATOM 2566 C C . ARG A 1 322 ? 1.078 -29.515 16.772 1.00 89.06 322 ARG A C 1
ATOM 2568 O O . ARG A 1 322 ? 2.215 -29.161 16.479 1.00 89.06 322 ARG A O 1
ATOM 2575 N N . LYS A 1 323 ? 0.176 -28.661 17.273 1.00 83.75 323 LYS A N 1
ATOM 2576 C CA . LYS A 1 323 ? 0.373 -27.193 17.356 1.00 83.75 323 LYS A CA 1
ATOM 2577 C C . LYS A 1 323 ? 1.663 -26.757 18.073 1.00 83.75 323 LYS A C 1
ATOM 2579 O O . LYS A 1 323 ? 2.202 -25.701 17.760 1.00 83.75 323 LYS A O 1
ATOM 2584 N N . LYS A 1 324 ? 2.169 -27.549 19.030 1.00 88.75 324 LYS A N 1
ATOM 2585 C CA . LYS A 1 324 ? 3.428 -27.262 19.750 1.00 88.75 324 LYS A CA 1
ATOM 2586 C C . LYS A 1 324 ? 4.680 -27.397 18.869 1.00 88.75 324 LYS A C 1
ATOM 2588 O O . LYS A 1 324 ? 5.705 -26.833 19.226 1.00 88.75 324 LYS A O 1
ATOM 2593 N N . LEU A 1 325 ? 4.601 -28.105 17.736 1.00 92.69 325 LEU A N 1
ATOM 2594 C CA . LEU A 1 325 ? 5.731 -28.261 16.816 1.00 92.69 325 LEU A CA 1
ATOM 2595 C C . LEU A 1 325 ? 6.009 -26.999 16.004 1.00 92.69 325 LEU A C 1
ATOM 2597 O O . LEU A 1 325 ? 7.162 -26.746 15.686 1.00 92.69 325 LEU A O 1
ATOM 2601 N N . TYR A 1 326 ? 4.990 -26.189 15.703 1.00 93.94 326 TYR A N 1
ATOM 2602 C CA . TYR A 1 326 ? 5.148 -24.995 14.868 1.00 93.94 326 TYR A CA 1
ATOM 2603 C C . TYR A 1 326 ? 6.305 -24.074 15.311 1.00 93.94 326 TYR A C 1
ATOM 2605 O O . TYR A 1 326 ? 7.162 -23.783 14.479 1.00 93.94 326 TYR A O 1
ATOM 2613 N N . PRO A 1 327 ? 6.398 -23.624 16.585 1.00 95.00 327 PRO A N 1
ATOM 2614 C CA . PRO A 1 327 ? 7.509 -22.772 17.017 1.00 95.00 327 PRO A CA 1
ATOM 2615 C C . PRO A 1 327 ? 8.873 -23.465 16.925 1.00 95.00 327 PRO A C 1
ATOM 2617 O O . PRO A 1 327 ? 9.861 -22.804 16.632 1.00 95.00 327 PRO A O 1
ATOM 2620 N N . VAL A 1 328 ? 8.936 -24.782 17.148 1.00 95.81 328 VAL A N 1
ATOM 2621 C CA . VAL A 1 328 ? 10.188 -25.549 17.049 1.00 95.81 328 VAL A CA 1
ATOM 2622 C C . VAL A 1 328 ? 10.664 -25.595 15.599 1.00 95.81 328 VAL A C 1
ATOM 2624 O O . VAL A 1 328 ? 11.817 -25.279 15.325 1.00 95.81 328 VAL A O 1
ATOM 2627 N N . VAL A 1 329 ? 9.758 -25.917 14.669 1.00 96.56 329 VAL A N 1
ATOM 2628 C CA . VAL A 1 329 ? 10.044 -25.921 13.227 1.00 96.56 329 VAL A CA 1
ATOM 2629 C C . VAL A 1 329 ? 10.482 -24.532 12.767 1.00 96.56 329 VAL A C 1
ATOM 2631 O O . VAL A 1 329 ? 11.484 -24.420 12.072 1.00 96.56 329 VAL A O 1
ATOM 2634 N N . LEU A 1 330 ? 9.801 -23.474 13.220 1.00 97.19 330 LEU A N 1
ATOM 2635 C CA . LEU A 1 330 ? 10.164 -22.096 12.893 1.00 97.19 330 LEU A CA 1
ATOM 2636 C C . LEU A 1 330 ? 11.567 -21.709 13.373 1.00 97.19 330 LEU A C 1
ATOM 2638 O O . LEU A 1 330 ? 12.286 -21.039 12.643 1.00 97.19 330 LEU A O 1
ATOM 2642 N N . ILE A 1 331 ? 11.971 -22.104 14.583 1.00 97.12 331 ILE A N 1
ATOM 2643 C CA . ILE A 1 331 ? 13.321 -21.803 15.084 1.00 97.12 331 ILE A CA 1
ATOM 2644 C C . ILE A 1 331 ? 14.379 -22.486 14.211 1.00 97.12 331 ILE A C 1
ATOM 2646 O O . ILE A 1 331 ? 15.357 -21.847 13.830 1.00 97.12 331 ILE A O 1
ATOM 2650 N N . ILE A 1 332 ? 14.167 -23.760 13.867 1.00 96.50 332 ILE A N 1
ATOM 2651 C CA . ILE A 1 332 ? 15.070 -24.513 12.986 1.00 96.50 332 ILE A CA 1
ATOM 2652 C C . ILE A 1 332 ? 15.155 -23.836 11.613 1.00 96.50 332 ILE A C 1
ATOM 2654 O O . ILE A 1 332 ? 16.251 -23.620 11.103 1.00 96.50 332 ILE A O 1
ATOM 2658 N N . ASP A 1 333 ? 14.012 -23.461 11.045 1.00 96.69 333 ASP A N 1
ATOM 2659 C CA . ASP A 1 333 ? 13.922 -22.806 9.741 1.00 96.69 333 ASP A CA 1
ATOM 2660 C C . ASP A 1 333 ? 14.592 -21.419 9.718 1.00 96.69 333 ASP A C 1
ATOM 2662 O O . ASP A 1 333 ? 15.336 -21.090 8.794 1.00 96.69 333 ASP A O 1
ATOM 2666 N N . LEU A 1 334 ? 14.423 -20.623 10.780 1.00 96.44 334 LEU A N 1
ATOM 2667 C CA . LEU A 1 334 ? 15.104 -19.333 10.941 1.00 96.44 334 LEU A CA 1
ATOM 2668 C C . LEU A 1 334 ? 16.623 -19.487 11.029 1.00 96.44 334 LEU A C 1
ATOM 2670 O O . LEU A 1 334 ? 17.346 -18.752 10.359 1.00 96.44 334 LEU A O 1
ATOM 2674 N N . ILE A 1 335 ? 17.112 -20.439 11.831 1.00 96.81 335 ILE A 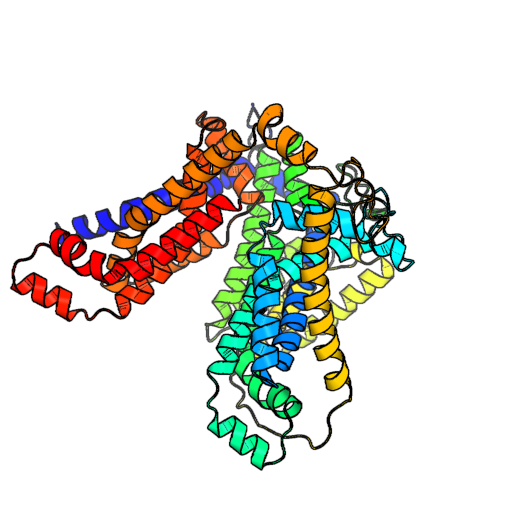N 1
ATOM 2675 C CA . ILE A 1 335 ? 18.552 -20.713 11.948 1.00 96.81 335 ILE A CA 1
ATOM 2676 C C . ILE A 1 335 ? 19.108 -21.169 10.599 1.00 96.81 335 ILE A C 1
ATOM 2678 O O . ILE A 1 335 ? 20.162 -20.698 10.172 1.00 96.81 335 ILE A O 1
ATOM 2682 N N . PHE A 1 336 ? 18.386 -22.051 9.909 1.00 96.06 336 PHE A N 1
ATOM 2683 C CA . PHE A 1 336 ? 18.786 -22.546 8.601 1.00 96.06 336 PHE A CA 1
ATOM 2684 C C . PHE A 1 336 ? 18.850 -21.422 7.562 1.00 96.06 336 PHE A C 1
ATOM 2686 O O . PHE A 1 336 ? 19.847 -21.284 6.858 1.00 96.06 336 PHE A O 1
ATOM 2693 N N . THR A 1 337 ? 17.833 -20.564 7.519 1.00 95.00 337 THR A N 1
ATOM 2694 C CA . THR A 1 337 ? 17.801 -19.398 6.629 1.00 95.00 337 THR A CA 1
ATOM 2695 C C . THR A 1 337 ? 18.934 -18.423 6.937 1.00 95.00 337 THR A C 1
ATOM 2697 O O . THR A 1 337 ? 19.626 -17.981 6.023 1.00 95.00 337 THR A O 1
ATOM 2700 N N . LEU A 1 338 ? 19.203 -18.144 8.216 1.00 95.31 338 LEU A N 1
ATOM 2701 C CA . LEU A 1 338 ? 20.326 -17.298 8.622 1.00 95.31 338 LEU A CA 1
ATOM 2702 C C . LEU A 1 338 ? 21.670 -17.887 8.166 1.00 95.31 338 LEU A C 1
ATOM 2704 O O . LEU A 1 338 ? 22.507 -17.167 7.623 1.00 95.31 338 LEU A O 1
ATOM 2708 N N . PHE A 1 339 ? 21.860 -19.198 8.326 1.00 96.06 339 PHE A N 1
ATOM 2709 C CA . PHE A 1 339 ? 23.043 -19.898 7.830 1.00 96.06 339 PHE A CA 1
ATOM 2710 C C . PHE A 1 339 ? 23.198 -19.753 6.308 1.00 96.06 339 PHE A C 1
ATOM 2712 O O . PHE A 1 339 ? 24.288 -19.433 5.833 1.00 96.06 339 PHE A O 1
ATOM 2719 N N . LEU A 1 340 ? 22.116 -19.922 5.537 1.00 93.62 340 LEU A N 1
ATOM 2720 C CA . LEU A 1 340 ? 22.144 -19.727 4.084 1.00 93.62 340 LEU A CA 1
ATOM 2721 C C . LEU A 1 340 ? 22.489 -18.282 3.702 1.00 93.62 340 LEU A C 1
ATOM 2723 O O . LEU A 1 340 ? 23.258 -18.077 2.765 1.00 93.62 340 LEU A O 1
ATOM 2727 N N . MET A 1 341 ? 21.955 -17.288 4.416 1.00 93.69 341 MET A N 1
ATOM 2728 C CA . MET A 1 341 ? 22.242 -15.869 4.170 1.00 93.69 341 MET A CA 1
ATOM 2729 C C . MET A 1 341 ? 23.705 -15.522 4.439 1.00 93.69 341 MET A C 1
ATOM 2731 O O . MET A 1 341 ? 24.308 -14.785 3.663 1.00 93.69 341 MET A O 1
ATOM 2735 N N . ILE A 1 342 ? 24.290 -16.070 5.506 1.00 93.88 342 ILE A N 1
ATOM 2736 C CA . ILE A 1 342 ? 25.713 -15.889 5.819 1.00 93.88 342 ILE A CA 1
ATOM 2737 C C . ILE A 1 342 ? 26.580 -16.577 4.757 1.00 93.88 342 ILE A C 1
ATOM 2739 O O . ILE A 1 342 ? 27.560 -16.000 4.296 1.00 93.88 342 ILE A O 1
ATOM 2743 N N . LYS A 1 343 ? 26.211 -17.794 4.340 1.00 93.56 343 LYS A N 1
ATOM 2744 C CA . LYS A 1 343 ? 27.007 -18.604 3.410 1.00 93.56 343 LYS A CA 1
ATOM 2745 C C . LYS A 1 343 ? 26.950 -18.117 1.959 1.00 93.56 343 LYS A C 1
ATOM 2747 O O . LYS A 1 343 ? 27.968 -18.134 1.276 1.00 93.56 343 LYS A O 1
ATOM 2752 N N . TYR A 1 344 ? 25.769 -17.743 1.470 1.00 88.94 344 TYR A N 1
ATOM 2753 C CA . TYR A 1 344 ? 25.531 -17.441 0.052 1.00 88.94 344 TYR A CA 1
ATOM 2754 C C . TYR A 1 344 ? 25.234 -15.958 -0.220 1.00 88.94 344 TYR A C 1
ATOM 2756 O O . TYR A 1 344 ? 25.061 -15.574 -1.377 1.00 88.94 344 TYR A O 1
ATOM 2764 N N . GLY A 1 345 ? 25.190 -15.125 0.823 1.00 86.94 345 GLY A N 1
ATOM 2765 C CA . GLY A 1 345 ? 24.790 -13.720 0.761 1.00 86.94 345 GLY A CA 1
ATOM 2766 C C . GLY A 1 345 ? 23.291 -13.521 1.004 1.00 86.94 345 GLY A C 1
ATOM 2767 O O . GLY A 1 345 ? 22.489 -14.441 0.827 1.00 86.94 345 GLY A O 1
ATOM 2768 N N . PHE A 1 346 ? 22.906 -12.296 1.389 1.00 87.19 346 PHE A N 1
ATOM 2769 C CA . PHE A 1 346 ? 21.540 -11.956 1.813 1.00 87.19 346 PHE A CA 1
ATOM 2770 C C . PHE A 1 346 ? 20.479 -12.443 0.817 1.00 87.19 346 PHE A C 1
ATOM 2772 O O . PHE A 1 346 ? 19.679 -13.296 1.169 1.00 87.19 346 PHE A O 1
ATOM 2779 N N . LEU A 1 347 ? 20.495 -11.982 -0.439 1.00 83.81 347 LEU A N 1
ATOM 2780 C CA . LEU A 1 347 ? 19.432 -12.305 -1.405 1.00 83.81 347 LEU A CA 1
ATOM 2781 C C . LEU A 1 347 ? 19.424 -13.767 -1.873 1.00 83.81 347 LEU A C 1
ATOM 2783 O O . LEU A 1 347 ? 18.366 -14.286 -2.218 1.00 83.81 347 LEU A O 1
ATOM 2787 N N . ARG A 1 348 ? 20.574 -14.450 -1.910 1.00 85.75 348 ARG A N 1
ATOM 2788 C CA . ARG A 1 348 ? 20.623 -15.872 -2.293 1.00 85.75 348 ARG A CA 1
ATOM 2789 C C . ARG A 1 348 ? 20.181 -16.787 -1.157 1.00 85.75 348 ARG A C 1
ATOM 2791 O O . ARG A 1 348 ? 19.545 -17.802 -1.416 1.00 85.75 348 ARG A O 1
ATOM 2798 N N . GLY A 1 349 ? 20.511 -16.430 0.081 1.00 87.25 349 GLY A N 1
ATOM 2799 C CA . GLY A 1 349 ? 20.132 -17.202 1.258 1.00 87.25 349 GLY A CA 1
ATOM 2800 C C . GLY A 1 349 ? 18.783 -16.825 1.870 1.00 87.25 349 GLY A C 1
ATOM 2801 O O . GLY A 1 349 ? 18.250 -17.602 2.656 1.00 87.25 349 GLY A O 1
ATOM 2802 N N . PHE A 1 350 ? 18.227 -15.658 1.536 1.00 91.69 350 PHE A N 1
ATOM 2803 C CA . PHE A 1 350 ? 16.952 -15.191 2.074 1.00 91.69 350 PHE A CA 1
ATOM 2804 C C . PHE A 1 350 ? 15.796 -16.060 1.575 1.00 91.69 350 PHE A C 1
ATOM 2806 O O . PHE A 1 350 ? 15.462 -16.070 0.389 1.00 91.69 350 PHE A O 1
ATOM 2813 N N . ASN A 1 351 ? 15.166 -16.766 2.511 1.00 93.31 351 ASN A N 1
ATOM 2814 C CA . ASN A 1 351 ? 14.019 -17.618 2.251 1.00 93.31 351 ASN A CA 1
ATOM 2815 C C . ASN A 1 351 ? 12.718 -16.879 2.595 1.00 93.31 351 ASN A C 1
ATOM 2817 O O . ASN A 1 351 ? 12.429 -16.582 3.758 1.00 93.31 351 ASN A O 1
ATOM 2821 N N . THR A 1 352 ? 11.910 -16.595 1.575 1.00 93.31 352 THR A N 1
ATOM 2822 C CA . THR A 1 352 ? 10.618 -15.910 1.730 1.00 93.31 352 THR A CA 1
ATOM 2823 C C . THR A 1 352 ? 9.607 -16.761 2.500 1.00 93.31 352 THR A C 1
ATOM 2825 O O . THR A 1 352 ? 8.807 -16.225 3.269 1.00 93.31 352 THR A O 1
ATOM 2828 N N . ALA A 1 353 ? 9.677 -18.090 2.370 1.00 94.06 353 ALA A N 1
ATOM 2829 C CA . ALA A 1 353 ? 8.779 -19.011 3.055 1.00 94.06 353 ALA A CA 1
ATOM 2830 C C . ALA A 1 353 ? 8.973 -18.983 4.581 1.00 94.06 353 ALA A C 1
ATOM 2832 O O . ALA A 1 353 ? 7.996 -18.991 5.329 1.00 94.06 353 ALA A O 1
ATOM 2833 N N . THR A 1 354 ? 10.210 -18.801 5.046 1.00 94.94 354 THR A N 1
ATOM 2834 C CA . THR A 1 354 ? 10.531 -18.637 6.470 1.00 94.94 354 THR A CA 1
ATOM 2835 C C . THR A 1 354 ? 9.946 -17.351 7.049 1.00 94.94 354 THR A C 1
ATOM 2837 O O . THR A 1 354 ? 9.444 -17.334 8.175 1.00 94.94 354 THR A O 1
ATOM 2840 N N . MET A 1 355 ? 9.943 -16.259 6.276 1.00 93.88 355 MET A N 1
ATOM 2841 C CA . MET A 1 355 ? 9.283 -15.016 6.694 1.00 93.88 355 MET A CA 1
ATOM 2842 C C . MET A 1 355 ? 7.763 -15.192 6.775 1.00 93.88 355 MET A C 1
ATOM 2844 O O . MET A 1 355 ? 7.133 -14.717 7.723 1.00 93.88 355 MET A O 1
ATOM 2848 N N . MET A 1 356 ? 7.177 -15.947 5.841 1.00 93.38 356 MET A N 1
ATOM 2849 C CA . MET A 1 356 ? 5.766 -16.332 5.897 1.00 93.38 356 MET A CA 1
ATOM 2850 C C . MET A 1 356 ? 5.462 -17.189 7.137 1.00 93.38 356 MET A C 1
ATOM 2852 O O . MET A 1 356 ? 4.451 -16.981 7.812 1.00 93.38 356 MET A O 1
ATOM 2856 N N . ALA A 1 357 ? 6.363 -18.102 7.505 1.00 94.50 357 ALA A N 1
ATOM 2857 C CA . ALA A 1 357 ? 6.244 -18.903 8.716 1.00 94.50 357 ALA A CA 1
ATOM 2858 C C . ALA A 1 357 ? 6.314 -18.060 10.000 1.00 94.50 357 ALA A C 1
ATOM 2860 O O . ALA A 1 357 ? 5.532 -18.280 10.934 1.00 94.50 357 ALA A O 1
ATOM 2861 N N . LEU A 1 358 ? 7.212 -17.073 10.049 1.00 94.25 358 LEU A N 1
ATOM 2862 C CA . LEU A 1 358 ? 7.307 -16.124 11.157 1.00 94.25 358 LEU A CA 1
ATOM 2863 C C . LEU A 1 358 ? 6.018 -15.305 11.295 1.00 94.25 358 LEU A C 1
ATOM 2865 O O . LEU A 1 358 ? 5.464 -15.202 12.391 1.00 94.25 358 LEU A O 1
ATOM 2869 N N . MET A 1 359 ? 5.495 -14.787 10.183 1.00 91.06 359 MET A N 1
ATOM 2870 C CA . MET A 1 359 ? 4.215 -14.078 10.147 1.00 91.06 359 MET A CA 1
ATOM 2871 C C . MET A 1 359 ? 3.070 -14.970 10.653 1.00 91.06 359 MET A C 1
ATOM 2873 O O . MET A 1 359 ? 2.303 -14.561 11.529 1.00 91.06 359 MET A O 1
ATOM 2877 N N . GLY A 1 360 ? 3.005 -16.223 10.190 1.00 90.19 360 GLY A N 1
ATOM 2878 C CA . GLY A 1 360 ? 2.040 -17.216 10.662 1.00 90.19 360 GLY A CA 1
ATOM 2879 C C . GLY A 1 360 ? 2.134 -17.492 12.169 1.00 90.19 360 GLY A C 1
ATOM 2880 O O . GLY A 1 360 ? 1.109 -17.644 12.837 1.00 90.19 360 GLY A O 1
ATOM 2881 N N . TYR A 1 361 ? 3.338 -17.480 12.750 1.00 91.12 361 TYR A N 1
ATOM 2882 C CA . TYR A 1 361 ? 3.515 -17.620 14.200 1.00 91.12 361 TYR A CA 1
ATOM 2883 C C . TYR A 1 361 ? 2.932 -16.443 14.982 1.00 91.12 361 TYR A C 1
ATOM 2885 O O . TYR A 1 361 ? 2.216 -16.648 15.967 1.00 91.12 361 TYR A O 1
ATOM 2893 N N . VAL A 1 362 ? 3.222 -15.214 14.543 1.00 88.25 362 VAL A N 1
ATOM 2894 C CA . VAL A 1 362 ? 2.708 -13.989 15.176 1.00 88.25 362 VAL A CA 1
ATOM 2895 C C . VAL A 1 362 ? 1.178 -13.988 15.152 1.00 88.25 362 VAL A C 1
ATOM 2897 O O . VAL A 1 362 ? 0.543 -13.748 16.182 1.00 88.25 362 VAL A O 1
ATOM 2900 N N . MET A 1 363 ? 0.592 -14.365 14.014 1.00 86.31 363 MET A N 1
ATOM 2901 C CA . MET A 1 363 ? -0.850 -14.545 13.840 1.00 86.31 363 MET A CA 1
ATOM 2902 C C . MET A 1 363 ? -1.443 -15.574 14.816 1.00 86.31 363 MET A C 1
ATOM 2904 O O . MET A 1 363 ? -2.389 -15.275 15.548 1.00 86.31 363 MET A O 1
ATOM 2908 N N . LEU A 1 364 ? -0.857 -16.775 14.887 1.00 85.25 364 LEU A N 1
ATOM 2909 C CA . LEU A 1 364 ? -1.311 -17.842 15.788 1.00 85.25 364 LEU A CA 1
ATOM 2910 C C . LEU A 1 364 ? -1.254 -17.441 17.267 1.00 85.25 364 LEU A C 1
ATOM 2912 O O . LEU A 1 364 ? -2.075 -17.907 18.061 1.00 85.25 364 LEU A O 1
ATOM 2916 N N . ARG A 1 365 ? -0.284 -16.602 17.650 1.00 82.50 365 ARG A N 1
ATOM 2917 C CA . ARG A 1 365 ? -0.115 -16.136 19.029 1.00 82.50 365 ARG A CA 1
ATOM 2918 C C . ARG A 1 365 ? -1.100 -15.025 19.396 1.00 82.50 365 ARG A C 1
ATOM 2920 O O . ARG A 1 365 ? -1.620 -15.052 20.505 1.00 82.50 365 ARG A O 1
ATOM 2927 N N . SER A 1 366 ? -1.382 -14.088 18.489 1.00 73.94 366 SER A N 1
ATOM 2928 C CA . SER A 1 366 ? -2.341 -12.990 18.722 1.00 73.94 366 SER A CA 1
ATOM 2929 C C . SER A 1 366 ? -3.768 -13.499 18.959 1.00 73.94 366 SER A C 1
ATOM 2931 O O . SER A 1 366 ? -4.444 -12.990 19.853 1.00 73.94 366 SER A O 1
ATOM 2933 N N . SER A 1 367 ? -4.170 -14.564 18.252 1.00 67.12 367 SER A N 1
ATOM 2934 C CA . SER A 1 367 ? -5.487 -15.212 18.376 1.00 67.12 367 SER A CA 1
ATOM 2935 C C . SER A 1 367 ? -5.766 -15.828 19.758 1.00 67.12 367 SER A C 1
ATOM 2937 O O . SER A 1 367 ? -6.925 -16.093 20.080 1.00 67.12 367 SER A O 1
ATOM 2939 N N . ARG A 1 368 ? -4.749 -16.049 20.605 1.00 65.50 368 ARG A N 1
ATOM 2940 C CA . ARG A 1 368 ? -4.974 -16.540 21.972 1.00 65.50 368 ARG A CA 1
ATOM 2941 C C . ARG A 1 368 ? -5.491 -15.407 22.858 1.00 65.50 368 ARG A C 1
ATOM 2943 O O . ARG A 1 368 ? -4.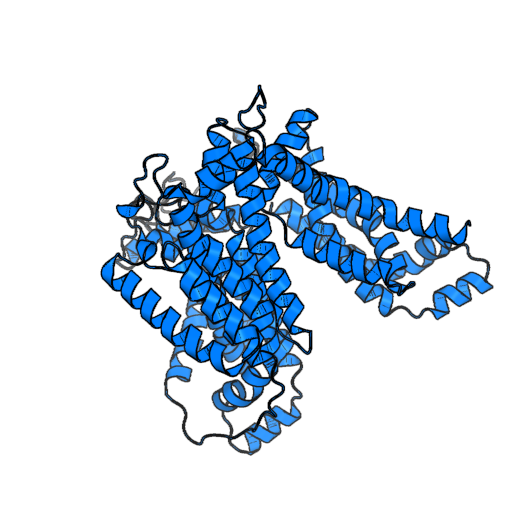825 -14.387 23.053 1.00 65.50 368 ARG A O 1
ATOM 2950 N N . SER A 1 369 ? -6.691 -15.602 23.399 1.00 54.75 369 SER A N 1
ATOM 2951 C CA . SER A 1 369 ? -7.310 -14.766 24.427 1.00 54.75 369 SER A CA 1
ATOM 2952 C C . SER A 1 369 ? -6.670 -15.037 25.791 1.00 54.75 369 SER A C 1
ATOM 2954 O O . SER A 1 369 ? -7.342 -15.467 26.726 1.00 54.75 369 SER A O 1
ATOM 2956 N N . ASP A 1 370 ? -5.356 -14.860 25.901 1.00 56.75 370 ASP A N 1
ATOM 2957 C CA . ASP A 1 370 ? -4.731 -14.865 27.218 1.00 56.75 370 ASP A CA 1
ATOM 2958 C C . ASP A 1 370 ? -5.220 -13.604 27.949 1.00 56.75 370 ASP A C 1
ATOM 2960 O O . ASP A 1 370 ? -5.101 -12.495 27.416 1.00 56.75 370 ASP A O 1
ATOM 2964 N N . GLU A 1 371 ? -5.813 -13.771 29.136 1.00 55.12 371 GLU A N 1
ATOM 2965 C CA . GLU A 1 371 ? -6.163 -12.649 30.010 1.00 55.12 371 GLU A CA 1
ATOM 2966 C C . GLU A 1 371 ? -4.941 -11.742 30.169 1.00 55.12 371 GLU A C 1
ATOM 2968 O O . GLU A 1 371 ? -3.841 -12.207 30.497 1.00 55.12 371 GLU A O 1
ATOM 2973 N N . VAL A 1 372 ? -5.120 -10.441 29.923 1.00 56.38 372 VAL A N 1
ATOM 2974 C CA . VAL A 1 372 ? -4.053 -9.455 30.103 1.00 56.38 372 VAL A CA 1
ATOM 2975 C C . VAL A 1 372 ? -3.769 -9.354 31.599 1.00 56.38 372 VAL A C 1
ATOM 2977 O O . VAL A 1 372 ? -4.379 -8.571 32.320 1.00 56.38 372 VAL A O 1
ATOM 2980 N N . LYS A 1 373 ? -2.829 -10.166 32.088 1.00 56.88 373 LYS A N 1
ATOM 2981 C CA . LYS A 1 373 ? -2.296 -10.027 33.442 1.00 56.88 373 LYS A CA 1
ATOM 2982 C C . LYS A 1 373 ? -1.425 -8.777 33.469 1.00 56.88 373 LYS A C 1
ATOM 2984 O O . LYS A 1 373 ? -0.247 -8.824 33.113 1.00 56.88 373 LYS A O 1
ATOM 2989 N N . LEU A 1 374 ? -2.023 -7.656 33.866 1.00 58.22 374 LEU A N 1
ATOM 2990 C CA . LEU A 1 374 ? -1.334 -6.392 34.107 1.00 58.22 374 LEU A CA 1
ATOM 2991 C C . LEU A 1 374 ? -0.361 -6.575 35.280 1.00 58.22 374 LEU A C 1
ATOM 2993 O O . LEU A 1 374 ? -0.717 -6.417 36.442 1.00 58.22 374 LEU A O 1
ATOM 2997 N N . ARG A 1 375 ? 0.883 -6.955 34.985 1.00 59.53 375 ARG A N 1
ATOM 2998 C CA . ARG A 1 375 ? 1.989 -6.855 35.940 1.00 59.53 375 ARG A CA 1
ATOM 2999 C C . ARG A 1 375 ? 2.766 -5.593 35.618 1.00 59.53 375 ARG A C 1
ATOM 3001 O O . ARG A 1 375 ? 3.485 -5.564 34.625 1.00 59.53 375 ARG A O 1
ATOM 3008 N N . ILE A 1 376 ? 2.602 -4.572 36.453 1.00 60.19 376 ILE A N 1
ATOM 3009 C CA . ILE A 1 376 ? 3.328 -3.307 36.353 1.00 60.19 376 ILE A CA 1
ATOM 3010 C C . ILE A 1 376 ? 4.759 -3.539 36.867 1.00 60.19 376 ILE A C 1
ATOM 3012 O O . ILE A 1 376 ? 4.941 -3.799 38.058 1.00 60.19 376 ILE A O 1
ATOM 3016 N N . PRO A 1 377 ? 5.797 -3.480 36.018 1.00 63.16 377 PRO A N 1
ATOM 3017 C CA . PRO A 1 377 ? 7.172 -3.517 36.490 1.00 63.16 377 PRO A CA 1
ATOM 3018 C C . PRO A 1 377 ? 7.583 -2.140 37.012 1.00 63.16 377 PRO A C 1
ATOM 3020 O O . PRO A 1 377 ? 7.214 -1.114 36.447 1.00 63.16 377 PRO A O 1
ATOM 3023 N N . ARG A 1 378 ? 8.424 -2.125 38.050 1.00 57.88 378 ARG A N 1
ATOM 3024 C CA . ARG A 1 378 ? 8.933 -0.892 38.673 1.00 57.88 378 ARG A CA 1
ATOM 3025 C C . ARG A 1 378 ? 10.065 -0.204 37.895 1.00 57.88 378 ARG A C 1
ATOM 3027 O O . ARG A 1 378 ? 10.421 0.918 38.229 1.00 57.88 378 ARG A O 1
ATOM 3034 N N . ILE A 1 379 ? 10.652 -0.850 36.883 1.00 54.12 379 ILE A N 1
ATOM 3035 C CA . ILE A 1 379 ? 11.833 -0.335 36.168 1.00 54.12 379 ILE A CA 1
ATOM 3036 C C . ILE A 1 379 ? 11.636 -0.504 34.661 1.00 54.12 379 ILE A C 1
ATOM 3038 O O . ILE A 1 379 ? 11.267 -1.583 34.195 1.00 54.12 379 ILE A O 1
ATOM 3042 N N . SER A 1 380 ? 11.898 0.559 33.894 1.00 56.62 380 SER A N 1
ATOM 3043 C CA . SER A 1 380 ? 11.855 0.535 32.428 1.00 56.62 380 SER A CA 1
ATOM 3044 C C . SER A 1 380 ? 13.219 0.898 31.816 1.00 56.62 380 SER A C 1
ATOM 3046 O O . SER A 1 380 ? 13.919 1.764 32.343 1.00 56.62 380 SER A O 1
ATOM 3048 N N . PRO A 1 381 ? 13.634 0.250 30.711 1.00 57.38 381 PRO A N 1
ATOM 3049 C CA . PRO A 1 381 ? 14.893 0.558 30.026 1.00 57.38 381 PRO A CA 1
ATOM 3050 C C . PRO A 1 381 ? 14.833 1.934 29.347 1.00 57.38 381 PRO A C 1
ATOM 3052 O O . PRO A 1 381 ? 13.824 2.235 28.721 1.00 57.38 381 PRO A O 1
ATOM 3055 N N . LYS A 1 382 ? 15.914 2.735 29.364 1.00 63.12 382 LYS A N 1
ATOM 3056 C CA . LYS A 1 382 ? 15.996 4.121 28.818 1.00 63.12 382 LYS A CA 1
ATOM 3057 C C . LYS A 1 382 ? 15.618 4.301 27.328 1.00 63.12 382 LYS A C 1
ATOM 3059 O O . LYS A 1 382 ? 15.470 5.427 26.866 1.00 63.12 382 LYS A O 1
ATOM 3064 N N . ILE A 1 383 ? 15.431 3.216 26.574 1.00 59.31 383 ILE A N 1
ATOM 3065 C CA . ILE A 1 383 ? 15.129 3.217 25.130 1.00 59.31 383 ILE A CA 1
ATOM 3066 C C . ILE A 1 383 ? 13.832 3.986 24.796 1.00 59.31 383 ILE A C 1
ATOM 3068 O O . ILE A 1 383 ? 13.750 4.637 23.756 1.00 59.31 383 ILE A O 1
ATOM 3072 N N . HIS A 1 384 ? 12.845 3.991 25.699 1.00 66.38 384 HIS A N 1
ATOM 3073 C CA . HIS A 1 384 ? 11.571 4.702 25.516 1.00 66.38 384 HIS A CA 1
ATOM 3074 C C . HIS A 1 384 ? 11.680 6.237 25.537 1.00 66.38 384 HIS A C 1
ATOM 3076 O O . HIS A 1 384 ? 10.719 6.923 25.188 1.00 66.38 384 HIS A O 1
ATOM 3082 N N . VAL A 1 385 ? 12.831 6.782 25.945 1.00 66.62 385 VAL A N 1
ATOM 3083 C CA . VAL A 1 385 ? 13.070 8.231 26.008 1.00 66.62 385 VAL A CA 1
ATOM 3084 C C . VAL A 1 385 ? 13.563 8.780 24.662 1.00 66.62 385 VAL A C 1
ATOM 3086 O O . VAL A 1 385 ? 13.220 9.902 24.308 1.00 66.62 385 VAL A O 1
ATOM 3089 N N . LEU A 1 386 ? 14.320 7.993 23.887 1.00 66.19 386 LEU A N 1
ATOM 3090 C CA . LEU A 1 386 ? 15.008 8.457 22.670 1.00 66.19 386 LEU A CA 1
ATOM 3091 C C . LEU A 1 386 ? 14.198 8.272 21.380 1.00 66.19 386 LEU A C 1
ATOM 3093 O O . LEU A 1 386 ? 14.156 9.173 20.548 1.00 66.19 386 LEU A O 1
ATOM 3097 N N . ILE A 1 387 ? 13.548 7.119 21.203 1.00 77.56 387 ILE A N 1
ATOM 3098 C CA . ILE A 1 387 ? 12.869 6.769 19.940 1.00 77.56 387 ILE A CA 1
ATOM 3099 C C . ILE A 1 387 ? 11.726 7.747 19.573 1.00 77.56 387 ILE A C 1
ATOM 3101 O O . ILE A 1 387 ? 11.672 8.181 18.421 1.00 77.56 387 ILE A O 1
ATOM 3105 N N . PRO A 1 388 ? 10.840 8.155 20.504 1.00 82.81 388 PRO A N 1
ATOM 3106 C CA . PRO A 1 388 ? 9.667 8.964 20.151 1.00 82.81 388 PRO A CA 1
ATOM 3107 C C . PRO A 1 388 ? 9.973 10.407 19.703 1.00 82.81 388 PRO A C 1
ATOM 3109 O O . PRO A 1 388 ? 9.381 10.862 18.716 1.00 82.81 388 PRO A O 1
ATOM 3112 N N . PRO A 1 389 ? 10.910 11.140 20.343 1.00 85.12 389 PRO A N 1
ATOM 3113 C CA . PRO A 1 389 ? 11.384 12.421 19.822 1.00 85.12 389 PRO A CA 1
ATOM 3114 C C . PRO A 1 389 ? 12.025 12.293 18.438 1.00 85.12 389 PRO A C 1
ATOM 3116 O O . PRO A 1 389 ? 11.721 13.095 17.559 1.00 85.12 389 PRO A O 1
ATOM 3119 N N . ILE A 1 390 ? 12.843 11.255 18.217 1.00 87.81 390 ILE A N 1
ATOM 3120 C CA . ILE A 1 390 ? 13.504 11.017 16.926 1.00 87.81 390 ILE A CA 1
ATOM 3121 C C . ILE A 1 390 ? 12.467 10.781 15.828 1.00 87.81 390 ILE A C 1
ATOM 3123 O O . ILE A 1 390 ? 12.521 11.453 14.805 1.00 87.81 390 ILE A O 1
ATOM 3127 N N . SER A 1 391 ? 11.480 9.902 16.037 1.00 89.69 391 SER A N 1
ATOM 3128 C CA . SER A 1 391 ? 10.450 9.648 15.017 1.00 89.69 391 SER A CA 1
ATOM 3129 C C . SER A 1 391 ? 9.622 10.895 14.697 1.00 89.69 391 SER A C 1
ATOM 3131 O O . SER A 1 391 ? 9.241 11.102 13.550 1.00 89.69 391 SER A O 1
ATOM 3133 N N . SER A 1 392 ? 9.364 11.740 15.700 1.00 91.69 392 SER A N 1
ATOM 3134 C CA . SER A 1 392 ? 8.610 12.989 15.528 1.00 91.69 392 SER A CA 1
ATOM 3135 C C . SER A 1 392 ? 9.416 14.030 14.751 1.00 91.69 392 SER A C 1
ATOM 3137 O O . SER A 1 392 ? 8.895 14.657 13.833 1.00 91.69 392 SER A O 1
ATOM 3139 N N . PHE A 1 393 ? 10.705 14.170 15.069 1.00 92.19 393 PHE A N 1
ATOM 3140 C CA . PHE A 1 393 ? 11.627 15.017 14.318 1.00 92.19 393 PHE A CA 1
ATOM 3141 C C . PHE A 1 393 ? 11.781 14.529 12.873 1.00 92.19 393 PHE A C 1
ATOM 3143 O O . PHE A 1 393 ? 11.630 15.317 11.944 1.00 92.19 393 PHE A O 1
ATOM 3150 N N . MET A 1 394 ? 11.995 13.224 12.675 1.00 90.94 394 MET A N 1
ATOM 3151 C CA . MET A 1 394 ? 12.082 12.611 11.348 1.00 90.94 394 MET A CA 1
ATOM 3152 C C . MET A 1 394 ? 10.822 12.876 10.528 1.00 90.94 394 MET A C 1
ATOM 3154 O O . MET A 1 394 ? 10.946 13.266 9.375 1.00 90.94 394 MET A O 1
ATOM 3158 N N . LEU A 1 395 ? 9.630 12.738 11.117 1.00 93.88 395 LEU A N 1
ATOM 3159 C CA . LEU A 1 395 ? 8.366 13.074 10.462 1.00 93.88 395 LEU A CA 1
ATOM 3160 C C . LEU A 1 395 ? 8.342 14.545 10.017 1.00 93.88 395 LEU A C 1
ATOM 3162 O O . LEU A 1 395 ? 8.152 14.807 8.834 1.00 93.88 395 LEU A O 1
ATOM 3166 N N . ILE A 1 396 ? 8.586 15.495 10.927 1.00 94.44 396 ILE A N 1
ATOM 3167 C CA . ILE A 1 396 ? 8.556 16.936 10.614 1.00 94.44 396 ILE A CA 1
ATOM 3168 C C . ILE A 1 396 ? 9.537 17.265 9.486 1.00 94.44 396 ILE A C 1
ATOM 3170 O O . ILE A 1 396 ? 9.168 17.927 8.515 1.00 94.44 396 ILE A O 1
ATOM 3174 N N . VAL A 1 397 ? 10.770 16.764 9.581 1.00 92.56 397 VAL A N 1
ATOM 3175 C CA . VAL A 1 397 ? 11.812 16.961 8.568 1.00 92.56 397 VAL A CA 1
ATOM 3176 C C . VAL A 1 397 ? 11.390 16.344 7.236 1.00 92.56 397 VAL A C 1
ATOM 3178 O O . VAL A 1 397 ? 11.426 17.015 6.207 1.00 92.56 397 VAL A O 1
ATOM 3181 N N . SER A 1 398 ? 10.924 15.096 7.255 1.00 91.25 398 SER A N 1
ATOM 3182 C CA . SER A 1 398 ? 10.504 14.375 6.052 1.00 91.25 398 SER A CA 1
ATOM 3183 C C . SER A 1 398 ? 9.278 14.978 5.372 1.00 91.25 398 SER A C 1
ATOM 3185 O O . SER A 1 398 ? 9.109 14.810 4.176 1.00 91.25 398 SER A O 1
ATOM 3187 N N . THR A 1 399 ? 8.440 15.715 6.095 1.00 91.94 399 THR A N 1
ATOM 3188 C CA . THR A 1 399 ? 7.312 16.442 5.509 1.00 91.94 399 THR A CA 1
ATOM 3189 C C . THR A 1 399 ? 7.728 17.823 4.999 1.00 91.94 399 THR A C 1
ATOM 3191 O O . THR A 1 399 ? 7.266 18.268 3.950 1.00 91.94 399 THR A O 1
ATOM 3194 N N . THR A 1 400 ? 8.627 18.502 5.712 1.00 93.12 400 THR A N 1
ATOM 3195 C CA . THR A 1 400 ? 9.040 19.874 5.383 1.00 93.12 400 THR A CA 1
ATOM 3196 C C . THR A 1 400 ? 9.991 19.920 4.187 1.00 93.12 400 THR A C 1
ATOM 3198 O O . THR A 1 400 ? 9.831 20.779 3.322 1.00 93.12 400 THR A O 1
ATOM 3201 N N . ILE A 1 401 ? 10.958 18.995 4.097 1.00 91.56 401 ILE A N 1
ATOM 3202 C CA . ILE A 1 401 ? 11.963 19.006 3.020 1.00 91.56 401 ILE A CA 1
ATOM 3203 C C . ILE A 1 401 ? 11.319 18.846 1.630 1.00 91.56 401 ILE A C 1
ATOM 3205 O O . ILE A 1 401 ? 11.664 19.639 0.759 1.00 91.56 401 ILE A O 1
ATOM 3209 N N . PRO A 1 402 ? 10.379 17.913 1.375 1.00 92.06 402 PRO A N 1
ATOM 3210 C CA . PRO A 1 402 ? 9.715 17.814 0.073 1.00 92.06 402 PRO A CA 1
ATOM 3211 C C . PRO A 1 402 ? 8.935 19.065 -0.327 1.00 92.06 402 PRO A C 1
ATOM 3213 O O . PRO A 1 402 ? 9.009 19.468 -1.484 1.00 92.06 402 PRO A O 1
ATOM 3216 N N . ILE A 1 403 ? 8.240 19.718 0.613 1.00 92.12 403 ILE A N 1
ATOM 3217 C CA . ILE A 1 403 ? 7.549 20.987 0.332 1.00 92.12 403 ILE A CA 1
ATOM 3218 C C . ILE A 1 403 ? 8.562 22.069 -0.042 1.00 92.12 403 ILE A C 1
ATOM 3220 O O . ILE A 1 403 ? 8.380 22.784 -1.026 1.00 92.12 403 ILE A O 1
ATOM 3224 N N . TRP A 1 404 ? 9.642 22.181 0.728 1.00 92.56 404 TRP A N 1
ATOM 3225 C CA . TRP A 1 404 ? 10.709 23.126 0.426 1.00 92.56 404 TRP A CA 1
ATOM 3226 C C . TRP A 1 404 ? 11.335 22.848 -0.949 1.00 92.56 404 TRP A C 1
ATOM 3228 O O . TRP 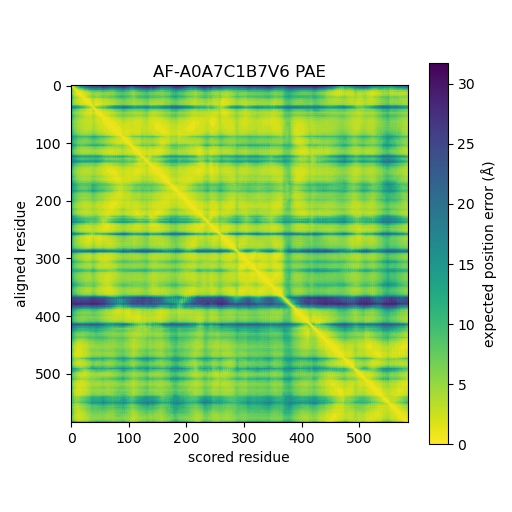A 1 404 ? 11.462 23.771 -1.749 1.00 92.56 404 TRP A O 1
ATOM 3238 N N . ALA A 1 405 ? 11.655 21.590 -1.257 1.00 90.62 405 ALA A N 1
ATOM 3239 C CA . ALA A 1 405 ? 12.243 21.184 -2.529 1.00 90.62 405 ALA A CA 1
ATOM 3240 C C . ALA A 1 405 ? 11.305 21.466 -3.713 1.00 90.62 405 ALA A C 1
ATOM 3242 O O . ALA A 1 405 ? 11.762 21.933 -4.753 1.00 90.62 405 ALA A O 1
ATOM 3243 N N . LEU A 1 406 ? 9.996 21.252 -3.544 1.00 90.25 406 LEU A N 1
ATOM 3244 C CA . LEU A 1 406 ? 8.972 21.623 -4.524 1.00 90.25 406 LEU A CA 1
ATOM 3245 C C . LEU A 1 406 ? 8.983 23.111 -4.834 1.00 90.25 406 LEU A C 1
ATOM 3247 O O . LEU A 1 406 ? 9.058 23.501 -5.998 1.00 90.25 406 LEU A O 1
ATOM 3251 N N . LEU A 1 407 ? 8.915 23.938 -3.790 1.00 91.38 407 LEU A N 1
ATOM 3252 C CA . LEU A 1 407 ? 8.929 25.387 -3.944 1.00 91.38 407 LEU A CA 1
ATOM 3253 C C . LEU A 1 407 ? 10.237 25.827 -4.605 1.00 91.38 407 LEU A C 1
ATOM 3255 O O . LEU A 1 407 ? 10.203 26.565 -5.587 1.00 91.38 407 LEU A O 1
ATOM 3259 N N . TRP A 1 408 ? 11.371 25.303 -4.142 1.00 91.25 408 TRP A N 1
ATOM 3260 C CA . TRP A 1 408 ? 12.688 25.602 -4.694 1.00 91.25 408 TRP A CA 1
ATOM 3261 C C . TRP A 1 408 ? 12.775 25.275 -6.190 1.00 91.25 408 TRP A C 1
ATOM 3263 O O . TRP A 1 408 ? 13.133 26.142 -6.983 1.00 91.25 408 TRP A O 1
ATOM 3273 N N . LEU A 1 409 ? 12.386 24.061 -6.595 1.00 89.06 409 LEU A N 1
ATOM 3274 C CA . LEU A 1 409 ? 12.421 23.636 -7.997 1.00 89.06 409 LEU A CA 1
ATOM 3275 C C . LEU A 1 409 ? 11.447 24.444 -8.857 1.00 89.06 409 LEU A C 1
ATOM 3277 O O . LEU A 1 409 ? 11.804 24.851 -9.958 1.00 89.06 409 LEU A O 1
ATOM 3281 N N . SER A 1 410 ? 10.248 24.744 -8.346 1.00 90.56 410 SER A N 1
ATOM 3282 C CA . SER A 1 410 ? 9.233 25.480 -9.109 1.00 90.56 410 SER A CA 1
ATOM 3283 C C . SER A 1 410 ? 9.689 26.882 -9.524 1.00 90.56 410 SER A C 1
ATOM 3285 O O . SER A 1 410 ? 9.346 27.340 -10.614 1.00 90.56 410 SER A O 1
ATOM 3287 N N . PHE A 1 411 ? 10.508 27.533 -8.693 1.00 91.56 411 PHE A N 1
ATOM 3288 C CA . PHE A 1 411 ? 11.022 28.879 -8.940 1.00 91.56 411 PHE A CA 1
ATOM 3289 C C . PHE A 1 411 ? 12.454 28.898 -9.483 1.00 91.56 411 PHE A C 1
ATOM 3291 O O . PHE A 1 411 ? 12.963 29.974 -9.770 1.00 91.56 411 PHE A O 1
ATOM 3298 N N . SER A 1 412 ? 13.141 27.765 -9.627 1.00 88.19 412 SER A N 1
ATOM 3299 C CA . SER A 1 412 ? 14.527 27.752 -10.110 1.00 88.19 412 SER A CA 1
ATOM 3300 C C . SER A 1 412 ? 14.593 27.865 -11.632 1.00 88.19 412 SER A C 1
ATOM 3302 O O . SER A 1 412 ? 13.958 27.089 -12.340 1.00 88.19 412 SER A O 1
ATOM 3304 N N . LYS A 1 413 ? 15.419 28.784 -12.150 1.00 84.62 413 LYS A N 1
ATOM 3305 C CA . LYS A 1 413 ? 15.756 28.845 -13.586 1.00 84.62 413 LYS A CA 1
ATOM 3306 C C . LYS A 1 413 ? 16.738 27.748 -14.022 1.00 84.62 413 LYS A C 1
ATOM 3308 O O . LYS A 1 413 ? 16.970 27.552 -15.211 1.00 84.62 413 LYS A O 1
ATOM 3313 N N . VAL A 1 414 ? 17.370 27.066 -13.068 1.00 74.69 414 VAL A N 1
ATOM 3314 C CA . VAL A 1 414 ? 18.366 26.032 -13.356 1.00 74.69 414 VAL A CA 1
ATOM 3315 C C . VAL A 1 414 ? 17.651 24.703 -13.589 1.00 74.69 414 VAL A C 1
ATOM 3317 O O . VAL A 1 414 ? 17.015 24.184 -12.674 1.00 74.69 414 VAL A O 1
ATOM 3320 N N . ASN A 1 415 ? 17.818 24.126 -14.781 1.00 66.56 415 ASN A N 1
ATOM 3321 C CA . ASN A 1 415 ? 17.328 22.789 -15.146 1.00 66.56 415 ASN A CA 1
ATOM 3322 C C . ASN A 1 415 ? 18.199 21.667 -14.546 1.00 66.56 415 ASN A C 1
ATOM 3324 O O . ASN A 1 415 ? 18.594 20.741 -15.248 1.00 66.56 415 ASN A O 1
ATOM 3328 N N . ALA A 1 416 ? 18.534 21.775 -13.262 1.00 65.69 416 ALA A N 1
ATOM 3329 C CA . ALA A 1 416 ? 19.352 20.812 -12.537 1.00 65.69 416 ALA A CA 1
ATOM 3330 C C . ALA A 1 416 ? 18.655 20.428 -11.232 1.00 65.69 416 ALA A C 1
ATOM 3332 O O . ALA A 1 416 ? 18.172 21.297 -10.501 1.00 65.69 416 ALA A O 1
ATOM 3333 N N . LEU A 1 417 ? 18.650 19.136 -10.892 1.00 73.06 417 LEU A N 1
ATOM 3334 C CA . LEU A 1 417 ? 18.172 18.629 -9.594 1.00 73.06 417 LEU A CA 1
ATOM 3335 C C . LEU A 1 417 ? 19.222 18.861 -8.491 1.00 73.06 417 LEU A C 1
ATOM 3337 O O . LEU A 1 417 ? 19.500 17.979 -7.680 1.00 73.06 417 LEU A O 1
ATOM 3341 N N . PHE A 1 418 ? 19.835 20.043 -8.487 1.00 72.31 418 PHE A N 1
ATOM 3342 C CA . PHE A 1 418 ? 20.982 20.380 -7.658 1.00 72.31 418 PHE A CA 1
ATOM 3343 C C . PHE A 1 418 ? 20.653 21.538 -6.713 1.00 72.31 418 PHE A C 1
ATOM 3345 O O . PHE A 1 418 ? 20.547 22.697 -7.118 1.00 72.31 418 PHE A O 1
ATOM 3352 N N . PHE A 1 419 ? 20.517 21.220 -5.426 1.00 79.94 419 PHE A N 1
ATOM 3353 C CA . PHE A 1 419 ? 20.199 22.184 -4.375 1.00 79.94 419 PHE A CA 1
ATOM 3354 C C . PHE A 1 419 ? 21.483 22.747 -3.756 1.00 79.94 419 PHE A C 1
ATOM 3356 O 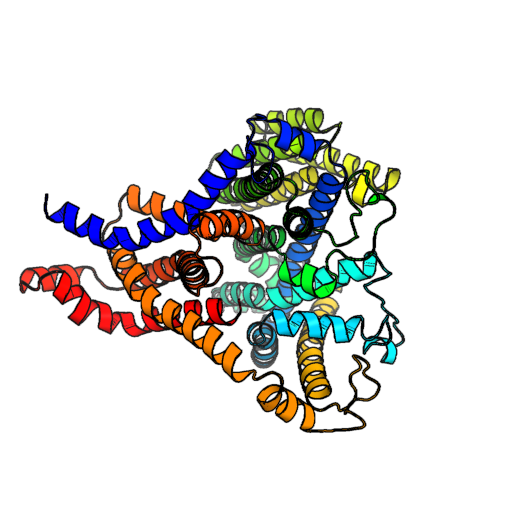O . PHE A 1 419 ? 22.081 22.129 -2.878 1.00 79.94 419 PHE A O 1
ATOM 3363 N N . ASN A 1 420 ? 21.907 23.935 -4.191 1.00 77.06 420 ASN A N 1
ATOM 3364 C CA . ASN A 1 420 ? 23.147 24.574 -3.719 1.00 77.06 420 ASN A CA 1
ATOM 3365 C C . ASN A 1 420 ? 22.942 25.729 -2.725 1.00 77.06 420 ASN A C 1
ATOM 3367 O O . ASN A 1 420 ? 23.913 26.338 -2.276 1.00 77.06 420 ASN A O 1
ATOM 3371 N N . SER A 1 421 ? 21.692 26.055 -2.403 1.00 80.06 421 SER A N 1
ATOM 3372 C CA . SER A 1 421 ? 21.310 27.103 -1.454 1.00 80.06 421 SER A CA 1
ATOM 3373 C C . SER A 1 421 ? 19.874 26.895 -0.971 1.00 80.06 421 SER A C 1
ATOM 3375 O O . SER A 1 421 ? 19.078 26.234 -1.634 1.00 80.06 421 SER A O 1
ATOM 3377 N N . ILE A 1 422 ? 19.521 27.494 0.173 1.00 83.44 422 ILE A N 1
ATOM 3378 C CA . ILE A 1 422 ? 18.169 27.397 0.762 1.00 83.44 422 ILE A CA 1
ATOM 3379 C C . ILE A 1 422 ? 17.101 28.010 -0.162 1.00 83.44 422 ILE A C 1
ATOM 3381 O O . ILE A 1 422 ? 15.977 27.523 -0.211 1.00 83.44 422 ILE A O 1
ATOM 3385 N N . ILE A 1 423 ? 17.444 29.058 -0.912 1.00 85.81 423 ILE A N 1
ATOM 3386 C CA . ILE A 1 423 ? 16.575 29.715 -1.902 1.00 85.81 423 ILE A CA 1
ATOM 3387 C C . ILE A 1 423 ? 17.246 29.585 -3.276 1.00 85.81 423 ILE A C 1
ATOM 3389 O O . ILE A 1 423 ? 18.481 29.631 -3.318 1.00 85.81 423 ILE A O 1
ATOM 3393 N N . PRO A 1 424 ? 16.504 29.424 -4.388 1.00 85.94 424 PRO A N 1
ATOM 3394 C CA . PRO A 1 424 ? 17.105 29.369 -5.718 1.00 85.94 424 PRO A CA 1
ATOM 3395 C C . PRO A 1 424 ? 17.934 30.623 -6.006 1.00 85.94 424 PRO A C 1
ATOM 3397 O O . PRO A 1 424 ? 17.462 31.738 -5.796 1.00 85.94 424 PRO A O 1
ATOM 3400 N N . LYS A 1 425 ? 19.160 30.456 -6.518 1.00 85.44 425 LYS A N 1
ATOM 3401 C CA . LYS A 1 425 ? 20.033 31.593 -6.883 1.00 85.44 425 LYS A CA 1
ATOM 3402 C C . LYS A 1 425 ? 19.453 32.452 -8.008 1.00 85.44 425 LYS A C 1
ATOM 3404 O O . LYS A 1 425 ? 19.706 33.650 -8.057 1.00 85.44 425 LYS A O 1
ATOM 3409 N N . TYR A 1 426 ? 18.679 31.830 -8.893 1.00 88.38 426 TYR A N 1
ATOM 3410 C CA . TYR A 1 426 ? 18.042 32.470 -10.040 1.00 88.38 426 TYR A CA 1
ATOM 3411 C C . TYR A 1 426 ? 16.532 32.205 -9.990 1.00 88.38 426 TYR A C 1
ATOM 3413 O O . TYR A 1 426 ? 16.057 31.299 -10.682 1.00 88.38 426 TYR A O 1
ATOM 3421 N N . PRO A 1 427 ? 15.784 32.925 -9.132 1.00 91.38 427 PRO A N 1
ATOM 3422 C CA . PRO A 1 427 ? 14.341 32.769 -9.046 1.00 91.38 427 PRO A CA 1
ATOM 3423 C C . PRO A 1 427 ? 13.669 33.260 -10.338 1.00 91.38 427 PRO A C 1
ATOM 3425 O O . PRO A 1 427 ? 14.022 34.312 -10.869 1.00 91.38 427 PRO A O 1
ATOM 3428 N N . THR A 1 428 ? 12.699 32.509 -10.853 1.00 93.06 428 THR A N 1
ATOM 3429 C CA . THR A 1 428 ? 11.959 32.830 -12.077 1.00 93.06 428 THR A CA 1
ATOM 3430 C C . THR A 1 428 ? 10.531 32.285 -12.041 1.00 93.06 428 THR A C 1
ATOM 3432 O O . THR A 1 428 ? 10.237 31.312 -11.351 1.00 93.06 428 THR A O 1
ATOM 3435 N N . PHE A 1 429 ? 9.647 32.893 -12.834 1.00 93.75 429 PHE A N 1
ATOM 3436 C CA . PHE A 1 429 ? 8.307 32.376 -13.140 1.00 93.75 429 PHE A CA 1
ATOM 3437 C C . PHE A 1 429 ? 8.230 31.720 -14.531 1.00 93.75 429 PHE A C 1
ATOM 3439 O O . PHE A 1 429 ? 7.163 31.251 -14.931 1.00 93.75 429 PHE A O 1
ATOM 3446 N N . GLU A 1 430 ? 9.347 31.665 -15.270 1.00 91.94 430 GLU A N 1
ATOM 3447 C CA . GLU A 1 430 ? 9.423 31.080 -16.618 1.00 91.94 430 GLU A CA 1
ATOM 3448 C C . GLU A 1 430 ? 8.924 29.628 -16.649 1.00 91.94 430 GLU A C 1
ATOM 3450 O O . GLU A 1 430 ? 8.225 29.264 -17.590 1.00 91.94 430 GLU A O 1
ATOM 3455 N N . ASN A 1 431 ? 9.170 28.840 -15.595 1.00 91.06 431 ASN A N 1
ATOM 3456 C CA . ASN A 1 431 ? 8.683 27.461 -15.479 1.00 91.06 431 ASN A CA 1
ATOM 3457 C C . ASN A 1 431 ? 7.152 27.378 -15.577 1.00 91.06 431 ASN A C 1
ATOM 3459 O O . ASN A 1 431 ? 6.622 26.531 -16.288 1.00 91.06 431 ASN A O 1
ATOM 3463 N N . TYR A 1 432 ? 6.417 28.289 -14.930 1.00 92.12 432 TYR A N 1
ATOM 3464 C CA . TYR A 1 432 ? 4.953 28.318 -15.017 1.00 92.12 432 TYR A CA 1
ATOM 3465 C C . TYR A 1 432 ? 4.486 28.715 -16.421 1.00 92.12 432 TYR A C 1
ATOM 3467 O O . TYR A 1 432 ? 3.566 28.108 -16.966 1.00 92.12 432 TYR A O 1
ATOM 3475 N N . VAL A 1 433 ? 5.144 29.697 -17.046 1.00 93.38 433 VAL A N 1
ATOM 3476 C CA . VAL A 1 433 ? 4.832 30.095 -18.428 1.00 93.38 433 VAL A CA 1
ATOM 3477 C C . VAL A 1 433 ? 5.091 28.936 -19.394 1.00 93.38 433 VAL A C 1
ATOM 3479 O O . VAL A 1 433 ? 4.244 28.665 -20.244 1.00 93.38 433 VAL A O 1
ATOM 3482 N N . PHE A 1 434 ? 6.212 28.228 -19.235 1.00 91.31 434 PHE A N 1
ATOM 3483 C CA . PHE A 1 434 ? 6.566 27.032 -19.997 1.00 91.31 434 PHE A CA 1
ATOM 3484 C C . PHE A 1 434 ? 5.496 25.944 -19.837 1.00 91.31 434 PHE A C 1
ATOM 3486 O O . PHE A 1 434 ? 4.948 25.469 -20.830 1.00 91.31 434 PHE A O 1
ATOM 3493 N N . MET A 1 435 ? 5.094 25.636 -18.603 1.00 91.81 435 MET A N 1
ATOM 3494 C CA . MET A 1 435 ? 4.081 24.615 -18.320 1.00 91.81 435 MET A CA 1
ATOM 3495 C C . MET A 1 435 ? 2.716 24.911 -18.967 1.00 91.81 435 MET A C 1
ATOM 3497 O O . MET A 1 435 ? 2.083 24.011 -19.520 1.00 91.81 435 MET A O 1
ATOM 3501 N N . PHE A 1 436 ? 2.243 26.162 -18.933 1.00 93.81 436 PHE A N 1
ATOM 3502 C CA . PHE A 1 436 ? 0.927 26.519 -19.487 1.00 93.81 436 PHE A CA 1
ATOM 3503 C C . PHE A 1 436 ? 0.942 26.800 -20.998 1.00 93.81 436 PHE A C 1
ATOM 3505 O O . PHE A 1 436 ? -0.024 26.473 -21.694 1.00 93.81 436 PHE A O 1
ATOM 3512 N N . LYS A 1 437 ? 2.010 27.412 -21.529 1.00 93.81 437 LYS A N 1
ATOM 3513 C CA . LYS A 1 437 ? 2.083 27.786 -22.954 1.00 93.81 437 LYS A CA 1
ATOM 3514 C C . LYS A 1 437 ? 2.705 26.706 -23.834 1.00 93.81 437 LYS A C 1
ATOM 3516 O O . LYS A 1 437 ? 2.233 26.526 -24.954 1.00 93.81 437 LYS A O 1
ATOM 3521 N N . ILE A 1 438 ? 3.746 26.027 -23.353 1.00 91.31 438 ILE A N 1
ATOM 3522 C CA . ILE A 1 438 ? 4.526 25.059 -24.138 1.00 91.31 438 ILE A CA 1
ATOM 3523 C C . ILE A 1 438 ? 3.999 23.647 -23.884 1.00 91.31 438 ILE A C 1
ATOM 3525 O O . ILE A 1 438 ? 3.454 23.041 -24.803 1.00 91.31 438 ILE A O 1
ATOM 3529 N N . GLU A 1 439 ? 4.044 23.175 -22.635 1.00 91.94 439 GLU A N 1
ATOM 3530 C CA . GLU A 1 439 ? 3.560 21.828 -22.277 1.00 91.94 439 GLU A CA 1
ATOM 3531 C C . GLU A 1 439 ? 2.030 21.711 -22.310 1.00 91.94 439 GLU A C 1
ATOM 3533 O O . GLU A 1 439 ? 1.485 20.614 -22.388 1.00 91.94 439 GLU A O 1
ATOM 3538 N N . LYS A 1 440 ? 1.312 22.843 -22.270 1.00 94.00 440 LYS A N 1
ATOM 3539 C CA . LYS A 1 440 ? -0.160 22.903 -22.250 1.00 94.00 440 LYS A CA 1
ATOM 3540 C C . LYS A 1 440 ? -0.764 22.027 -21.145 1.00 94.00 440 LYS A C 1
ATOM 3542 O O . LYS A 1 440 ? -1.722 21.285 -21.383 1.00 94.00 440 LYS A O 1
ATOM 3547 N N . ILE A 1 441 ? -0.234 22.145 -19.922 1.00 92.44 441 ILE A N 1
ATOM 3548 C CA . ILE A 1 441 ? -0.649 21.343 -18.756 1.00 92.44 441 ILE A CA 1
ATOM 3549 C C . ILE A 1 441 ? -2.169 21.320 -18.525 1.00 92.44 441 ILE A C 1
ATOM 3551 O O . ILE A 1 441 ? -2.716 20.319 -18.065 1.00 92.44 441 ILE A O 1
ATOM 3555 N N . GLN A 1 442 ? -2.874 22.387 -18.907 1.00 93.81 442 GLN A N 1
ATOM 3556 C CA . GLN A 1 442 ? -4.330 22.481 -18.850 1.00 93.81 442 GLN A CA 1
ATOM 3557 C C . GLN A 1 442 ? -5.048 21.299 -19.518 1.00 93.81 442 GLN A C 1
ATOM 3559 O O . GLN A 1 442 ? -6.065 20.853 -18.998 1.00 93.81 442 GLN A O 1
ATOM 3564 N N . ASN A 1 443 ? -4.518 20.743 -20.613 1.00 93.25 443 ASN A N 1
ATOM 3565 C CA . ASN A 1 443 ? -5.140 19.606 -21.298 1.00 93.25 443 ASN A CA 1
ATOM 3566 C C . ASN A 1 443 ? -5.064 18.329 -20.452 1.00 93.25 443 ASN A C 1
ATOM 3568 O O . ASN A 1 443 ? -6.043 17.596 -20.343 1.00 93.25 443 ASN A O 1
ATOM 3572 N N . TYR A 1 444 ? -3.924 18.088 -19.803 1.00 90.75 444 TYR A N 1
ATOM 3573 C CA . TYR A 1 444 ? -3.749 16.954 -18.896 1.00 90.75 444 TYR A CA 1
ATOM 3574 C C . TYR A 1 444 ? -4.631 17.103 -17.655 1.00 90.75 444 TYR A C 1
ATOM 3576 O O . TYR A 1 444 ? -5.311 16.156 -17.273 1.00 90.75 444 TYR A O 1
ATOM 3584 N N . ILE A 1 445 ? -4.702 18.314 -17.087 1.00 91.69 445 ILE A N 1
ATOM 3585 C CA . ILE A 1 445 ? -5.594 18.620 -15.961 1.00 91.69 445 ILE A CA 1
ATOM 3586 C C . ILE A 1 445 ? -7.055 18.358 -16.343 1.00 91.69 445 ILE A C 1
ATOM 3588 O O . ILE A 1 445 ? -7.779 17.742 -15.567 1.00 91.69 445 ILE A O 1
ATOM 3592 N N . LEU A 1 446 ? -7.491 18.784 -17.534 1.00 94.69 446 LEU A N 1
ATOM 3593 C CA . LEU A 1 446 ? -8.855 18.547 -18.013 1.00 94.69 446 LEU A CA 1
ATOM 3594 C C . LEU A 1 446 ? -9.145 17.057 -18.228 1.00 94.69 446 LEU A C 1
ATOM 3596 O O . LEU A 1 446 ? -10.223 16.605 -17.854 1.00 94.69 446 LEU A O 1
ATOM 3600 N N . ASN A 1 447 ? -8.194 16.285 -18.762 1.00 93.12 447 ASN A N 1
ATOM 3601 C CA . ASN A 1 447 ? -8.331 14.833 -18.909 1.00 93.12 447 ASN A CA 1
ATOM 3602 C C . ASN A 1 447 ? -8.530 14.146 -17.554 1.00 93.12 447 ASN A C 1
ATOM 3604 O O . ASN A 1 447 ? -9.485 13.387 -17.376 1.00 93.12 447 ASN A O 1
ATOM 3608 N N . THR A 1 448 ? -7.657 14.445 -16.590 1.00 93.06 448 THR A N 1
ATOM 3609 C CA . THR A 1 448 ? -7.735 13.880 -15.241 1.00 93.06 448 THR A CA 1
ATOM 3610 C C . THR A 1 448 ? -9.016 14.318 -14.539 1.00 93.06 448 THR A C 1
ATOM 3612 O O . THR A 1 448 ? -9.705 13.476 -13.968 1.00 93.06 448 THR A O 1
ATOM 3615 N N . LEU A 1 449 ? -9.395 15.599 -14.648 1.00 95.31 449 LEU A N 1
ATOM 3616 C CA . LEU A 1 449 ? -10.635 16.136 -14.084 1.00 95.31 449 LEU A CA 1
ATOM 3617 C C . LEU A 1 449 ? -11.869 15.461 -14.682 1.00 95.31 449 LEU A C 1
ATOM 3619 O O . LEU A 1 449 ? -12.810 15.154 -13.954 1.00 95.31 449 LEU A O 1
ATOM 3623 N N . LEU A 1 450 ? -11.886 15.226 -15.993 1.00 96.31 450 LEU A N 1
ATOM 3624 C CA . LEU A 1 450 ? -13.001 14.579 -16.674 1.00 96.31 450 LEU A CA 1
ATOM 3625 C C . LEU A 1 450 ? -13.169 13.139 -16.186 1.00 96.31 450 LEU A C 1
ATOM 3627 O O . LEU A 1 450 ? -14.264 12.760 -15.767 1.00 96.31 450 LEU A O 1
ATOM 3631 N N . VAL A 1 451 ? -12.088 12.355 -16.170 1.00 96.00 451 VAL A N 1
ATOM 3632 C CA . VAL A 1 451 ? -12.118 10.962 -15.700 1.00 96.00 451 VAL A CA 1
ATOM 3633 C C . VAL A 1 451 ? -12.532 10.893 -14.231 1.00 96.00 451 VAL A C 1
ATOM 3635 O O . VAL A 1 451 ? -13.463 10.157 -13.897 1.00 96.00 451 VAL A O 1
ATOM 3638 N N . SER A 1 452 ? -11.902 11.679 -13.354 1.00 96.31 452 SER A N 1
ATOM 3639 C CA . SER A 1 452 ? -12.189 11.649 -11.918 1.00 96.31 452 SER A CA 1
ATOM 3640 C C . SER A 1 452 ? -13.608 12.114 -11.589 1.00 96.31 452 SER A C 1
ATOM 3642 O O . SER A 1 452 ? -14.265 11.518 -10.733 1.00 96.31 452 SER A O 1
ATOM 3644 N N . SER A 1 453 ? -14.123 13.118 -12.305 1.00 97.25 453 SER A N 1
ATOM 3645 C CA . SER A 1 453 ? -15.498 13.602 -12.136 1.00 97.25 453 SER A CA 1
ATOM 3646 C C . SER A 1 453 ? -16.524 12.568 -12.593 1.00 97.25 453 SER A C 1
ATOM 3648 O O . SER A 1 453 ? -17.499 12.325 -11.884 1.00 97.25 453 SER A O 1
ATOM 3650 N N . ILE A 1 454 ? -16.299 11.910 -13.738 1.00 97.62 454 ILE A N 1
ATOM 3651 C CA . ILE A 1 454 ? -17.181 10.833 -14.215 1.00 97.62 454 ILE A CA 1
ATOM 3652 C C . ILE A 1 454 ? -17.208 9.695 -13.193 1.00 97.62 454 ILE A C 1
ATOM 3654 O O . ILE A 1 454 ? -18.285 9.258 -12.788 1.00 97.62 454 ILE A O 1
ATOM 3658 N N . VAL A 1 455 ? -16.045 9.250 -12.713 1.00 96.81 455 VAL A N 1
ATOM 3659 C CA . VAL A 1 455 ? -15.958 8.200 -11.688 1.00 96.81 455 VAL A CA 1
ATOM 3660 C C . VAL A 1 455 ? -16.743 8.604 -10.434 1.00 96.81 455 VAL A C 1
ATOM 3662 O O . VAL A 1 455 ? -17.590 7.841 -9.967 1.00 96.81 455 VAL A O 1
ATOM 3665 N N . ALA A 1 456 ? -16.532 9.821 -9.926 1.00 97.06 456 ALA A N 1
ATOM 3666 C CA . ALA A 1 456 ? -17.222 10.328 -8.744 1.00 97.06 456 ALA A CA 1
ATOM 3667 C C . ALA A 1 456 ? -18.749 10.354 -8.909 1.00 97.06 456 ALA A C 1
ATOM 3669 O O . ALA A 1 456 ? -19.465 9.961 -7.992 1.00 97.06 456 ALA A O 1
ATOM 3670 N N . LEU A 1 457 ? -19.255 10.770 -10.074 1.00 97.12 457 LEU A N 1
ATOM 3671 C CA . LEU A 1 457 ? -20.692 10.849 -10.355 1.00 97.12 457 LEU A CA 1
ATOM 3672 C C . LEU A 1 457 ? -21.346 9.471 -10.526 1.00 97.12 457 LEU A C 1
ATOM 3674 O O . LEU A 1 457 ? -22.468 9.261 -10.064 1.00 97.12 457 LEU A O 1
ATOM 3678 N N . PHE A 1 458 ? -20.658 8.517 -11.156 1.00 96.94 458 PHE A N 1
ATOM 3679 C CA . PHE A 1 458 ? -21.209 7.184 -11.419 1.00 96.94 458 PHE A CA 1
ATOM 3680 C C . PHE A 1 458 ? -21.158 6.252 -10.203 1.00 96.94 458 PHE A C 1
ATOM 3682 O O . PHE A 1 458 ? -22.019 5.378 -10.066 1.00 96.94 458 PHE A O 1
ATOM 3689 N N . ILE A 1 459 ? -20.205 6.440 -9.284 1.00 95.88 459 ILE A N 1
ATOM 3690 C CA . ILE A 1 459 ? -20.090 5.602 -8.084 1.00 95.88 459 ILE A CA 1
ATOM 3691 C C . ILE A 1 459 ? -21.376 5.495 -7.257 1.00 95.88 459 ILE A C 1
ATOM 3693 O O . ILE A 1 459 ? -21.781 4.362 -6.982 1.00 95.88 459 ILE A O 1
ATOM 3697 N N . PRO A 1 460 ? -22.061 6.582 -6.855 1.00 94.94 460 PRO A N 1
ATOM 3698 C CA . PRO A 1 460 ? -23.288 6.454 -6.078 1.00 94.94 460 PRO A CA 1
ATOM 3699 C C . PRO A 1 460 ? -24.424 5.802 -6.863 1.00 94.94 460 PRO A C 1
ATOM 3701 O O . PRO A 1 460 ? -25.174 5.022 -6.280 1.00 94.94 460 PRO A O 1
ATOM 3704 N N . LEU A 1 461 ? -24.511 6.032 -8.177 1.00 94.12 461 LEU A N 1
ATOM 3705 C CA . LEU A 1 461 ? -25.523 5.401 -9.034 1.00 94.12 461 LEU A CA 1
ATOM 3706 C C . LEU A 1 461 ? -25.392 3.870 -9.037 1.00 94.12 461 LEU A C 1
ATOM 3708 O O . LEU A 1 461 ? -26.395 3.159 -9.038 1.00 94.12 461 LEU A O 1
ATOM 3712 N N . ILE A 1 462 ? -24.157 3.368 -8.990 1.00 94.69 462 ILE A N 1
ATOM 3713 C CA . ILE A 1 462 ? -23.848 1.934 -8.979 1.00 94.69 462 ILE A CA 1
ATOM 3714 C C . ILE A 1 462 ? -23.947 1.362 -7.556 1.00 94.69 462 ILE A C 1
ATOM 3716 O O . ILE A 1 462 ? -24.603 0.345 -7.319 1.00 94.69 462 ILE A O 1
ATOM 3720 N N . CYS A 1 463 ? -23.311 2.021 -6.588 1.00 95.50 463 CYS A N 1
ATOM 3721 C CA . CYS A 1 463 ? -23.076 1.461 -5.259 1.00 95.50 463 CYS A CA 1
ATOM 3722 C C . CYS A 1 463 ? -24.269 1.617 -4.316 1.00 95.50 463 CYS A C 1
ATOM 3724 O O . CYS A 1 463 ? -24.515 0.722 -3.507 1.00 95.50 463 CYS A O 1
ATOM 3726 N N . PHE A 1 464 ? -25.022 2.717 -4.400 1.00 95.38 464 PHE A N 1
ATOM 3727 C CA . PHE A 1 464 ? -26.102 3.011 -3.455 1.00 95.38 464 PHE A CA 1
ATOM 3728 C C . PHE A 1 464 ? -27.237 1.969 -3.488 1.00 95.38 464 PHE A C 1
ATOM 3730 O O . PHE A 1 464 ? -27.619 1.482 -2.418 1.00 95.38 464 PHE A O 1
ATOM 3737 N N . PRO A 1 465 ? -27.725 1.514 -4.665 1.00 93.81 465 PRO A N 1
ATOM 3738 C CA . PRO A 1 465 ? -28.720 0.442 -4.726 1.00 93.81 465 PRO A CA 1
ATOM 3739 C C . PRO A 1 465 ? -28.219 -0.873 -4.110 1.00 93.81 465 PRO A C 1
ATOM 3741 O O . PRO A 1 465 ? -28.957 -1.554 -3.393 1.00 93.81 465 PRO A O 1
ATOM 3744 N N . THR A 1 466 ? -26.948 -1.217 -4.342 1.00 93.62 466 THR A N 1
ATOM 3745 C CA . THR A 1 466 ? -26.318 -2.414 -3.764 1.00 93.62 466 THR A CA 1
ATOM 3746 C C . THR A 1 466 ? -26.152 -2.288 -2.247 1.00 93.62 466 THR A C 1
ATOM 3748 O O . THR A 1 466 ? -26.469 -3.226 -1.512 1.00 93.62 466 THR A O 1
ATOM 3751 N N . ALA A 1 467 ? -25.724 -1.124 -1.758 1.00 94.69 467 ALA A N 1
ATOM 3752 C CA . ALA A 1 467 ? -25.578 -0.836 -0.336 1.00 94.69 467 ALA A CA 1
ATOM 3753 C C . ALA A 1 467 ? -26.917 -0.928 0.410 1.00 94.69 467 ALA A C 1
ATOM 3755 O O . ALA A 1 467 ? -26.991 -1.575 1.456 1.00 94.69 467 ALA A O 1
ATOM 3756 N N . TYR A 1 468 ? -27.989 -0.365 -0.159 1.00 93.12 468 TYR A N 1
ATOM 3757 C CA . TYR A 1 468 ? -29.344 -0.497 0.379 1.00 93.12 468 TYR A CA 1
ATOM 3758 C C . TYR A 1 468 ? -29.776 -1.963 0.455 1.00 93.12 468 TYR A C 1
ATOM 3760 O O . TYR A 1 468 ? -30.214 -2.434 1.509 1.00 93.12 468 TYR A O 1
ATOM 3768 N N . LEU A 1 469 ? -29.588 -2.719 -0.633 1.00 91.94 469 LEU A N 1
ATOM 3769 C CA . LEU A 1 469 ? -29.923 -4.140 -0.665 1.00 91.94 469 LEU A CA 1
ATOM 3770 C C . LEU A 1 469 ? -29.170 -4.915 0.429 1.00 91.94 469 LEU A C 1
ATOM 3772 O O . LEU A 1 469 ? -29.763 -5.746 1.119 1.00 91.94 469 LEU A O 1
ATOM 3776 N N . PHE A 1 470 ? -27.882 -4.635 0.619 1.00 92.56 470 PHE A N 1
ATOM 3777 C CA . PHE A 1 470 ? -27.061 -5.299 1.630 1.00 92.56 470 PHE A CA 1
ATOM 3778 C C . PHE A 1 470 ? -27.373 -4.870 3.062 1.00 92.56 470 PHE A C 1
ATOM 3780 O O . PHE A 1 470 ? -27.205 -5.675 3.980 1.00 92.56 470 PHE A O 1
ATOM 3787 N N . SER A 1 471 ? -27.832 -3.638 3.269 1.00 92.00 471 SER A N 1
ATOM 3788 C CA . SER A 1 471 ? -28.291 -3.182 4.579 1.00 92.00 471 SER A CA 1
ATOM 3789 C C . SER A 1 471 ? -29.592 -3.880 4.984 1.00 92.00 471 SER A C 1
ATOM 3791 O O . SER A 1 471 ? -29.692 -4.436 6.079 1.00 92.00 471 SER A O 1
ATOM 3793 N N . ARG A 1 472 ? -30.570 -3.941 4.069 1.00 88.88 472 ARG A N 1
ATOM 3794 C CA . ARG A 1 472 ? -31.917 -4.455 4.364 1.00 88.88 472 ARG A CA 1
ATOM 3795 C C . ARG A 1 472 ? -32.043 -5.975 4.304 1.00 88.88 472 ARG A C 1
ATOM 3797 O O . ARG A 1 472 ? -32.850 -6.547 5.031 1.00 88.88 472 ARG A O 1
ATOM 3804 N N . TYR A 1 473 ? -31.248 -6.659 3.477 1.00 86.00 473 TYR A N 1
ATOM 3805 C CA . TYR A 1 473 ? -31.364 -8.108 3.280 1.00 86.00 473 TYR A CA 1
ATOM 3806 C C . TYR A 1 473 ? -30.107 -8.860 3.722 1.00 86.00 473 TYR A C 1
ATOM 3808 O O . TYR A 1 473 ? -29.165 -9.090 2.958 1.00 86.00 473 TYR A O 1
ATOM 3816 N N . LYS A 1 474 ? -30.131 -9.335 4.969 1.00 83.56 474 LYS A N 1
ATOM 3817 C CA . LYS A 1 474 ? -29.073 -10.166 5.554 1.00 83.56 474 LYS A CA 1
ATOM 3818 C C . LYS A 1 474 ? -29.221 -11.621 5.089 1.00 83.56 474 LYS A C 1
ATOM 3820 O O . LYS A 1 474 ? -29.865 -12.434 5.739 1.00 83.56 474 LYS A O 1
ATOM 3825 N N . THR A 1 475 ? -28.646 -11.944 3.931 1.00 85.62 475 THR A N 1
ATOM 3826 C CA . THR A 1 475 ? -28.634 -13.308 3.371 1.00 85.62 475 THR A CA 1
ATOM 3827 C C . THR A 1 475 ? -27.215 -13.865 3.290 1.00 85.62 475 THR A C 1
ATOM 3829 O O . THR A 1 475 ? -26.258 -13.108 3.155 1.00 85.62 475 THR A O 1
ATOM 3832 N N . ARG A 1 476 ? -27.065 -15.196 3.261 1.00 84.06 476 ARG A N 1
ATOM 3833 C CA . ARG A 1 476 ? -25.751 -15.835 3.030 1.00 84.06 476 ARG A CA 1
ATOM 3834 C C . ARG A 1 476 ? -25.109 -15.405 1.703 1.00 84.06 476 ARG A C 1
ATOM 3836 O O . ARG A 1 476 ? -23.890 -15.320 1.611 1.00 84.06 476 ARG A O 1
ATOM 3843 N N . GLY A 1 477 ? -25.919 -15.130 0.676 1.00 84.25 477 GLY A N 1
ATOM 3844 C CA . GLY A 1 477 ? -25.443 -14.613 -0.613 1.00 84.25 477 GLY A CA 1
ATOM 3845 C C . GLY A 1 477 ? -24.818 -13.220 -0.494 1.00 84.25 477 GLY A C 1
ATOM 3846 O O . GLY A 1 477 ? -23.763 -12.974 -1.070 1.00 84.25 477 GLY A O 1
ATOM 3847 N N . ARG A 1 478 ? -25.413 -12.347 0.329 1.00 85.94 478 ARG A N 1
ATOM 3848 C CA . ARG A 1 478 ? -24.874 -11.020 0.665 1.00 85.94 478 ARG A CA 1
ATOM 3849 C C . ARG A 1 478 ? -23.511 -11.112 1.348 1.00 85.94 478 ARG A C 1
ATOM 3851 O O . ARG A 1 478 ? -22.584 -10.431 0.925 1.00 85.94 478 ARG A O 1
ATOM 3858 N N . ASP A 1 479 ? -23.373 -11.967 2.367 1.00 83.69 479 ASP A N 1
ATOM 3859 C CA . ASP A 1 479 ? -22.088 -12.192 3.051 1.00 83.69 479 ASP A CA 1
ATOM 3860 C C . ASP A 1 479 ? -21.001 -12.637 2.062 1.00 83.69 479 ASP A C 1
ATOM 3862 O O . ASP A 1 479 ? -19.906 -12.079 2.047 1.00 83.69 479 ASP A O 1
ATOM 3866 N N . ARG A 1 480 ? -21.323 -13.605 1.192 1.00 85.31 480 ARG A N 1
ATOM 3867 C CA . ARG A 1 480 ? -20.399 -14.096 0.158 1.00 85.31 480 ARG A CA 1
ATOM 3868 C C . ARG A 1 480 ? -19.992 -12.995 -0.816 1.00 85.31 480 ARG A C 1
ATOM 3870 O O . ARG A 1 480 ? -18.808 -12.868 -1.101 1.00 85.31 480 ARG A O 1
ATOM 3877 N N . MET A 1 481 ? -20.940 -12.190 -1.294 1.00 85.75 481 MET A N 1
ATOM 3878 C CA . MET A 1 481 ? -20.643 -11.109 -2.235 1.00 85.75 481 MET A CA 1
ATOM 3879 C C . MET A 1 481 ? -19.735 -10.048 -1.608 1.00 85.75 481 MET A C 1
ATOM 3881 O O . MET A 1 481 ? -18.754 -9.653 -2.220 1.00 85.75 481 MET A O 1
ATOM 3885 N N . MET A 1 482 ? -19.987 -9.647 -0.361 1.00 85.88 482 MET A N 1
ATOM 3886 C CA . MET A 1 482 ? -19.115 -8.705 0.353 1.00 85.88 482 MET A CA 1
ATOM 3887 C C . MET A 1 482 ? -17.680 -9.240 0.520 1.00 85.88 482 MET A C 1
ATOM 3889 O O . MET A 1 482 ? -16.713 -8.491 0.374 1.00 85.88 482 MET A O 1
ATOM 3893 N N . VAL A 1 483 ? -17.525 -10.548 0.766 1.00 83.25 483 VAL A N 1
ATOM 3894 C CA . VAL A 1 483 ? -16.203 -11.196 0.772 1.00 83.25 483 VAL A CA 1
ATOM 3895 C C . VAL A 1 483 ? -15.563 -11.140 -0.617 1.00 83.25 483 VAL A C 1
ATOM 3897 O O . VAL A 1 483 ? -14.412 -10.730 -0.719 1.00 83.25 483 VAL A O 1
ATOM 3900 N N . LEU A 1 484 ? -16.293 -11.481 -1.684 1.00 83.44 484 LEU A N 1
ATOM 3901 C CA . LEU A 1 484 ? -15.784 -11.398 -3.061 1.00 83.44 484 LEU A CA 1
ATOM 3902 C C . LEU A 1 484 ? -15.370 -9.968 -3.447 1.00 83.44 484 LEU A C 1
ATOM 3904 O O . LEU A 1 484 ? -14.334 -9.790 -4.075 1.00 83.44 484 LEU A O 1
ATOM 3908 N N . MET A 1 485 ? -16.121 -8.951 -3.015 1.00 85.19 485 MET A N 1
ATOM 3909 C CA . MET A 1 485 ? -15.778 -7.531 -3.188 1.00 85.19 485 MET A CA 1
ATOM 3910 C C . MET A 1 485 ? -14.480 -7.155 -2.486 1.00 85.19 485 MET A C 1
ATOM 3912 O O . MET A 1 485 ? -13.637 -6.457 -3.048 1.00 85.19 485 MET A O 1
ATOM 3916 N N . SER A 1 486 ? -14.297 -7.649 -1.263 1.00 81.50 486 SER A N 1
ATOM 3917 C CA . SER A 1 486 ? -13.066 -7.429 -0.507 1.00 81.50 486 SER A CA 1
ATOM 3918 C C . SER A 1 486 ? -11.871 -8.102 -1.181 1.00 81.50 486 SER A C 1
ATOM 3920 O O . SER A 1 486 ? -10.829 -7.475 -1.321 1.00 81.50 486 SER A O 1
ATOM 3922 N N . LEU A 1 487 ? -12.034 -9.342 -1.659 1.00 79.12 487 LEU A N 1
ATOM 3923 C CA . LEU A 1 487 ? -10.995 -10.050 -2.412 1.00 79.12 487 LEU A CA 1
ATOM 3924 C C . LEU A 1 487 ? -10.637 -9.308 -3.701 1.00 79.12 487 LEU A C 1
ATOM 3926 O O . LEU A 1 487 ? -9.461 -9.118 -3.981 1.00 79.12 487 LEU A O 1
ATOM 3930 N N . ASN A 1 488 ? -11.640 -8.831 -4.439 1.00 78.50 488 ASN A N 1
ATOM 3931 C CA . ASN A 1 488 ? -11.436 -8.050 -5.652 1.00 78.50 488 ASN A CA 1
ATOM 3932 C C . ASN A 1 488 ? -10.628 -6.770 -5.386 1.00 78.50 488 ASN A C 1
ATOM 3934 O O . ASN A 1 488 ? -9.627 -6.546 -6.048 1.00 78.50 488 ASN A O 1
ATOM 3938 N N . GLY A 1 489 ? -10.968 -5.999 -4.346 1.00 73.25 489 GLY A N 1
ATOM 3939 C CA . GLY A 1 489 ? -10.196 -4.804 -3.973 1.00 73.25 489 GLY A CA 1
ATOM 3940 C C . GLY A 1 489 ? -8.749 -5.102 -3.542 1.00 73.25 489 GLY A C 1
ATOM 3941 O O . GLY A 1 489 ? -7.885 -4.223 -3.577 1.00 73.25 489 GLY A O 1
ATOM 3942 N N . MET A 1 490 ? -8.460 -6.345 -3.149 1.00 72.88 490 MET A N 1
ATOM 3943 C CA . MET A 1 490 ? -7.114 -6.802 -2.795 1.00 72.88 490 MET A CA 1
ATOM 3944 C C . MET A 1 490 ? -6.297 -7.283 -4.003 1.00 72.88 490 MET A C 1
ATOM 3946 O O . MET A 1 490 ? -5.071 -7.344 -3.893 1.00 72.88 490 MET A O 1
ATOM 3950 N N . ILE A 1 491 ? -6.932 -7.559 -5.144 1.00 70.25 491 ILE A N 1
ATOM 3951 C CA . ILE A 1 491 ? -6.298 -7.970 -6.402 1.00 70.25 491 ILE A CA 1
ATOM 3952 C C . ILE A 1 491 ? -6.203 -6.726 -7.300 1.00 70.25 491 ILE A C 1
ATOM 3954 O O . ILE A 1 491 ? -7.201 -6.276 -7.842 1.00 70.25 491 ILE A O 1
ATOM 3958 N N . GLY A 1 492 ? -5.021 -6.121 -7.426 1.00 70.50 492 GLY A N 1
ATOM 3959 C CA . GLY A 1 492 ? -4.844 -4.892 -8.216 1.00 70.50 492 GLY A CA 1
ATOM 3960 C C . GLY A 1 492 ? -3.368 -4.536 -8.444 1.00 70.50 492 GLY A C 1
ATOM 3961 O O . GLY A 1 492 ? -2.478 -5.199 -7.926 1.00 70.50 492 GLY A O 1
ATOM 3962 N N . GLY A 1 493 ? -3.055 -3.410 -9.079 1.00 72.12 493 GLY A N 1
ATOM 3963 C CA . GLY A 1 493 ? -1.664 -3.016 -9.382 1.00 72.12 493 GLY A CA 1
ATOM 3964 C C . GLY A 1 493 ? -1.163 -3.618 -10.700 1.00 72.12 493 GLY A C 1
ATOM 3965 O O . GLY A 1 493 ? -1.958 -4.156 -11.468 1.00 72.12 493 GLY A O 1
ATOM 3966 N N . VAL A 1 494 ? 0.140 -3.534 -10.989 1.00 69.56 494 VAL A N 1
ATOM 3967 C CA . VAL A 1 494 ? 0.676 -3.819 -12.343 1.00 69.56 494 VAL A CA 1
ATOM 3968 C C . VAL A 1 494 ? 0.341 -5.220 -12.865 1.00 69.56 494 VAL A C 1
ATOM 3970 O O . VAL A 1 494 ? -0.032 -5.363 -14.025 1.00 69.56 494 VAL A O 1
ATOM 3973 N N . HIS A 1 495 ? 0.335 -6.236 -11.998 1.00 69.25 495 HIS A N 1
ATOM 3974 C CA . HIS A 1 495 ? -0.040 -7.608 -12.370 1.00 69.25 495 HIS A CA 1
ATOM 3975 C C . HIS A 1 495 ? -1.518 -7.771 -12.779 1.00 69.25 495 HIS A C 1
ATOM 3977 O O . HIS A 1 495 ? -1.887 -8.791 -13.342 1.00 69.25 495 HIS A O 1
ATOM 3983 N N . THR A 1 496 ? -2.379 -6.789 -12.505 1.00 76.19 496 THR A N 1
ATOM 3984 C CA . THR A 1 496 ? -3.761 -6.752 -13.025 1.00 76.19 496 THR A CA 1
ATOM 3985 C C . THR A 1 496 ? -3.915 -5.821 -14.222 1.00 76.19 496 THR A C 1
ATOM 3987 O O . THR A 1 496 ? -4.731 -6.091 -15.100 1.00 76.19 496 THR A O 1
ATOM 3990 N N . LEU A 1 497 ? -3.109 -4.755 -14.285 1.00 80.00 497 LEU A N 1
ATOM 3991 C CA . LEU A 1 497 ? -3.158 -3.775 -15.369 1.00 80.00 497 LEU A CA 1
ATOM 3992 C C . LEU A 1 497 ? -2.732 -4.378 -16.707 1.00 80.00 497 LEU A C 1
ATOM 3994 O O . LEU A 1 497 ? -3.328 -4.046 -17.723 1.00 80.00 497 LEU A O 1
ATOM 3998 N N . ILE A 1 498 ? -1.762 -5.292 -16.714 1.00 81.31 498 ILE A N 1
ATOM 3999 C CA . ILE A 1 498 ? -1.302 -5.927 -17.954 1.00 81.31 498 ILE A CA 1
ATOM 4000 C C . ILE A 1 498 ? -2.367 -6.858 -18.562 1.00 81.31 498 ILE A C 1
ATOM 4002 O O . ILE A 1 498 ? -2.700 -6.687 -19.736 1.00 81.31 498 ILE A O 1
ATOM 4006 N N . PRO A 1 499 ? -2.998 -7.775 -17.801 1.00 82.62 499 PRO A N 1
ATOM 4007 C CA . PRO A 1 499 ? -4.167 -8.504 -18.292 1.00 82.62 499 PRO A CA 1
ATOM 4008 C C . PRO A 1 499 ? -5.298 -7.604 -18.794 1.00 82.62 499 PRO A C 1
ATOM 4010 O O . PRO A 1 499 ? -5.911 -7.890 -19.822 1.00 82.62 499 PRO A O 1
ATOM 4013 N N . LEU A 1 500 ? -5.568 -6.506 -18.081 1.00 87.06 500 LEU A N 1
ATOM 4014 C CA . LEU A 1 500 ? -6.550 -5.509 -18.500 1.00 87.06 500 LEU A CA 1
ATOM 4015 C C . LEU A 1 500 ? -6.151 -4.843 -19.820 1.00 87.06 500 LEU A C 1
ATOM 4017 O O . LEU A 1 500 ? -7.007 -4.671 -20.681 1.00 87.06 500 LEU A O 1
ATOM 4021 N N . PHE A 1 501 ? -4.872 -4.517 -20.009 1.00 87.56 501 PHE A N 1
ATOM 4022 C CA . PHE A 1 501 ? -4.361 -3.973 -21.263 1.00 87.56 501 PHE A CA 1
ATOM 4023 C C . PHE A 1 501 ? -4.607 -4.937 -22.424 1.00 87.56 501 PHE A C 1
ATOM 4025 O O . PHE A 1 501 ? -5.187 -4.520 -23.421 1.00 87.56 501 PHE A O 1
ATOM 4032 N N . PHE A 1 502 ? -4.252 -6.221 -22.296 1.00 83.75 50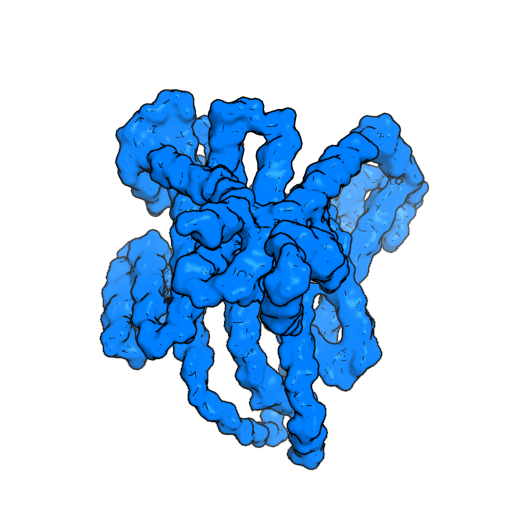2 PHE A N 1
ATOM 4033 C CA . PHE A 1 502 ? -4.504 -7.197 -23.363 1.00 83.75 502 PHE A CA 1
ATOM 4034 C C . PHE A 1 502 ? -5.996 -7.322 -23.687 1.00 83.75 502 PHE A C 1
ATOM 4036 O O . PHE A 1 502 ? -6.376 -7.359 -24.859 1.00 83.75 502 PHE A O 1
ATOM 4043 N N . LEU A 1 503 ? -6.850 -7.313 -22.660 1.00 86.06 503 LEU A N 1
ATOM 4044 C CA . LEU A 1 503 ? -8.298 -7.338 -22.836 1.00 86.06 503 LEU A CA 1
ATOM 4045 C C . LEU A 1 503 ? -8.788 -6.095 -23.597 1.00 86.06 503 LEU A C 1
ATOM 4047 O O . LEU A 1 503 ? -9.481 -6.216 -24.604 1.00 86.06 503 LEU A O 1
ATOM 4051 N N . PHE A 1 504 ? -8.403 -4.896 -23.160 1.00 89.81 504 PHE A N 1
ATOM 4052 C CA . PHE A 1 504 ? -8.808 -3.649 -23.811 1.00 89.81 504 PHE A CA 1
ATOM 4053 C C . PHE A 1 504 ? -8.209 -3.486 -25.208 1.00 89.81 504 PHE A C 1
ATOM 4055 O O . PHE A 1 504 ? -8.860 -2.897 -26.068 1.00 89.81 504 PHE A O 1
ATOM 4062 N N . ASN A 1 505 ? -7.014 -4.022 -25.456 1.00 87.00 505 ASN A N 1
ATOM 4063 C CA . ASN A 1 505 ? -6.390 -4.044 -26.776 1.00 87.00 505 ASN A CA 1
ATOM 4064 C C . ASN A 1 505 ? -7.179 -4.925 -27.743 1.00 87.00 505 ASN A C 1
ATOM 4066 O O . ASN A 1 505 ? -7.468 -4.501 -28.857 1.00 87.00 505 ASN A O 1
ATOM 4070 N N . THR A 1 506 ? -7.625 -6.093 -27.273 1.00 84.19 506 THR A N 1
ATOM 4071 C CA . THR A 1 506 ? -8.495 -7.001 -28.037 1.00 84.19 506 THR A CA 1
ATOM 4072 C C . THR A 1 506 ? -9.814 -6.327 -28.434 1.00 84.19 506 THR A C 1
ATOM 4074 O O . THR A 1 506 ? -10.331 -6.565 -29.519 1.00 84.19 506 THR A O 1
ATOM 4077 N N . PHE A 1 507 ? -10.347 -5.443 -27.584 1.00 88.44 507 PHE A N 1
ATOM 4078 C CA . PHE A 1 507 ? -11.550 -4.655 -27.878 1.00 88.44 507 PHE A CA 1
ATOM 4079 C C . PHE A 1 507 ? -11.273 -3.290 -28.535 1.00 88.44 507 PHE A C 1
ATOM 4081 O O . PHE A 1 507 ? -12.203 -2.500 -28.692 1.00 88.44 507 PHE A O 1
ATOM 4088 N N . HIS A 1 508 ? -10.023 -2.982 -28.897 1.00 89.50 508 HIS A N 1
ATOM 4089 C CA . HIS A 1 508 ? -9.605 -1.702 -29.485 1.00 89.50 508 HIS A CA 1
ATOM 4090 C C . HIS A 1 508 ? -9.964 -0.454 -28.646 1.00 89.50 508 HIS A C 1
ATOM 4092 O O . HIS A 1 508 ? -10.266 0.611 -29.179 1.00 89.50 508 HIS A O 1
ATOM 4098 N N . MET A 1 509 ? -9.909 -0.561 -27.313 1.00 92.38 509 MET A N 1
ATOM 4099 C CA . MET A 1 509 ? -10.277 0.515 -26.375 1.00 92.38 509 MET A CA 1
ATOM 4100 C C . MET A 1 509 ? -9.083 1.299 -25.798 1.00 92.38 509 MET A C 1
ATOM 4102 O O . MET A 1 509 ? -9.297 2.281 -25.085 1.00 92.38 509 MET A O 1
ATOM 4106 N N . VAL A 1 510 ? -7.842 0.889 -26.090 1.00 85.50 510 VAL A N 1
ATOM 4107 C CA . VAL A 1 510 ? -6.596 1.327 -25.410 1.00 85.50 510 VAL A CA 1
ATOM 4108 C C . VAL A 1 510 ? -6.300 2.831 -25.527 1.00 85.50 510 VAL A C 1
ATOM 4110 O O . VAL A 1 510 ? -5.606 3.377 -24.681 1.00 85.50 510 VAL A O 1
ATOM 4113 N N . ASN A 1 511 ? -6.907 3.535 -26.485 1.00 88.44 511 ASN A N 1
ATOM 4114 C CA . ASN A 1 511 ? -6.732 4.980 -26.689 1.00 88.44 511 ASN A CA 1
ATOM 4115 C C . ASN A 1 511 ? -7.987 5.796 -26.329 1.00 88.44 511 ASN A C 1
ATOM 4117 O O . ASN A 1 511 ? -8.309 6.786 -26.983 1.00 88.44 511 ASN A O 1
ATOM 4121 N N . THR A 1 512 ? -8.739 5.366 -25.313 1.00 93.06 512 THR A N 1
ATOM 4122 C CA . THR A 1 512 ? -9.970 6.036 -24.862 1.00 93.06 512 THR A CA 1
ATOM 4123 C C . THR A 1 512 ? -9.996 6.194 -23.339 1.00 93.06 512 THR A C 1
ATOM 4125 O O . THR A 1 512 ? -9.274 5.507 -22.621 1.00 93.06 512 THR A O 1
ATOM 4128 N N . TYR A 1 513 ? -10.870 7.060 -22.812 1.00 92.62 513 TYR A N 1
ATOM 4129 C CA . TYR A 1 513 ? -11.056 7.201 -21.358 1.00 92.62 513 TYR A CA 1
ATOM 4130 C C . TYR A 1 513 ? -11.800 6.017 -20.714 1.00 92.62 513 TYR A C 1
ATOM 4132 O O . TYR A 1 513 ? -11.797 5.884 -19.491 1.00 92.62 513 TYR A O 1
ATOM 4140 N N . ILE A 1 514 ? -12.457 5.164 -21.512 1.00 92.94 514 ILE A N 1
ATOM 4141 C CA . ILE A 1 514 ? -13.360 4.112 -21.022 1.00 92.94 514 ILE A CA 1
ATOM 4142 C C . ILE A 1 514 ? -12.624 3.102 -20.122 1.00 92.94 514 ILE A C 1
ATOM 4144 O O . ILE A 1 514 ? -13.088 2.904 -18.995 1.00 92.94 514 ILE A O 1
ATOM 4148 N N . PRO A 1 515 ? -11.480 2.509 -20.530 1.00 91.62 515 PRO A N 1
ATOM 4149 C CA . PRO A 1 515 ? -10.676 1.649 -19.662 1.00 91.62 515 PRO A CA 1
ATOM 4150 C C . PRO A 1 515 ? -10.369 2.262 -18.295 1.00 91.62 515 PRO A C 1
ATOM 4152 O O . PRO A 1 515 ? -10.594 1.623 -17.270 1.00 91.62 515 PRO A O 1
ATOM 4155 N N . LEU A 1 516 ? -9.915 3.520 -18.272 1.00 90.25 516 LEU A N 1
ATOM 4156 C CA . LEU A 1 516 ? -9.540 4.216 -17.040 1.00 90.25 516 LEU A CA 1
ATOM 4157 C C . LEU A 1 516 ? -10.749 4.396 -16.118 1.00 90.25 516 LEU A C 1
ATOM 4159 O O . LEU A 1 516 ? -10.688 4.040 -14.942 1.00 90.25 516 LEU A O 1
ATOM 4163 N N . ILE A 1 517 ? -11.874 4.876 -16.659 1.00 93.62 517 ILE A N 1
ATOM 4164 C CA . ILE A 1 517 ? -13.120 5.055 -15.900 1.00 93.62 517 ILE A CA 1
ATOM 4165 C C . ILE A 1 517 ? -13.575 3.718 -15.300 1.00 93.62 517 ILE A C 1
ATOM 4167 O O . ILE A 1 517 ? -13.875 3.646 -14.109 1.00 93.62 517 ILE A O 1
ATOM 4171 N N . LEU A 1 518 ? -13.587 2.643 -16.092 1.00 91.81 518 LEU A N 1
ATOM 4172 C CA . LEU A 1 518 ? -13.998 1.310 -15.643 1.00 91.81 518 LEU A CA 1
ATOM 4173 C C . LEU A 1 518 ? -13.096 0.764 -14.526 1.00 91.81 518 LEU A C 1
ATOM 4175 O O . LEU A 1 518 ? -13.596 0.226 -13.532 1.00 91.81 518 LEU A O 1
ATOM 4179 N N . VAL A 1 519 ? -11.779 0.935 -14.652 1.00 89.94 519 VAL A N 1
ATOM 4180 C CA . VAL A 1 519 ? -10.798 0.522 -13.638 1.00 89.94 519 VAL A CA 1
ATOM 4181 C C . VAL A 1 519 ? -10.992 1.293 -12.333 1.00 89.94 519 VAL A C 1
ATOM 4183 O O . VAL A 1 519 ? -11.084 0.678 -11.267 1.00 89.94 519 VAL A O 1
ATOM 4186 N N . TYR A 1 520 ? -11.133 2.619 -12.388 1.00 91.00 520 TYR A N 1
ATOM 4187 C CA . TYR A 1 520 ? -11.331 3.435 -11.187 1.00 91.00 520 TYR A CA 1
ATOM 4188 C C . TYR A 1 520 ? -12.690 3.216 -10.516 1.00 91.00 520 TYR A C 1
ATOM 4190 O O . TYR A 1 520 ? -12.764 3.191 -9.281 1.00 91.00 520 TYR A O 1
ATOM 4198 N N . LEU A 1 521 ? -13.756 2.992 -11.295 1.00 92.25 521 LEU A N 1
ATOM 4199 C CA . LEU A 1 521 ? -15.057 2.590 -10.757 1.00 92.25 521 LEU A CA 1
ATOM 4200 C C . LEU A 1 521 ? -14.934 1.271 -9.983 1.00 92.25 521 LEU A C 1
ATOM 4202 O O . LEU A 1 521 ? -15.396 1.178 -8.847 1.00 92.25 521 LEU A O 1
ATOM 4206 N N . THR A 1 522 ? -14.253 0.277 -10.556 1.00 89.69 522 THR A N 1
ATOM 4207 C CA . THR A 1 522 ? -14.123 -1.063 -9.959 1.00 89.69 522 THR A CA 1
ATOM 4208 C C . THR A 1 522 ? -13.375 -1.020 -8.638 1.00 89.69 522 THR A C 1
ATOM 4210 O O . THR A 1 522 ? -13.859 -1.549 -7.637 1.00 89.69 522 THR A O 1
ATOM 4213 N N . HIS A 1 523 ? -12.240 -0.321 -8.598 1.00 85.94 523 HIS A N 1
ATOM 4214 C CA . HIS A 1 523 ? -11.460 -0.177 -7.371 1.00 85.94 523 HIS A CA 1
ATOM 4215 C C . HIS A 1 523 ? -12.203 0.611 -6.278 1.00 85.94 523 HIS A C 1
ATOM 4217 O O . HIS A 1 523 ? -11.978 0.373 -5.091 1.00 85.94 523 HIS A O 1
ATOM 4223 N N . SER A 1 524 ? -13.118 1.510 -6.653 1.00 90.25 524 SER A N 1
ATOM 4224 C CA . SER A 1 524 ? -13.876 2.328 -5.697 1.00 90.25 524 SER A CA 1
ATOM 4225 C C . SER A 1 524 ? -15.133 1.631 -5.155 1.00 90.25 524 SER A C 1
ATOM 4227 O O . SER A 1 524 ? -15.551 1.931 -4.034 1.00 90.25 524 SER A O 1
ATOM 4229 N N . ILE A 1 525 ? -15.704 0.656 -5.882 1.00 91.44 525 ILE A N 1
ATOM 4230 C CA . ILE A 1 525 ? -16.941 -0.056 -5.502 1.00 91.44 525 ILE A CA 1
ATOM 4231 C C . ILE A 1 525 ? -16.887 -0.595 -4.071 1.00 91.44 525 ILE A C 1
ATOM 4233 O O . ILE A 1 525 ? -17.828 -0.397 -3.299 1.00 91.44 525 ILE A O 1
ATOM 4237 N N . THR A 1 526 ? -15.808 -1.291 -3.704 1.00 90.38 526 THR A N 1
ATOM 4238 C CA . THR A 1 526 ? -15.737 -1.982 -2.410 1.00 90.38 526 THR A CA 1
ATOM 4239 C C . THR A 1 526 ? -15.801 -0.986 -1.262 1.00 90.38 526 THR A C 1
ATOM 4241 O O . THR A 1 526 ? -16.618 -1.144 -0.357 1.00 90.38 526 THR A O 1
ATOM 4244 N N . PHE A 1 527 ? -15.008 0.083 -1.320 1.00 89.62 527 PHE A N 1
ATOM 4245 C CA . PHE A 1 527 ? -15.042 1.123 -0.297 1.00 89.62 527 PHE A CA 1
ATOM 4246 C C . PHE A 1 527 ? -16.414 1.810 -0.229 1.00 89.62 527 PHE A C 1
ATOM 4248 O O . PHE A 1 527 ? -16.983 1.948 0.856 1.00 89.62 527 PHE A O 1
ATOM 4255 N N . SER A 1 528 ? -16.975 2.203 -1.375 1.00 94.50 528 SER A N 1
ATOM 4256 C CA . SER A 1 528 ? -18.238 2.942 -1.430 1.00 94.50 528 SER A CA 1
ATOM 4257 C C . SER A 1 528 ? -19.428 2.111 -0.951 1.00 94.50 528 SER A C 1
ATOM 4259 O O . SER A 1 528 ? -20.226 2.600 -0.153 1.00 94.50 528 SER A O 1
ATOM 4261 N N . VAL A 1 529 ? -19.534 0.836 -1.346 1.00 94.88 529 VAL A N 1
ATOM 4262 C CA . VAL A 1 529 ? -20.618 -0.043 -0.875 1.00 94.88 529 VAL A CA 1
ATOM 4263 C C . VAL A 1 529 ? -20.523 -0.282 0.628 1.00 94.88 529 VAL A C 1
ATOM 4265 O O . VAL A 1 529 ? -21.548 -0.208 1.301 1.00 94.88 529 VAL A O 1
ATOM 4268 N N . TYR A 1 530 ? -19.330 -0.534 1.180 1.00 93.12 530 TYR A N 1
ATOM 4269 C CA . TYR A 1 530 ? -19.167 -0.733 2.625 1.00 93.12 530 TYR A CA 1
ATOM 4270 C C . TYR A 1 530 ? -19.515 0.524 3.423 1.00 93.12 530 TYR A C 1
ATOM 4272 O O . TYR A 1 530 ? -20.236 0.429 4.415 1.00 93.12 530 TYR A O 1
ATOM 4280 N N . THR A 1 531 ? -19.047 1.688 2.974 1.00 92.12 531 THR A N 1
ATOM 4281 C CA . THR A 1 531 ? -19.277 2.968 3.651 1.00 92.12 531 THR A CA 1
ATOM 4282 C C . THR A 1 531 ? -20.757 3.356 3.610 1.00 92.12 531 THR A C 1
ATOM 4284 O O . THR A 1 531 ? -21.360 3.599 4.656 1.00 92.12 531 THR A O 1
ATOM 4287 N N . MET A 1 532 ? -21.389 3.318 2.430 1.00 95.88 532 MET A N 1
ATOM 4288 C CA . MET A 1 532 ? -22.823 3.596 2.291 1.00 95.88 532 MET A CA 1
ATOM 4289 C C . MET A 1 532 ? -23.669 2.591 3.075 1.00 95.88 532 MET A C 1
ATOM 4291 O O . MET A 1 532 ? -24.579 2.989 3.792 1.00 95.88 532 MET A O 1
ATOM 4295 N N . LYS A 1 533 ? -23.360 1.290 3.004 1.00 95.25 533 LYS A N 1
ATOM 4296 C CA . LYS A 1 533 ? -24.095 0.255 3.747 1.00 95.25 533 LYS A CA 1
ATOM 4297 C C . LYS A 1 533 ? -23.941 0.422 5.256 1.00 95.25 533 LYS A C 1
ATOM 4299 O O . LYS A 1 533 ? -24.919 0.252 5.973 1.00 95.25 533 LYS A O 1
ATOM 4304 N N . GLY A 1 534 ? -22.742 0.762 5.729 1.00 92.38 534 GLY A N 1
ATOM 4305 C CA . GLY A 1 534 ? -22.478 1.031 7.142 1.00 92.38 534 GLY A CA 1
ATOM 4306 C C . GLY A 1 534 ? -23.311 2.195 7.677 1.00 92.38 534 GLY A C 1
ATOM 4307 O O . GLY A 1 534 ? -23.845 2.097 8.775 1.00 92.38 534 GLY A O 1
ATOM 4308 N N . PHE A 1 535 ? -23.495 3.250 6.879 1.00 95.38 535 PHE A N 1
ATOM 4309 C CA . PHE A 1 535 ? -24.424 4.332 7.209 1.00 95.38 535 PHE A CA 1
ATOM 4310 C C . PHE A 1 535 ? -25.887 3.877 7.143 1.00 95.38 535 PHE A C 1
ATOM 4312 O O . PHE A 1 535 ? -26.643 4.100 8.076 1.00 95.38 535 PHE A O 1
ATOM 4319 N N . LEU A 1 536 ? -26.304 3.187 6.079 1.00 94.69 536 LEU A N 1
ATOM 4320 C CA . LEU A 1 536 ? -27.695 2.742 5.933 1.00 94.69 536 LEU A CA 1
ATOM 4321 C C . LEU A 1 536 ? -28.143 1.773 7.033 1.00 94.69 536 LEU A C 1
ATOM 4323 O O . LEU A 1 536 ? -29.327 1.735 7.366 1.00 94.69 536 LEU A O 1
ATOM 4327 N N . ASP A 1 537 ? -27.217 1.020 7.626 1.00 94.44 537 ASP A N 1
ATOM 4328 C CA . ASP A 1 537 ? -27.487 0.176 8.790 1.00 94.44 537 ASP A CA 1
ATOM 4329 C C . ASP A 1 537 ? -27.906 0.965 10.039 1.00 94.44 537 ASP A C 1
ATOM 4331 O O . ASP A 1 537 ? -28.546 0.386 10.915 1.00 94.44 537 ASP A O 1
ATOM 4335 N N . THR A 1 538 ? -27.558 2.254 10.138 1.00 93.62 538 THR A N 1
ATOM 4336 C CA . THR A 1 538 ? -27.975 3.114 11.257 1.00 93.62 538 THR A CA 1
ATOM 4337 C C . THR A 1 538 ? -29.370 3.700 11.048 1.00 93.62 538 THR A C 1
ATOM 4339 O O . THR A 1 538 ? -30.014 4.088 12.021 1.00 93.62 538 THR A O 1
ATOM 4342 N N . VAL A 1 539 ? -29.868 3.729 9.804 1.00 92.56 539 VAL A N 1
ATOM 4343 C CA . VAL A 1 539 ? -31.219 4.198 9.471 1.00 92.56 539 VAL A CA 1
ATOM 4344 C C . VAL A 1 539 ? -32.241 3.114 9.844 1.00 92.56 539 VAL A C 1
ATOM 4346 O O . VAL A 1 539 ? -32.210 2.039 9.230 1.00 92.56 539 VAL A O 1
ATOM 4349 N N . PRO A 1 540 ? -33.174 3.378 10.785 1.00 91.56 540 PRO A N 1
ATOM 4350 C CA . PRO A 1 540 ? -34.161 2.399 11.238 1.00 91.56 540 PRO A CA 1
ATOM 4351 C C . PRO A 1 540 ? -34.979 1.797 10.092 1.00 91.56 540 PRO A C 1
ATOM 4353 O O . PRO A 1 540 ? -35.420 2.504 9.187 1.00 91.56 540 PRO A O 1
ATOM 4356 N N . THR A 1 541 ? -35.241 0.491 10.151 1.00 87.44 541 THR A N 1
ATOM 4357 C CA . THR A 1 541 ? -36.075 -0.196 9.147 1.00 87.44 541 THR A CA 1
ATOM 4358 C C . THR A 1 541 ? -37.547 0.206 9.221 1.00 87.44 541 THR A C 1
ATOM 4360 O O . THR A 1 541 ? -38.271 0.011 8.254 1.00 87.44 541 THR A O 1
ATOM 4363 N N . SER A 1 542 ? -37.990 0.819 10.323 1.00 88.44 542 SER A N 1
ATOM 4364 C CA . SER A 1 542 ? -39.356 1.335 10.469 1.00 88.44 542 SER A CA 1
ATOM 4365 C C . SER A 1 542 ? -39.709 2.388 9.417 1.00 88.44 542 SER A C 1
ATOM 4367 O O . SER A 1 542 ? -40.874 2.509 9.056 1.00 88.44 542 SER A O 1
ATOM 4369 N N . PHE A 1 543 ? -38.727 3.117 8.875 1.00 86.75 543 PHE A N 1
ATOM 4370 C CA . PHE A 1 543 ? -38.957 4.031 7.755 1.00 86.75 543 PHE A CA 1
ATOM 4371 C C . PHE A 1 543 ? -39.366 3.286 6.473 1.00 86.75 543 PHE A C 1
ATOM 4373 O O . PHE A 1 543 ? -40.183 3.801 5.712 1.00 86.75 543 PHE A O 1
ATOM 4380 N N . ASP A 1 544 ? -38.825 2.085 6.232 1.00 85.44 544 ASP A N 1
ATOM 4381 C CA . ASP A 1 544 ? -39.220 1.239 5.100 1.00 85.44 544 ASP A CA 1
ATOM 4382 C C . ASP A 1 544 ? -40.663 0.716 5.286 1.00 85.44 544 ASP A C 1
ATOM 4384 O O . ASP A 1 544 ? -41.433 0.644 4.320 1.00 85.44 544 ASP A O 1
ATOM 4388 N N . ASP A 1 545 ? -41.042 0.382 6.526 1.00 85.75 545 ASP A N 1
ATOM 4389 C CA . ASP A 1 545 ? -42.385 -0.094 6.879 1.00 85.75 545 ASP A CA 1
ATOM 4390 C C . ASP A 1 545 ? -43.426 1.029 6.763 1.00 85.75 545 ASP A C 1
ATOM 4392 O O . ASP A 1 545 ? -44.461 0.837 6.128 1.00 85.75 545 ASP A O 1
ATOM 4396 N N . MET A 1 546 ? -43.126 2.224 7.287 1.00 87.56 546 MET A N 1
ATOM 4397 C CA . MET A 1 546 ? -43.985 3.409 7.162 1.00 87.56 546 MET A CA 1
ATOM 4398 C C . MET A 1 546 ? -44.221 3.783 5.698 1.00 87.56 546 MET A C 1
ATOM 4400 O O . MET A 1 546 ? -45.365 3.944 5.286 1.00 87.56 546 MET A O 1
ATOM 4404 N N . ALA A 1 547 ? -43.164 3.823 4.882 1.00 87.31 547 ALA A N 1
ATOM 4405 C CA . ALA A 1 547 ? -43.297 4.094 3.453 1.00 87.31 547 ALA A CA 1
ATOM 4406 C C . ALA A 1 547 ? -44.172 3.047 2.742 1.00 87.31 547 ALA A C 1
ATOM 4408 O O . ALA A 1 547 ? -44.939 3.384 1.842 1.00 87.31 547 ALA A O 1
ATOM 4409 N N . SER A 1 548 ? -44.085 1.781 3.162 1.00 84.62 548 SER A N 1
ATOM 4410 C CA . SER A 1 548 ? -44.926 0.708 2.624 1.00 84.62 548 SER A CA 1
ATOM 4411 C C . SER A 1 548 ? -46.397 0.862 3.036 1.00 84.62 548 SER A C 1
ATOM 4413 O O . SER A 1 548 ? -47.274 0.591 2.219 1.00 84.62 548 SER A O 1
ATOM 4415 N N . ILE A 1 549 ? -46.667 1.315 4.267 1.00 89.56 549 ILE A N 1
ATOM 4416 C CA . ILE A 1 549 ? -48.020 1.605 4.775 1.00 89.56 549 ILE A CA 1
ATOM 4417 C C . ILE A 1 549 ? -48.635 2.804 4.040 1.00 89.56 549 ILE A C 1
ATOM 4419 O O . ILE A 1 549 ? -49.798 2.751 3.654 1.00 89.56 549 ILE A O 1
ATOM 4423 N N . GLU A 1 550 ? -47.849 3.848 3.774 1.00 89.06 550 GLU A N 1
ATOM 4424 C CA . GLU A 1 550 ? -48.273 5.035 3.013 1.00 89.06 550 GLU A CA 1
ATOM 4425 C C . GLU A 1 550 ? -48.393 4.787 1.496 1.00 89.06 550 GLU A C 1
ATOM 4427 O O . GLU A 1 550 ? -48.700 5.700 0.730 1.00 89.06 550 GLU A O 1
ATOM 4432 N N . GLY A 1 551 ? -48.137 3.561 1.024 1.00 88.38 551 GLY A N 1
ATOM 4433 C CA . GLY A 1 551 ? -48.209 3.213 -0.398 1.00 88.38 551 GLY A CA 1
ATOM 4434 C C . GLY A 1 551 ? -47.091 3.825 -1.250 1.00 88.38 551 GLY A C 1
ATOM 4435 O O . GLY A 1 551 ? -47.157 3.798 -2.483 1.00 88.38 551 GLY A O 1
ATOM 4436 N N . ILE A 1 552 ? -46.033 4.357 -0.629 1.00 89.56 552 ILE A N 1
ATOM 4437 C CA . ILE A 1 552 ? -44.870 4.888 -1.335 1.00 89.56 552 ILE A CA 1
ATOM 4438 C C . ILE A 1 552 ? -44.092 3.715 -1.940 1.00 89.56 552 ILE A C 1
ATOM 4440 O O . ILE A 1 552 ? -43.484 2.896 -1.251 1.00 89.56 552 ILE A O 1
ATOM 4444 N N . GLY A 1 553 ? -44.065 3.647 -3.272 1.00 84.75 553 GLY A N 1
ATOM 4445 C CA . GLY A 1 553 ? -43.271 2.649 -3.986 1.00 84.75 553 GLY A CA 1
ATOM 4446 C C . GLY A 1 553 ? -41.781 2.725 -3.621 1.00 84.75 553 GLY A C 1
ATOM 4447 O O . GLY A 1 553 ? -41.218 3.810 -3.475 1.00 84.75 553 GLY A O 1
ATOM 4448 N N . ARG A 1 554 ? -41.103 1.571 -3.542 1.00 83.44 554 ARG A N 1
ATOM 4449 C CA . ARG A 1 554 ? -39.691 1.461 -3.110 1.00 83.44 554 ARG A CA 1
ATOM 4450 C C . ARG A 1 554 ? -38.736 2.401 -3.851 1.00 83.44 554 ARG A C 1
ATOM 4452 O O . ARG A 1 554 ? -37.824 2.945 -3.243 1.00 83.44 554 ARG A O 1
ATOM 4459 N N . PHE A 1 555 ? -38.933 2.585 -5.154 1.00 84.12 555 PHE A N 1
ATOM 4460 C CA . PHE A 1 555 ? -38.118 3.500 -5.955 1.00 84.12 555 PHE A CA 1
ATOM 4461 C C . PHE A 1 555 ? -38.267 4.957 -5.488 1.00 84.12 555 PHE A C 1
ATOM 4463 O O . PHE A 1 555 ? -37.268 5.639 -5.268 1.00 84.12 555 PHE A O 1
ATOM 4470 N N . ASN A 1 556 ? -39.505 5.400 -5.243 1.00 87.00 556 ASN A N 1
ATOM 4471 C CA . ASN A 1 556 ? -39.794 6.737 -4.727 1.00 87.00 556 ASN A CA 1
ATOM 4472 C C . ASN A 1 556 ? -39.286 6.915 -3.296 1.00 87.00 556 ASN A C 1
ATOM 4474 O O . ASN A 1 556 ? -38.749 7.972 -2.983 1.00 87.00 556 ASN A O 1
ATOM 4478 N N . TYR A 1 557 ? -39.388 5.884 -2.454 1.00 90.06 557 TYR A N 1
ATOM 4479 C CA . TYR A 1 557 ? -38.809 5.898 -1.111 1.00 90.06 557 TYR A CA 1
ATOM 4480 C C . TYR A 1 557 ? -37.285 6.095 -1.151 1.00 90.06 557 TYR A C 1
ATOM 4482 O O . TYR A 1 557 ? -36.749 6.979 -0.481 1.00 90.06 557 TYR A O 1
ATOM 4490 N N . ILE A 1 558 ? -36.584 5.327 -1.994 1.00 90.31 558 ILE A N 1
ATOM 4491 C CA . ILE A 1 558 ? -35.130 5.448 -2.157 1.00 90.31 558 ILE A CA 1
ATOM 4492 C C . ILE A 1 558 ? -34.757 6.851 -2.641 1.00 90.31 558 ILE A C 1
ATOM 4494 O O . ILE A 1 558 ? -33.888 7.476 -2.044 1.00 90.31 558 ILE A O 1
ATOM 4498 N N . LEU A 1 559 ? -35.408 7.363 -3.689 1.00 89.56 559 LEU A N 1
ATOM 4499 C CA . LEU A 1 559 ? -35.043 8.650 -4.285 1.00 89.56 559 LEU A CA 1
ATOM 4500 C C . LEU A 1 559 ? -35.426 9.864 -3.435 1.00 89.56 559 LEU A C 1
ATOM 4502 O O . LEU A 1 559 ? -34.657 10.817 -3.375 1.00 89.56 559 LEU A O 1
ATOM 4506 N N . ARG A 1 560 ? -36.612 9.863 -2.818 1.00 90.44 560 ARG A N 1
ATOM 4507 C CA . ARG A 1 560 ? -37.162 11.054 -2.148 1.00 90.44 560 ARG A CA 1
ATOM 4508 C C . ARG A 1 560 ? -36.851 11.121 -0.659 1.00 90.44 560 ARG A C 1
ATOM 4510 O O . ARG A 1 560 ? -36.894 12.209 -0.103 1.00 90.44 560 ARG A O 1
ATOM 4517 N N . ILE A 1 561 ? -36.561 9.989 -0.018 1.00 91.56 561 ILE A N 1
ATOM 4518 C CA . ILE A 1 561 ? -36.330 9.928 1.433 1.00 91.56 561 ILE A CA 1
ATOM 4519 C C . ILE A 1 561 ? -34.914 9.436 1.716 1.00 91.56 561 ILE A C 1
ATOM 4521 O O . ILE A 1 561 ? -34.109 10.144 2.319 1.00 91.56 561 ILE A O 1
ATOM 4525 N N . LEU A 1 562 ? -34.581 8.235 1.245 1.00 92.56 562 LEU A N 1
ATOM 4526 C CA . LEU A 1 562 ? -33.346 7.563 1.646 1.00 92.56 562 LEU A CA 1
ATOM 4527 C C . LEU A 1 562 ? -32.092 8.243 1.073 1.00 92.56 562 LEU A C 1
ATOM 4529 O O . LEU A 1 562 ? -31.083 8.367 1.766 1.00 92.56 562 LEU A O 1
ATOM 4533 N N . LEU A 1 563 ? -32.155 8.700 -0.180 1.00 92.81 563 LEU A N 1
ATOM 4534 C CA . LEU A 1 563 ? -31.050 9.357 -0.875 1.00 92.81 563 LEU A CA 1
ATOM 4535 C C . LEU A 1 563 ? -30.713 10.738 -0.276 1.00 92.81 563 LEU A C 1
ATOM 4537 O O . LEU A 1 563 ? -29.541 10.927 0.048 1.00 92.81 563 LEU A O 1
ATOM 4541 N N . PRO A 1 564 ? -31.675 11.651 -0.007 1.00 94.50 564 PRO A N 1
ATOM 4542 C CA . PRO A 1 564 ? -31.407 12.902 0.710 1.00 94.50 564 PRO A CA 1
ATOM 4543 C C . PRO A 1 564 ? -30.767 12.705 2.088 1.00 94.50 564 PRO A C 1
ATOM 4545 O O . PRO A 1 564 ? -29.776 13.357 2.404 1.00 94.50 564 PRO A O 1
ATOM 4548 N N . ILE A 1 565 ? -31.276 11.757 2.885 1.00 93.50 565 ILE A N 1
ATOM 4549 C CA . ILE A 1 565 ? -30.717 11.437 4.212 1.00 93.50 565 ILE A CA 1
ATOM 4550 C C . ILE A 1 565 ? -29.277 10.916 4.091 1.00 93.50 565 ILE A C 1
ATOM 4552 O O . ILE A 1 565 ? -28.444 11.149 4.964 1.00 93.50 565 ILE A O 1
ATOM 4556 N N . SER A 1 566 ? -28.970 10.232 2.989 1.00 96.25 566 SER A N 1
ATOM 4557 C CA . SER A 1 566 ? -27.657 9.639 2.736 1.00 96.25 566 SER A CA 1
ATOM 4558 C C . SER A 1 566 ? -26.682 10.565 2.004 1.00 96.25 566 SER A C 1
ATOM 4560 O O . SER A 1 566 ? -25.560 10.140 1.728 1.00 96.25 566 SER A O 1
ATOM 4562 N N . LEU A 1 567 ? -27.052 11.816 1.699 1.00 95.44 567 LEU A N 1
ATOM 4563 C CA . LEU A 1 567 ? -26.170 12.752 0.991 1.00 95.44 567 LEU A CA 1
ATOM 4564 C C . LEU A 1 567 ? -24.773 12.870 1.624 1.00 95.44 567 LEU A C 1
ATOM 4566 O O . LEU A 1 567 ? -23.808 12.754 0.873 1.00 95.44 567 LEU A O 1
ATOM 4570 N N . PRO A 1 568 ? -24.604 12.980 2.960 1.00 94.31 568 PRO A N 1
ATOM 4571 C CA . PRO A 1 568 ? -23.270 13.076 3.554 1.00 94.31 568 PRO A CA 1
ATOM 4572 C C . PRO A 1 568 ? -22.369 11.877 3.222 1.00 94.31 568 PRO A C 1
ATOM 4574 O O . PRO A 1 568 ? -21.218 12.052 2.822 1.00 94.31 568 PRO A O 1
ATOM 4577 N N . VAL A 1 569 ? -22.887 10.646 3.329 1.00 94.44 569 VAL A N 1
ATOM 4578 C CA . VAL A 1 569 ? -22.104 9.430 3.042 1.00 94.44 569 VAL A CA 1
ATOM 4579 C C . VAL A 1 569 ? -21.875 9.229 1.539 1.00 94.44 569 VAL A C 1
ATOM 4581 O O . VAL A 1 569 ? -20.835 8.703 1.123 1.00 94.44 569 VAL A O 1
ATOM 4584 N N . ILE A 1 570 ? -22.822 9.686 0.714 1.00 96.50 570 ILE A N 1
ATOM 4585 C CA . ILE A 1 570 ? -22.685 9.724 -0.741 1.00 96.50 570 ILE A CA 1
ATOM 4586 C C . ILE A 1 570 ? -21.549 10.672 -1.123 1.00 96.50 570 ILE A C 1
ATOM 4588 O O . ILE A 1 570 ? -20.630 10.241 -1.813 1.00 96.50 570 ILE A O 1
ATOM 4592 N N . THR A 1 571 ? -21.541 11.904 -0.611 1.00 95.50 571 THR A N 1
ATOM 4593 C CA . THR A 1 571 ? -20.491 12.894 -0.877 1.00 95.50 571 THR A CA 1
ATOM 4594 C C . THR A 1 571 ? -19.113 12.385 -0.466 1.00 95.50 571 THR A C 1
ATOM 4596 O O . THR A 1 571 ? -18.170 12.507 -1.243 1.00 95.50 571 THR A O 1
ATOM 4599 N N . VAL A 1 572 ? -18.989 11.742 0.702 1.00 91.94 572 VAL A N 1
ATOM 4600 C CA . VAL A 1 572 ? -17.721 11.117 1.126 1.00 91.94 572 VAL A CA 1
ATOM 4601 C C . VAL A 1 572 ? -17.262 10.063 0.118 1.00 91.94 572 VAL A C 1
ATOM 4603 O O . VAL A 1 572 ? -16.099 10.047 -0.279 1.00 91.94 572 VAL A O 1
ATOM 4606 N N . SER A 1 573 ? -18.173 9.205 -0.340 1.00 94.81 573 SER A N 1
ATOM 4607 C CA . SER A 1 573 ? -17.848 8.166 -1.322 1.00 94.81 573 SER A CA 1
ATOM 4608 C C . SER A 1 573 ? -17.455 8.751 -2.683 1.00 94.81 573 SER A C 1
ATOM 4610 O O . SER A 1 573 ? -16.509 8.261 -3.294 1.00 94.81 573 SER A O 1
ATOM 4612 N N . MET A 1 574 ? -18.141 9.806 -3.137 1.00 96.81 574 MET A N 1
ATOM 4613 C CA . MET A 1 574 ? -17.810 10.534 -4.367 1.00 96.81 574 MET A CA 1
ATOM 4614 C C . MET A 1 574 ? -16.430 11.186 -4.270 1.00 96.81 574 MET A C 1
ATOM 4616 O O . MET A 1 574 ? -15.632 11.063 -5.192 1.00 96.81 574 MET A O 1
ATOM 4620 N N . MET A 1 575 ? -16.129 11.834 -3.143 1.00 93.44 575 MET A N 1
ATOM 4621 C CA . MET A 1 575 ? -14.846 12.492 -2.905 1.00 93.44 575 MET A CA 1
ATOM 4622 C C . MET A 1 575 ? -13.691 11.487 -2.901 1.00 93.44 575 MET A C 1
ATOM 4624 O O . MET A 1 575 ? -12.673 11.724 -3.541 1.00 93.44 575 MET A O 1
ATOM 4628 N N . VAL A 1 576 ? -13.848 10.341 -2.232 1.00 90.25 576 VAL A N 1
ATOM 4629 C CA . VAL A 1 576 ? -12.814 9.292 -2.228 1.00 90.25 576 VAL A CA 1
ATOM 4630 C C . VAL A 1 576 ? -12.605 8.715 -3.629 1.00 90.25 576 VAL A C 1
ATOM 4632 O O . VAL A 1 576 ? -11.465 8.548 -4.053 1.00 90.25 576 VAL A O 1
ATOM 4635 N N . ALA A 1 577 ? -13.684 8.453 -4.371 1.00 93.38 577 ALA A N 1
ATOM 4636 C CA . ALA A 1 577 ? -13.592 7.958 -5.742 1.00 93.38 577 ALA A CA 1
ATOM 4637 C C . ALA A 1 577 ? -12.921 8.979 -6.682 1.00 93.38 577 ALA A C 1
ATOM 4639 O O . ALA A 1 577 ? -12.058 8.604 -7.476 1.00 93.38 577 ALA A O 1
ATOM 4640 N N . PHE A 1 578 ? -13.256 10.267 -6.537 1.00 94.81 578 PHE A N 1
ATOM 4641 C CA . PHE A 1 578 ? -12.604 11.368 -7.246 1.00 94.81 578 PHE A CA 1
ATOM 4642 C C . PHE A 1 578 ? -11.104 11.398 -6.957 1.00 94.81 578 PHE A C 1
ATOM 4644 O O . PHE A 1 578 ? -10.308 11.389 -7.887 1.00 94.81 578 PHE A O 1
ATOM 4651 N N . LEU A 1 579 ? -10.712 11.405 -5.678 1.00 89.12 579 LEU A N 1
ATOM 4652 C CA . LEU A 1 579 ? -9.309 11.495 -5.270 1.00 89.12 579 LEU A CA 1
ATOM 4653 C C . LEU A 1 579 ? -8.493 10.288 -5.745 1.00 89.12 579 LEU A C 1
ATOM 4655 O O . LEU A 1 579 ? -7.357 10.458 -6.173 1.00 89.12 579 LEU A O 1
ATOM 4659 N N . ASN A 1 580 ? -9.072 9.085 -5.721 1.00 86.00 580 ASN A N 1
ATOM 4660 C CA . ASN A 1 580 ? -8.409 7.888 -6.239 1.00 86.00 580 ASN A CA 1
ATOM 4661 C C . ASN A 1 580 ? -8.143 7.981 -7.746 1.00 86.00 580 ASN A C 1
ATOM 4663 O O . ASN A 1 580 ? -7.060 7.618 -8.186 1.00 86.00 580 ASN A O 1
ATOM 4667 N N . ALA A 1 581 ? -9.112 8.472 -8.524 1.00 90.25 581 ALA A N 1
ATOM 4668 C CA . ALA A 1 581 ? -8.953 8.663 -9.965 1.00 90.25 581 ALA A CA 1
ATOM 4669 C C . ALA A 1 581 ? -8.072 9.874 -10.315 1.00 90.25 581 ALA A C 1
ATOM 4671 O O . ALA A 1 581 ? -7.408 9.874 -11.342 1.00 90.25 581 ALA A O 1
ATOM 4672 N N . TRP A 1 582 ? -8.065 10.905 -9.466 1.00 89.69 582 TRP A N 1
ATOM 4673 C CA . TRP A 1 582 ? -7.242 12.102 -9.629 1.00 89.69 582 TRP A CA 1
ATOM 4674 C C . TRP A 1 582 ? -5.756 11.831 -9.377 1.00 89.69 582 TRP A C 1
ATOM 4676 O O . TRP A 1 582 ? -4.901 12.406 -10.041 1.00 89.69 582 TRP A O 1
ATOM 4686 N N . ASN A 1 583 ? -5.456 10.969 -8.403 1.00 80.81 583 ASN A N 1
ATOM 4687 C CA . ASN A 1 583 ? -4.088 10.652 -7.995 1.00 80.81 583 ASN A CA 1
ATOM 4688 C C . ASN A 1 583 ? -3.430 9.524 -8.807 1.00 80.81 583 ASN A C 1
ATOM 4690 O O . ASN A 1 583 ? -2.241 9.269 -8.592 1.00 80.81 583 ASN A O 1
ATOM 4694 N N . GLY A 1 584 ? -4.205 8.795 -9.612 1.00 70.44 584 GLY A N 1
ATOM 4695 C CA . GLY A 1 584 ? -3.767 7.579 -10.298 1.00 70.44 584 GLY A CA 1
ATOM 4696 C C . GLY A 1 584 ? -3.219 7.788 -11.700 1.00 70.44 584 GLY A C 1
ATOM 4697 O O . GLY A 1 584 ? -3.292 8.923 -12.220 1.00 70.44 584 GLY A O 1
#

Sequence (584 aa):
MEKMRGKSLMLMPTVILMMTVGLVPIVYSFVLSFFGGYENLNFVGLRNYLDLFEDEGFMFSFRITFAWAVLHATLTILLSLSLTFTMMKDEKLCRALYTFILIPWGIPMYISVPIWRAIIHGEGGESVLHLIGFKVNLLTDPIRSFVATVLIGTWLSLPMTVLIFLSSVRNIRVSILEAMKMDGANDWVIFRYLVLPLMKDNILLMFIIDFIKSLREFNVIFMTTSGGPPILSGFTEREIVGSTTTLGIFVYRMFDSFEDSGKISACSILMMVIVMLVVVMWLSLKRAENRAIPFVVAIFHLLFGGKFGPFFTALYLSSIRRKKLYPVVLIIDLIFTLFLMIKYGFLRGFNTATMMALMGYVMLRSSRSDEVKLRIPRISPKIHVLIPPISSFMLIVSTTIPIWALLWLSFSKVNALFFNSIIPKYPTFENYVFMFKIEKIQNYILNTLLVSSIVALFIPLICFPTAYLFSRYKTRGRDRMMVLMSLNGMIGGVHTLIPLFFLFNTFHMVNTYIPLILVYLTHSITFSVYTMKGFLDTVPTSFDDMASIEGIGRFNYILRILLPISLPVITVSMMVAFLNAWNG

Solvent-accessible surface area (backbone atoms only — not comparable to full-atom values): 30396 Å² total; per-residue (Å²): 113,66,82,54,53,60,54,51,60,34,39,41,60,46,51,49,46,41,38,63,68,52,47,44,31,51,51,50,23,59,56,37,17,28,26,37,39,61,89,68,72,42,84,52,52,66,47,41,53,53,56,44,74,71,28,63,40,54,53,48,13,46,41,42,24,48,53,46,11,53,51,27,20,50,50,30,50,53,49,24,50,33,41,39,58,50,38,70,74,37,70,68,58,25,56,54,50,51,56,51,41,49,50,54,74,72,46,46,59,85,55,50,35,48,44,50,34,32,42,48,21,25,59,83,13,49,8,51,40,38,82,77,74,42,73,37,34,37,70,76,33,40,66,59,28,36,52,48,39,37,51,54,51,22,59,64,47,32,42,66,54,27,51,55,50,46,58,55,58,70,68,55,61,63,69,60,57,52,51,42,43,74,74,67,48,50,73,65,52,43,40,64,62,49,47,48,64,73,37,46,66,59,52,52,50,48,39,52,53,42,27,58,52,40,60,47,55,40,66,58,43,44,60,55,44,66,18,30,18,71,35,88,86,24,66,42,101,88,40,78,31,20,47,44,22,23,47,43,49,51,50,48,53,54,52,75,66,61,65,36,53,4,45,50,20,29,52,25,49,51,51,51,50,54,54,48,49,54,50,52,41,59,63,36,66,82,43,97,72,64,48,54,39,36,48,51,31,17,51,35,13,56,76,54,33,60,95,57,4,62,61,53,17,55,54,30,50,54,18,55,83,39,69,80,44,43,66,57,54,49,53,54,45,50,53,50,32,51,50,33,19,71,73,63,35,60,77,74,17,51,44,58,21,52,53,48,41,53,52,41,48,54,53,64,56,68,68,52,86,67,78,84,77,79,75,84,72,95,76,80,73,76,65,78,70,55,54,31,60,50,48,48,50,49,48,50,50,66,46,46,51,52,54,50,50,49,56,36,58,57,27,33,69,62,96,57,53,58,62,88,56,96,59,51,94,48,68,41,64,61,56,58,52,42,39,55,72,70,70,36,48,65,58,58,52,48,53,39,50,51,45,9,49,51,30,21,64,48,43,52,74,35,26,48,48,35,12,52,49,52,46,76,46,89,42,76,66,46,58,53,49,55,50,51,38,53,52,46,64,69,62,58,50,58,57,44,50,54,37,42,46,55,53,32,49,75,70,71,39,76,90,51,68,62,61,57,37,50,50,45,39,45,62,34,43,46,60,36,23,53,53,43,19,59,53,50,61,72,54,67,67,64,60,60,51,51,35,54,72,73,66,46,51,68,70,56,41,43,63,71,49,52,45,65,75,37,43,68,52,47,51,52,39,25,50,51,32,21,50,54,40,56,58,101